Protein AF-A0A098G1G8-F1 (afdb_monomer_lite)

Secondary structure (DSSP, 8-state):
-B-----EETTEE----HHHHHHHHHHHHHHHHHH----S--EEEEES-SSHHHHHHHHHHHHHH--EEEEEE--PPP-SSSPPPHHHHHHHHHHHHHHHTT--EEEEES-TTSHHHHHHHHHHIIIIISSEEEEEE----SEEE-TTT--EEE-----SSS-EEEEEEETTTTEEEEEEEPPPPHHHHHHHHHHHSSHHHHHHHHHHHHTT-EEEEEEEEEEE----HHHHTTTTTSHHHHHHHHHHHHHHHHHHHHGGGT-EEEEEEPPP---HHHHTSTTHHHHHHHHHHHHHHTT----HHHHHHHIIIIIITSSSPP-B-TTS-EES-TTTS-HHHHHHHHHHHHH--TTTHHHHS-HHHHHHHHHHTTT---TTS-TTS-B-S----HHHHTTT--------EEEE--SHHHHHHHHHHHHIIIIIIS----TTEETTTTEE--TTTTSS-EEEEEEETTEEEEEEEEEE-----SSS-SSTTTTTTTS-S-------S-----EEEEEEEE-HHHHTTTHHHHHHHHHHHHHHHH--S--EEEEEEEGGGHHHHHHTT-EE-SPPEEETTTTEEEEEEEEEHHHHHHHHHHHHHHHSS--

Sequence (607 aa):
MMIVQPKIFGFICTTAHPLGCFKNVEEQVNYIKKEGQFTGIKNVLVIGASTGYGLASRIAAAFGSQAKTIGIIFEKPADEKRTASPGWYNTASFEEIAHEHGIYAKTINGDAFSKEVKQQAADLIRNDLKSVDLVVYSLASPRRTHPITGEVFNSVLKPIGRPFTSKTLDPFKGVVKEVTLEPATEAEINQTIAVMGGEDWEMWIDFLREENLLSEGAITVAYSYIGPPVSHAIYKDGTIGKAKEHLQQTAHKLNQKLEKINGKALVSVNKAVVTQASSAIPVIPLYMSMLLKIMHEQGSDESCIEQINRLFKEQLYSGAPLHLDDEGRTRLDDRELTDKVQGEINRAWSQIATENINQLADVQKYRDEFMRLFGFANRSIDYNAEITQFIPIKSLTQSENKTENYQPVIKLIETEEQQREIAELRYKVYQEILKINHPYMNHETKQFKNDEDANLLHTFGAYINEKLIGMIRGTLYHKISGQQTTSLLAEYRSLGRDILSYNTASLDNSAEISGFIVLPEYQKYGVAPLLMGEIIQLGIRLNPNLQFVFIETYAHLVKYYQFFHFRPIMQPVFNKKYGCEKFIMCLHIDDLIDKSHAIQKQLKFKL

Radius of gyration: 32.5 Å; chains: 1; bounding box: 78×89×75 Å

pLDDT: mean 81.62, std 20.65, range [24.02, 98.94]

Organism: NCBI:txid1212491

InterPro domains:
  IPR000182 GNAT domain [PF00583] (443-561)
  IPR000182 GNAT domain [PS51186] (420-590)
  IPR010758 Trans-2-enoyl-CoA reductase [MF_01838] (2-393)
  IPR010758 Trans-2-enoyl-CoA reductase [NF010177] (2-393)
  IPR010758 Trans-2-enoyl-CoA reductase [NF043048] (2-394)
  IPR010758 Trans-2-enoyl-CoA reductase [PTHR37480] (2-396)
  IPR016181 Acyl-CoA N-acyltransferase [SSF55729] (410-590)
  IPR024906 Enoyl reductase FAD binding domain [PF07055] (324-387)
  IPR024910 Trans-2-enoyl-CoA reductase catalytic domain, putative [PF12241] (82-317)
  IPR050048 Trans-2-enoyl-CoA reductase-like, NAD(P)H binding domain [PF12242] (3-79)

Foldseek 3Di:
DFQWDWDDDQLDTQAFDLVLLLVLLVVLLVVLLVVAAFEDFAEEEQEAQQDFLNVLLQSNSCNRYVHAYEYEHAWAPDDPVGFTASSQSNLQSSLVVSVVVVRHYFYDHDQLQEPVSLVVVLVCLCVPVVAGQEYEAEDDDQWDQHHPPRDIFGADQAFADAKDKAWFASLVVLAIDIDIGGADDPSNLVSNLVVQACPSVLVSLVSCVVSVRHAQQREYEYEDECDAPRCCRRDCRGSPVSSVVRNLVSQVVVQVVCVVSNYHYAYEHAADDQDSSQSVHGPRLLLVQLLVVLCVVVVNDDGSNRLSSCCVCVADRVPDDHDADPSRHHYNCVSCPDPRNNVLSVVLRVPDGSVCSVVRGRSVVSVCRSQSSRSPNDPVDDSRDDDDSRRDRVNVVVVVPPPPPQQKDKDFDDDPVSVFLQQLLVLCCQCVPVVHDFPQADPVSSGGHPVVVPDAKTKIFIDRPNDGFKIWIKGWFDDDPDDDPPDPVVVVPDDDDDDDDDDDDDDSGAMEIADMTGDPVCVVVVVVLSVVVVVVVVRCVRPPDWYKYKYKDFPVCPVVVVVVVWAFPDDWDQDPVGRGTITITIDTVVVVVVCVVVVCVVVVPDD

Structure (mmCIF, N/CA/C/O backbone):
data_AF-A0A098G1G8-F1
#
_entry.id   AF-A0A098G1G8-F1
#
loop_
_atom_site.group_PDB
_atom_site.id
_atom_site.type_symbol
_atom_site.label_atom_id
_atom_site.label_alt_id
_atom_site.label_comp_id
_atom_site.label_asym_id
_atom_site.label_entity_id
_atom_site.label_seq_id
_atom_site.pdbx_PDB_ins_code
_atom_site.Cartn_x
_atom_site.Cartn_y
_atom_site.Cartn_z
_atom_site.occupancy
_atom_site.B_iso_or_equiv
_atom_site.auth_seq_id
_atom_site.auth_comp_id
_atom_site.auth_asym_id
_atom_site.auth_atom_id
_atom_site.pdbx_PDB_model_num
ATOM 1 N N . MET A 1 1 ? -4.223 26.591 -6.759 1.00 73.25 1 MET A N 1
ATOM 2 C CA . MET A 1 1 ? -4.558 25.558 -7.761 1.00 73.25 1 MET A CA 1
ATOM 3 C C . MET A 1 1 ? -3.440 25.543 -8.792 1.00 73.25 1 MET A C 1
ATOM 5 O O . MET A 1 1 ? -2.739 26.545 -8.895 1.00 73.25 1 MET A O 1
ATOM 9 N N . MET A 1 2 ? -3.201 24.418 -9.465 1.00 82.62 2 MET A N 1
ATOM 10 C CA . MET A 1 2 ? -2.147 24.267 -10.475 1.00 82.62 2 MET A CA 1
ATOM 11 C C . MET A 1 2 ? -2.531 23.213 -11.519 1.00 82.62 2 MET A C 1
ATOM 13 O O . MET A 1 2 ? -3.303 22.306 -11.215 1.00 82.62 2 MET A O 1
ATOM 17 N N . ILE A 1 3 ? -1.951 23.289 -12.718 1.00 91.44 3 ILE A N 1
ATOM 18 C CA . ILE A 1 3 ? -2.010 22.201 -13.706 1.00 91.44 3 ILE A CA 1
ATOM 19 C C . ILE A 1 3 ? -0.926 21.175 -13.354 1.00 91.44 3 ILE A C 1
ATOM 21 O O . ILE A 1 3 ? 0.254 21.518 -13.230 1.00 91.44 3 ILE A O 1
ATOM 25 N N . VAL A 1 4 ? -1.314 19.912 -13.179 1.00 92.81 4 VAL A N 1
ATOM 26 C CA . VAL A 1 4 ? -0.404 18.829 -12.779 1.00 92.81 4 VAL A CA 1
ATOM 27 C C . VAL A 1 4 ? -0.111 17.929 -13.976 1.00 92.81 4 VAL A C 1
ATOM 29 O O . VAL A 1 4 ? -0.989 17.240 -14.479 1.00 92.81 4 VAL A O 1
ATOM 32 N N . GLN A 1 5 ? 1.153 17.901 -14.397 1.00 94.31 5 GLN A N 1
ATOM 33 C CA . GLN A 1 5 ? 1.645 17.092 -15.517 1.00 94.31 5 GLN A CA 1
ATOM 34 C C . GLN A 1 5 ? 2.660 16.044 -15.032 1.00 94.31 5 GLN A C 1
ATOM 36 O O . GLN A 1 5 ? 3.332 16.268 -14.012 1.00 94.31 5 GLN A O 1
ATOM 41 N N . PRO A 1 6 ? 2.805 14.906 -15.733 1.00 94.62 6 PRO A N 1
ATOM 42 C CA . PRO A 1 6 ? 3.761 13.872 -15.361 1.00 94.62 6 PRO A CA 1
ATOM 43 C C . PRO A 1 6 ? 5.204 14.350 -15.554 1.00 94.62 6 PRO A C 1
ATOM 45 O O . PRO A 1 6 ? 5.572 14.863 -16.610 1.00 94.62 6 PRO A O 1
ATOM 48 N N . LYS A 1 7 ? 6.042 14.165 -14.530 1.00 93.31 7 LYS A N 1
ATOM 49 C CA . LYS A 1 7 ? 7.476 14.498 -14.557 1.00 93.31 7 LYS A CA 1
ATOM 50 C C . LYS A 1 7 ? 8.304 13.243 -14.310 1.00 93.31 7 LYS A C 1
ATOM 52 O O . LYS A 1 7 ? 8.577 12.899 -13.156 1.00 93.31 7 LYS A O 1
ATOM 57 N N . ILE A 1 8 ? 8.674 12.573 -15.401 1.00 89.81 8 ILE A N 1
ATOM 58 C CA . ILE A 1 8 ? 9.261 11.229 -15.399 1.00 89.81 8 ILE A CA 1
ATOM 59 C C . ILE A 1 8 ? 10.751 11.279 -15.737 1.00 89.81 8 ILE A C 1
ATOM 61 O O . ILE A 1 8 ? 11.150 11.859 -16.745 1.00 89.81 8 ILE A O 1
ATOM 65 N N . PHE A 1 9 ? 11.557 10.607 -14.922 1.00 84.62 9 PHE A N 1
ATOM 66 C CA . PHE A 1 9 ? 12.979 10.369 -15.144 1.00 84.62 9 PHE A CA 1
ATOM 67 C C . PHE A 1 9 ? 13.271 8.880 -14.932 1.00 84.62 9 PHE A C 1
ATOM 69 O O . PHE A 1 9 ? 13.311 8.392 -13.802 1.00 84.62 9 PHE A O 1
ATOM 76 N N . GLY A 1 10 ? 13.449 8.135 -16.028 1.00 82.94 10 GLY A N 1
ATOM 77 C CA . GLY A 1 10 ? 13.595 6.679 -15.973 1.00 82.94 10 GLY A CA 1
ATOM 78 C C . GLY A 1 10 ? 12.331 6.020 -15.414 1.00 82.94 10 GLY A C 1
ATOM 79 O O . GLY A 1 10 ? 11.258 6.177 -15.981 1.00 82.94 10 GLY A O 1
ATOM 80 N N . PHE A 1 11 ? 12.456 5.307 -14.296 1.00 81.75 11 PHE A N 1
ATOM 81 C CA . PHE A 1 11 ? 11.343 4.661 -13.585 1.00 81.75 11 PHE A CA 1
ATOM 82 C C . PHE A 1 11 ? 10.773 5.517 -12.436 1.00 81.75 11 PHE A C 1
ATOM 84 O O . PHE A 1 11 ? 9.942 5.049 -11.663 1.00 81.75 11 PHE A O 1
ATOM 91 N N . ILE A 1 12 ? 11.215 6.771 -12.290 1.00 87.50 12 ILE A N 1
ATOM 92 C CA . ILE A 1 12 ? 10.758 7.678 -11.231 1.00 87.50 12 ILE A CA 1
ATOM 93 C C . ILE A 1 12 ? 9.820 8.719 -11.836 1.00 87.50 12 ILE A C 1
ATOM 95 O O . ILE A 1 12 ? 10.225 9.475 -12.716 1.00 87.50 12 ILE A O 1
ATOM 99 N N . CYS A 1 13 ? 8.594 8.819 -11.322 1.00 92.19 13 CYS A N 1
ATOM 100 C CA . CYS A 1 13 ? 7.736 9.980 -11.544 1.00 92.19 13 CYS A CA 1
ATOM 101 C C . CYS A 1 13 ? 7.703 10.833 -10.271 1.00 92.19 13 CYS A C 1
ATOM 103 O O . CYS A 1 13 ? 7.473 10.329 -9.173 1.00 92.19 13 CYS A O 1
ATOM 105 N N . THR A 1 14 ? 7.970 12.130 -10.414 1.00 92.31 14 THR A N 1
ATOM 106 C CA . THR A 1 14 ? 8.079 13.074 -9.284 1.00 92.31 14 THR A CA 1
ATOM 107 C C . THR A 1 14 ? 6.788 13.842 -9.002 1.00 92.31 14 THR A C 1
ATOM 109 O O . THR A 1 14 ? 6.737 14.630 -8.058 1.00 92.31 14 THR A O 1
ATOM 112 N N . THR A 1 15 ? 5.750 13.625 -9.809 1.00 95.50 15 THR A N 1
ATOM 113 C CA . THR A 1 15 ? 4.427 14.240 -9.671 1.00 95.50 15 THR A CA 1
ATOM 114 C C . THR A 1 15 ? 3.343 13.170 -9.617 1.00 95.50 15 THR A C 1
ATOM 116 O O . THR A 1 15 ? 3.501 12.089 -10.184 1.00 95.50 15 THR A O 1
ATOM 119 N N . ALA A 1 16 ? 2.236 13.474 -8.944 1.00 97.19 16 ALA A N 1
ATOM 120 C CA . ALA A 1 16 ? 1.044 12.634 -8.923 1.00 97.19 16 ALA A CA 1
ATOM 121 C C . ALA A 1 16 ? -0.213 13.498 -9.064 1.00 97.19 16 ALA A C 1
ATOM 123 O O . ALA A 1 16 ? -0.289 14.581 -8.482 1.00 97.19 16 ALA A O 1
ATOM 124 N N . HIS A 1 17 ? -1.185 13.031 -9.846 1.00 97.44 17 HIS A N 1
ATOM 125 C CA . HIS A 1 17 ? -2.418 13.759 -10.124 1.00 97.44 17 HIS A CA 1
ATOM 126 C C . HIS A 1 17 ? -3.529 13.373 -9.130 1.00 97.44 17 HIS A C 1
ATOM 128 O O . HIS A 1 17 ? -4.007 12.237 -9.186 1.00 97.44 17 HIS A O 1
ATOM 134 N N . PRO A 1 18 ? -4.004 14.289 -8.259 1.00 92.81 18 PRO A N 1
ATOM 135 C CA . PRO A 1 18 ? -4.922 13.941 -7.171 1.00 92.81 18 PRO A CA 1
ATOM 136 C C . PRO A 1 18 ? -6.241 13.319 -7.648 1.00 92.81 18 PRO A C 1
ATOM 138 O O . PRO A 1 18 ? -6.622 12.252 -7.175 1.00 92.81 18 PRO A O 1
ATOM 141 N N . LEU A 1 19 ? -6.901 13.914 -8.649 1.00 92.88 19 LEU A N 1
ATOM 142 C CA . LEU A 1 19 ? -8.134 13.352 -9.223 1.00 92.88 19 LEU A CA 1
ATOM 143 C C . LEU A 1 19 ? -7.894 12.009 -9.932 1.00 92.88 19 LEU A C 1
ATOM 145 O O . LEU A 1 19 ? -8.779 11.162 -9.990 1.00 92.88 19 LEU A O 1
ATOM 149 N N . GLY A 1 20 ? -6.685 11.797 -10.452 1.00 96.25 20 GLY A N 1
ATOM 150 C CA . GLY A 1 20 ? -6.327 10.544 -11.104 1.00 96.25 20 GLY A CA 1
ATOM 151 C C . GLY A 1 20 ? -6.155 9.409 -10.111 1.00 96.25 20 GLY A C 1
ATOM 152 O O . GLY A 1 20 ? -6.725 8.339 -10.294 1.00 96.25 20 GLY A O 1
ATOM 153 N N . CYS A 1 21 ? -5.437 9.674 -9.019 1.00 97.44 21 CYS A N 1
ATOM 154 C CA . CYS A 1 21 ? -5.364 8.772 -7.874 1.00 97.44 21 CYS A CA 1
ATOM 155 C C . CYS A 1 21 ? -6.764 8.440 -7.337 1.00 97.44 21 CYS A C 1
ATOM 157 O O . CYS A 1 21 ? -7.057 7.266 -7.119 1.00 97.44 21 CYS A O 1
ATOM 159 N N . PHE A 1 22 ? -7.652 9.437 -7.219 1.00 95.94 22 PHE A N 1
ATOM 160 C CA . PHE A 1 22 ? -9.041 9.206 -6.815 1.00 95.94 22 PHE A CA 1
ATOM 161 C C . PHE A 1 22 ? -9.754 8.223 -7.744 1.00 95.94 22 PHE A C 1
ATOM 163 O O . PHE A 1 22 ? -10.295 7.224 -7.272 1.00 95.94 22 PHE A O 1
ATOM 170 N N . LYS A 1 23 ? -9.706 8.450 -9.063 1.00 95.56 23 LYS A N 1
ATOM 171 C CA . LYS A 1 23 ? -10.335 7.548 -10.040 1.00 95.56 23 LYS A CA 1
ATOM 172 C C . LYS A 1 23 ? -9.751 6.139 -10.008 1.00 95.56 23 LYS A C 1
ATOM 174 O O . LYS A 1 23 ? -10.502 5.175 -10.061 1.00 95.56 23 LYS A O 1
ATOM 179 N N . ASN A 1 24 ? -8.446 5.995 -9.809 1.00 96.88 24 ASN A N 1
ATOM 180 C CA . ASN A 1 24 ? -7.829 4.674 -9.680 1.00 96.88 24 ASN A CA 1
ATOM 181 C C . ASN A 1 24 ? -8.281 3.914 -8.425 1.00 96.88 24 ASN A C 1
ATOM 183 O O . ASN A 1 24 ? -8.397 2.688 -8.458 1.00 96.88 24 ASN A O 1
ATOM 187 N N . VAL A 1 25 ? -8.505 4.610 -7.306 1.00 98.44 25 VAL A N 1
ATOM 188 C CA . VAL A 1 25 ? -9.068 3.996 -6.094 1.00 98.44 25 VAL A CA 1
ATOM 189 C C . VAL A 1 25 ? -10.542 3.657 -6.312 1.00 98.44 25 VAL A C 1
ATOM 191 O O . VAL A 1 25 ? -10.956 2.542 -6.006 1.00 98.44 25 VAL A O 1
ATOM 194 N N . GLU A 1 26 ? -11.318 4.575 -6.891 1.00 97.56 26 GLU A N 1
ATOM 195 C CA . GLU A 1 26 ? -12.735 4.378 -7.219 1.00 97.56 26 GLU A CA 1
ATOM 196 C C . GLU A 1 26 ? -12.946 3.147 -8.115 1.00 97.56 26 GLU A C 1
ATOM 198 O O . GLU A 1 26 ? -13.814 2.322 -7.838 1.00 97.56 26 GLU A O 1
ATOM 203 N N . GLU A 1 27 ? -12.118 2.965 -9.145 1.00 98.00 27 GLU A N 1
ATOM 204 C CA . GLU A 1 27 ? -12.171 1.804 -10.041 1.00 98.00 27 GLU A CA 1
ATOM 205 C C . GLU A 1 27 ? -11.922 0.479 -9.298 1.00 98.00 27 GLU A C 1
ATOM 207 O O . GLU A 1 27 ? -12.659 -0.487 -9.501 1.00 98.00 27 GLU A O 1
ATOM 212 N N . GLN A 1 28 ? -10.954 0.436 -8.376 1.00 98.50 28 GLN A N 1
ATOM 213 C CA . GLN A 1 28 ? -10.693 -0.746 -7.542 1.00 98.50 28 GLN A CA 1
ATOM 214 C C . GLN A 1 28 ? -11.843 -1.031 -6.564 1.00 98.50 28 GLN A C 1
ATOM 216 O O . GLN A 1 28 ? -12.227 -2.184 -6.371 1.00 98.50 28 GLN A O 1
ATOM 221 N N . VAL A 1 29 ? -12.431 0.010 -5.969 1.00 98.38 29 VAL A N 1
ATOM 222 C CA . VAL A 1 29 ? -13.622 -0.121 -5.115 1.00 98.38 29 VAL A CA 1
ATOM 223 C C . VAL A 1 29 ? -14.799 -0.682 -5.914 1.00 98.38 29 VAL A C 1
ATOM 225 O O . VAL A 1 29 ? -15.483 -1.597 -5.455 1.00 98.38 29 VAL A O 1
ATOM 228 N N . ASN A 1 30 ? -15.029 -0.160 -7.119 1.00 97.94 30 ASN A N 1
ATOM 229 C CA . ASN A 1 30 ? -16.104 -0.609 -8.000 1.00 97.94 30 ASN A CA 1
ATOM 230 C C . ASN A 1 30 ? -15.909 -2.059 -8.451 1.00 97.94 30 ASN A C 1
ATOM 232 O O . ASN A 1 30 ? -16.889 -2.802 -8.512 1.00 97.94 30 ASN A O 1
ATOM 236 N N . TYR A 1 31 ? -14.665 -2.479 -8.700 1.00 98.31 31 TYR A N 1
ATOM 237 C CA . TYR A 1 31 ? -14.339 -3.879 -8.960 1.00 98.31 31 TYR A CA 1
ATOM 238 C C . TYR A 1 31 ? -14.790 -4.779 -7.799 1.00 98.31 31 TYR A C 1
ATOM 240 O O . TYR A 1 31 ? -15.579 -5.696 -8.012 1.00 98.31 31 TYR A O 1
ATOM 248 N N . ILE A 1 32 ? -14.400 -4.470 -6.556 1.00 97.88 32 ILE A N 1
ATOM 249 C CA . ILE A 1 32 ? -14.794 -5.275 -5.384 1.00 97.88 32 ILE A CA 1
ATOM 250 C C . ILE A 1 32 ? -16.314 -5.308 -5.197 1.00 97.88 32 ILE A C 1
ATOM 252 O O . ILE A 1 32 ? -16.889 -6.369 -4.958 1.00 97.88 32 ILE A O 1
ATOM 256 N N . LYS A 1 33 ? -16.994 -4.168 -5.363 1.00 95.25 33 LYS A N 1
ATOM 257 C CA . LYS A 1 33 ? -18.463 -4.111 -5.291 1.00 95.25 33 LYS A CA 1
ATOM 258 C C . LYS A 1 33 ? -19.136 -5.010 -6.332 1.00 95.25 33 LYS A C 1
ATOM 260 O O . LYS A 1 33 ? -20.183 -5.582 -6.039 1.00 95.25 33 LYS A O 1
ATOM 265 N N . LYS A 1 34 ? -18.550 -5.133 -7.527 1.00 97.25 34 LYS A N 1
ATOM 266 C CA . LYS A 1 34 ? -19.052 -5.992 -8.607 1.00 97.25 34 LYS A CA 1
ATOM 267 C C . LYS A 1 34 ? -18.809 -7.479 -8.328 1.00 97.25 34 LYS A C 1
ATOM 269 O O . LYS A 1 34 ? -19.694 -8.284 -8.598 1.00 97.25 34 LYS A O 1
ATOM 274 N N . GLU A 1 35 ? -17.652 -7.835 -7.774 1.00 94.12 35 GLU A N 1
ATOM 275 C CA . GLU A 1 35 ? -17.275 -9.228 -7.472 1.00 94.12 35 GLU A CA 1
ATOM 276 C C . GLU A 1 35 ? -18.066 -9.858 -6.309 1.00 94.12 35 GLU A C 1
ATOM 278 O O . GLU A 1 35 ? -18.031 -11.079 -6.104 1.00 94.12 35 GLU A O 1
ATOM 283 N N . GLY A 1 36 ? -18.807 -9.039 -5.562 1.00 86.69 36 GLY A N 1
ATOM 284 C CA . GLY A 1 36 ? -19.654 -9.465 -4.455 1.00 86.69 36 GLY A CA 1
ATOM 285 C C . GLY A 1 36 ? -18.908 -9.562 -3.124 1.00 86.69 36 GLY A C 1
ATOM 286 O O . GLY A 1 36 ? -17.682 -9.596 -3.059 1.00 86.69 36 GLY A O 1
ATOM 287 N N . GLN A 1 37 ? -19.683 -9.589 -2.041 1.00 90.31 37 GLN A N 1
ATOM 288 C CA . GLN A 1 37 ? -19.147 -9.586 -0.682 1.00 90.31 37 GLN A CA 1
ATOM 289 C C . GLN A 1 37 ? -18.621 -10.963 -0.257 1.00 90.31 37 GLN A C 1
ATOM 291 O O . GLN A 1 37 ? -19.106 -12.001 -0.709 1.00 90.31 37 GLN A O 1
ATOM 296 N N . PHE A 1 38 ? -17.669 -10.959 0.671 1.00 88.31 38 PHE A N 1
ATOM 297 C CA . PHE A 1 38 ? -17.234 -12.125 1.436 1.00 88.31 38 PHE A CA 1
ATOM 298 C C . PHE A 1 38 ? -17.320 -11.819 2.937 1.00 88.31 38 PHE A C 1
ATOM 300 O O . PHE A 1 38 ? -17.298 -10.667 3.368 1.00 88.31 38 PHE A O 1
ATOM 307 N N . THR A 1 39 ? -17.453 -12.859 3.756 1.00 88.25 39 THR A N 1
ATOM 308 C CA . THR A 1 39 ? -17.660 -12.726 5.204 1.00 88.25 39 THR A CA 1
ATOM 309 C C . THR A 1 39 ? -16.431 -13.171 5.982 1.00 88.25 39 THR A C 1
ATOM 311 O O . THR A 1 39 ? -15.728 -14.076 5.552 1.00 88.25 39 THR A O 1
ATOM 314 N N . GLY A 1 40 ? -16.215 -12.604 7.168 1.00 86.00 40 GLY A N 1
ATOM 315 C CA . GLY A 1 40 ? -15.229 -13.107 8.132 1.00 86.00 40 GLY A CA 1
ATOM 316 C C . GLY A 1 40 ? -14.255 -12.044 8.623 1.00 86.00 40 GLY A C 1
ATOM 317 O O . GLY A 1 40 ? -13.967 -12.014 9.815 1.00 86.00 40 GLY A O 1
ATOM 318 N N . ILE A 1 41 ? -13.831 -11.128 7.749 1.00 93.75 41 ILE A N 1
ATOM 319 C CA . ILE A 1 41 ? -12.920 -10.032 8.113 1.00 93.75 41 ILE A CA 1
ATOM 320 C C . ILE A 1 41 ? -13.704 -8.891 8.759 1.00 93.75 41 ILE A C 1
ATOM 322 O O . ILE A 1 41 ? -14.639 -8.374 8.137 1.00 93.75 41 ILE A O 1
ATOM 326 N N . LYS A 1 42 ? -13.327 -8.470 9.973 1.00 96.81 42 LYS A N 1
ATOM 327 C CA . LYS A 1 42 ? -14.017 -7.379 10.689 1.00 96.81 42 LYS A CA 1
ATOM 328 C C . LYS A 1 42 ? -13.092 -6.218 11.014 1.00 96.81 42 LYS A C 1
ATOM 330 O O . LYS A 1 42 ? -13.480 -5.078 10.780 1.00 96.81 42 LYS A O 1
ATOM 335 N N . ASN A 1 43 ? -11.896 -6.484 11.529 1.00 98.62 43 ASN A N 1
ATOM 336 C CA . ASN A 1 43 ? -10.946 -5.472 11.985 1.00 98.62 43 ASN A CA 1
ATOM 337 C C . ASN A 1 43 ? -9.559 -5.746 11.392 1.00 98.62 43 ASN A C 1
ATOM 339 O O . ASN A 1 43 ? -8.910 -6.730 11.744 1.00 98.62 43 ASN A O 1
ATOM 343 N N . VAL A 1 44 ? -9.079 -4.847 10.532 1.00 98.75 44 VAL A N 1
ATOM 344 C CA . VAL A 1 44 ? -7.855 -5.057 9.746 1.00 98.75 44 VAL A CA 1
ATOM 345 C C . VAL A 1 44 ? -6.809 -3.998 10.037 1.00 98.75 44 VAL A C 1
ATOM 347 O O . VAL A 1 44 ? -7.096 -2.800 9.974 1.00 98.75 44 VAL A O 1
ATOM 350 N N . LEU A 1 45 ? -5.575 -4.443 10.256 1.00 98.94 45 LEU A N 1
ATOM 351 C CA . LEU A 1 45 ? -4.380 -3.612 10.177 1.00 98.94 45 LEU A CA 1
ATOM 352 C C . LEU A 1 45 ? -3.645 -3.904 8.864 1.00 98.94 45 LEU A C 1
ATOM 354 O O . LEU A 1 45 ? -3.294 -5.047 8.583 1.00 98.94 45 LEU A O 1
ATOM 358 N N . VAL A 1 46 ? -3.373 -2.870 8.072 1.00 98.94 46 VAL A N 1
ATOM 359 C CA . VAL A 1 46 ? -2.559 -2.976 6.854 1.00 98.94 46 VAL A CA 1
ATOM 360 C C . VAL A 1 46 ? -1.293 -2.145 7.024 1.00 98.94 46 VAL A C 1
ATOM 362 O O . VAL A 1 46 ? -1.357 -0.923 7.144 1.00 98.94 46 VAL A O 1
ATOM 365 N N . ILE A 1 47 ? -0.136 -2.797 7.011 1.00 98.88 47 ILE A N 1
ATOM 366 C CA . ILE A 1 47 ? 1.179 -2.167 7.135 1.00 98.88 47 ILE A CA 1
ATOM 367 C C . ILE A 1 47 ? 1.754 -2.002 5.723 1.00 98.88 47 ILE A C 1
ATOM 369 O O . ILE A 1 47 ? 2.033 -2.991 5.048 1.00 98.88 47 ILE A O 1
ATOM 373 N N . GLY A 1 48 ? 1.890 -0.757 5.257 1.00 98.38 48 GLY A N 1
ATOM 374 C CA . GLY A 1 48 ? 2.174 -0.445 3.851 1.00 98.38 48 GLY A CA 1
ATOM 375 C C . GLY A 1 48 ? 0.900 -0.295 3.018 1.00 98.38 48 GLY A C 1
ATOM 376 O O . GLY A 1 48 ? 0.742 -0.949 1.996 1.00 98.38 48 GLY A O 1
ATOM 377 N N . ALA A 1 49 ? -0.038 0.541 3.467 1.00 98.69 49 ALA A N 1
ATOM 378 C CA . ALA A 1 49 ? -1.419 0.561 2.971 1.00 98.69 49 ALA A CA 1
ATOM 379 C C . ALA A 1 49 ? -1.721 1.560 1.833 1.00 98.69 49 ALA A C 1
ATOM 381 O O . ALA A 1 49 ? -2.879 1.706 1.443 1.00 98.69 49 ALA A O 1
ATOM 382 N N . SER A 1 50 ? -0.723 2.295 1.338 1.00 98.38 50 SER A N 1
ATOM 383 C CA . SER A 1 50 ? -0.925 3.459 0.461 1.00 98.38 50 SER A CA 1
ATOM 384 C C . SER A 1 50 ? -0.915 3.145 -1.038 1.00 98.38 50 SER A C 1
ATOM 386 O O . SER A 1 50 ? -1.478 3.896 -1.838 1.00 98.38 50 SER A O 1
ATOM 388 N N . THR A 1 51 ? -0.263 2.057 -1.454 1.00 97.88 51 THR A N 1
ATOM 389 C CA . THR A 1 51 ? -0.113 1.679 -2.869 1.00 97.88 51 THR A CA 1
ATOM 390 C C . THR A 1 51 ? -0.077 0.156 -3.049 1.00 97.88 51 THR A C 1
ATOM 392 O O . THR A 1 51 ? 0.010 -0.596 -2.076 1.00 97.88 51 THR A O 1
ATOM 395 N N . GLY A 1 52 ? -0.156 -0.307 -4.303 1.00 96.44 52 GLY A N 1
ATOM 396 C CA . GLY A 1 52 ? 0.068 -1.708 -4.675 1.00 96.44 52 GLY A CA 1
ATOM 397 C C . GLY A 1 52 ? -0.829 -2.705 -3.934 1.00 96.44 52 GLY A C 1
ATOM 398 O O . GLY A 1 52 ? -2.009 -2.443 -3.700 1.00 96.44 52 GLY A O 1
ATOM 399 N N . TYR A 1 53 ? -0.254 -3.852 -3.558 1.00 97.94 53 TYR A N 1
ATOM 400 C CA . TYR A 1 53 ? -0.978 -4.914 -2.856 1.00 97.94 53 TYR A CA 1
ATOM 401 C C . TYR A 1 53 ? -1.526 -4.484 -1.493 1.00 97.94 53 TYR A C 1
ATOM 403 O O . TYR A 1 53 ? -2.607 -4.929 -1.116 1.00 97.94 53 TYR A O 1
ATOM 411 N N . GLY A 1 54 ? -0.848 -3.596 -0.767 1.00 98.44 54 GLY A N 1
ATOM 412 C CA . GLY A 1 54 ? -1.341 -3.114 0.521 1.00 98.44 54 GLY A CA 1
ATOM 413 C C . GLY A 1 54 ? -2.587 -2.239 0.380 1.00 98.44 54 GLY A C 1
ATOM 414 O O . GLY A 1 54 ? -3.575 -2.463 1.079 1.00 98.44 54 GLY A O 1
ATOM 415 N N . LEU A 1 55 ? -2.604 -1.311 -0.583 1.00 98.75 55 LEU A N 1
ATOM 416 C CA . LEU A 1 55 ? -3.819 -0.551 -0.904 1.00 98.75 55 LEU A CA 1
ATOM 417 C C . LEU A 1 55 ? -4.952 -1.477 -1.360 1.00 98.75 55 LEU A C 1
ATOM 419 O O . LEU A 1 55 ? -6.069 -1.364 -0.857 1.00 98.75 55 LEU A O 1
ATOM 423 N N . ALA A 1 56 ? -4.657 -2.422 -2.256 1.00 98.62 56 ALA A N 1
ATOM 424 C CA . ALA A 1 56 ? -5.632 -3.407 -2.719 1.00 98.62 56 ALA A CA 1
ATOM 425 C C . ALA A 1 56 ? -6.211 -4.235 -1.559 1.00 98.62 56 ALA A C 1
ATOM 427 O O . ALA A 1 56 ? -7.415 -4.456 -1.514 1.00 98.62 56 ALA A O 1
ATOM 428 N N . SER A 1 57 ? -5.386 -4.618 -0.580 1.00 98.81 57 SER A N 1
ATOM 429 C CA . SER A 1 57 ? -5.807 -5.321 0.648 1.00 98.81 57 SER A CA 1
ATOM 430 C C . SER A 1 57 ? -6.756 -4.498 1.486 1.00 98.81 57 SER A C 1
ATOM 432 O O . SER A 1 57 ? -7.783 -4.999 1.945 1.00 98.81 57 SER A O 1
ATOM 434 N N . ARG A 1 58 ? -6.441 -3.215 1.654 1.00 98.81 58 ARG A N 1
ATOM 435 C CA . ARG A 1 58 ? -7.287 -2.295 2.405 1.00 98.81 58 ARG A CA 1
ATOM 436 C C . ARG A 1 58 ? -8.640 -2.094 1.719 1.00 98.81 58 ARG A C 1
ATOM 438 O O . ARG A 1 58 ? -9.665 -2.127 2.394 1.00 98.81 58 ARG A O 1
ATOM 445 N N . ILE A 1 59 ? -8.648 -1.945 0.391 1.00 98.81 59 ILE A N 1
ATOM 446 C CA . ILE A 1 59 ? -9.866 -1.826 -0.425 1.00 98.81 59 ILE A CA 1
ATOM 447 C C . ILE A 1 59 ? -10.691 -3.115 -0.371 1.00 98.81 59 ILE A C 1
ATOM 449 O O . ILE A 1 59 ? -11.880 -3.054 -0.062 1.00 98.81 59 ILE A O 1
ATOM 453 N N . ALA A 1 60 ? -10.074 -4.270 -0.624 1.00 98.56 60 ALA A N 1
ATOM 454 C CA . ALA A 1 60 ? -10.754 -5.560 -0.624 1.00 98.56 60 ALA A CA 1
ATOM 455 C C . ALA A 1 60 ? -11.388 -5.859 0.739 1.00 98.56 60 ALA A C 1
ATOM 457 O O . ALA A 1 60 ? -12.564 -6.199 0.789 1.00 98.56 60 ALA A O 1
ATOM 458 N N . ALA A 1 61 ? -10.671 -5.655 1.849 1.00 98.38 61 ALA A N 1
ATOM 459 C CA . ALA A 1 61 ? -11.240 -5.840 3.184 1.00 98.38 61 ALA A CA 1
ATOM 460 C C . ALA A 1 61 ? -12.402 -4.869 3.469 1.00 98.38 61 ALA A C 1
ATOM 462 O O . ALA A 1 61 ? -13.475 -5.283 3.905 1.00 98.38 61 ALA A O 1
ATOM 463 N N . ALA A 1 62 ? -12.217 -3.574 3.200 1.00 98.25 62 ALA A N 1
ATOM 464 C CA . ALA A 1 62 ? -13.236 -2.570 3.496 1.00 98.25 62 ALA A CA 1
ATOM 465 C C . ALA A 1 62 ? -14.514 -2.778 2.672 1.00 98.25 62 ALA A C 1
ATOM 467 O O . ALA A 1 62 ? -15.607 -2.805 3.225 1.00 98.25 62 ALA A O 1
ATOM 468 N N . PHE A 1 63 ? -14.402 -2.951 1.357 1.00 97.88 63 PHE A N 1
ATOM 469 C CA . PHE A 1 63 ? -15.571 -2.997 0.473 1.00 97.88 63 PHE A CA 1
ATOM 470 C C . PHE A 1 63 ? -16.081 -4.415 0.205 1.00 97.88 63 PHE A C 1
ATOM 472 O O . PHE A 1 63 ? -17.250 -4.576 -0.142 1.00 97.88 63 PHE A O 1
ATOM 479 N N . GLY A 1 64 ? -15.241 -5.432 0.400 1.00 96.75 64 GLY A N 1
ATOM 480 C CA . GLY A 1 64 ? -15.610 -6.838 0.260 1.00 96.75 64 GLY A CA 1
ATOM 481 C C . GLY A 1 64 ? -16.302 -7.396 1.500 1.00 96.75 64 GLY A C 1
ATOM 482 O O . GLY A 1 64 ? -17.200 -8.218 1.354 1.00 96.75 64 GLY A O 1
ATOM 483 N N . SER A 1 65 ? -15.966 -6.918 2.707 1.00 96.00 65 SER A N 1
ATOM 484 C CA . SER A 1 65 ? -16.552 -7.435 3.956 1.00 96.00 65 SER A CA 1
ATOM 485 C C . SER A 1 65 ? -17.010 -6.371 4.960 1.00 96.00 65 SER A C 1
ATOM 487 O O . SER A 1 65 ? -17.354 -6.716 6.089 1.00 96.00 65 SER A O 1
ATOM 489 N N . GLN A 1 66 ? -17.023 -5.086 4.583 1.00 96.19 66 GLN A N 1
ATOM 490 C CA . GLN A 1 66 ? -17.304 -3.963 5.497 1.00 96.19 66 GLN A CA 1
ATOM 491 C C . GLN A 1 66 ? -16.348 -3.898 6.697 1.00 96.19 66 GLN A C 1
ATOM 493 O O . GLN A 1 66 ? -16.712 -3.406 7.769 1.00 96.19 66 GLN A O 1
ATOM 498 N N . ALA A 1 67 ? -15.118 -4.391 6.534 1.00 98.12 67 ALA A N 1
ATOM 499 C CA . ALA A 1 67 ? -14.156 -4.390 7.620 1.00 98.12 67 ALA A CA 1
ATOM 500 C C . ALA A 1 67 ? -13.726 -2.964 7.996 1.00 98.12 67 ALA A C 1
ATOM 502 O O . ALA A 1 67 ? -13.498 -2.099 7.145 1.00 98.12 67 ALA A O 1
ATOM 503 N N . LYS A 1 68 ? -13.542 -2.738 9.294 1.00 98.75 68 LYS A N 1
ATOM 504 C CA . LYS A 1 68 ? -12.891 -1.551 9.840 1.00 98.75 68 LYS A CA 1
ATOM 505 C C . LYS A 1 68 ? -11.394 -1.640 9.554 1.00 98.75 68 LYS A C 1
ATOM 507 O O . LYS A 1 68 ? -10.768 -2.635 9.913 1.00 98.75 68 LYS A O 1
ATOM 512 N N . THR A 1 69 ? -10.805 -0.612 8.942 1.00 98.81 69 THR A N 1
ATOM 513 C CA . THR A 1 69 ? -9.388 -0.654 8.536 1.00 98.81 69 THR A CA 1
ATOM 514 C C . THR A 1 69 ? -8.532 0.424 9.199 1.00 98.81 69 THR A C 1
ATOM 516 O O . THR A 1 69 ? -8.867 1.613 9.186 1.00 98.81 69 THR A O 1
ATOM 519 N N . ILE A 1 70 ? -7.377 0.013 9.722 1.00 98.88 70 ILE A N 1
ATOM 520 C CA . ILE A 1 70 ? -6.261 0.893 10.076 1.00 98.88 70 ILE A CA 1
ATOM 521 C C . ILE A 1 70 ? -5.141 0.673 9.058 1.00 98.88 70 ILE A C 1
ATOM 523 O O . ILE A 1 70 ? -4.716 -0.458 8.836 1.00 98.88 70 ILE A O 1
ATOM 527 N N . GLY A 1 71 ? -4.676 1.744 8.417 1.00 98.88 71 GLY A N 1
ATOM 528 C CA . GLY A 1 71 ? -3.567 1.693 7.462 1.00 98.88 71 GLY A CA 1
ATOM 529 C C . GLY A 1 71 ? -2.330 2.419 7.976 1.00 98.88 71 GLY A C 1
ATOM 530 O O . GLY A 1 71 ? -2.434 3.561 8.413 1.00 98.88 71 GLY A O 1
ATOM 531 N N . ILE A 1 72 ? -1.161 1.790 7.875 1.00 98.81 72 ILE A N 1
ATOM 532 C CA . ILE A 1 72 ? 0.137 2.435 8.102 1.00 98.81 72 ILE A CA 1
ATOM 533 C C . ILE A 1 72 ? 0.741 2.791 6.748 1.00 98.81 72 ILE A C 1
ATOM 535 O O . ILE A 1 72 ? 0.871 1.925 5.875 1.00 98.81 72 ILE A O 1
ATOM 539 N N . ILE A 1 73 ? 1.098 4.057 6.566 1.00 98.50 73 ILE A N 1
ATOM 540 C CA . ILE A 1 73 ? 1.691 4.589 5.336 1.00 98.50 73 ILE A CA 1
ATOM 541 C C . ILE A 1 73 ? 2.954 5.389 5.672 1.00 98.50 73 ILE A C 1
ATOM 543 O O . ILE A 1 73 ? 3.122 5.819 6.808 1.00 98.50 73 ILE A O 1
ATOM 547 N N . PHE A 1 74 ? 3.821 5.622 4.688 1.00 97.12 74 PHE A N 1
ATOM 548 C CA . PHE A 1 74 ? 4.956 6.536 4.832 1.00 97.12 74 PHE A CA 1
ATOM 549 C C . PHE A 1 74 ? 5.056 7.436 3.603 1.00 97.12 74 PHE A C 1
ATOM 551 O O . PHE A 1 74 ? 5.844 7.213 2.686 1.00 97.12 74 PHE A O 1
ATOM 558 N N . GLU A 1 75 ? 4.178 8.430 3.565 1.00 97.00 75 GLU A N 1
ATOM 559 C CA . GLU A 1 75 ? 3.889 9.226 2.379 1.00 97.00 75 GLU A CA 1
ATOM 560 C C . GLU A 1 75 ? 4.087 10.716 2.645 1.00 97.00 75 GLU A C 1
ATOM 562 O O . GLU A 1 75 ? 3.914 11.220 3.761 1.00 97.00 75 GLU A O 1
ATOM 567 N N . LYS A 1 76 ? 4.454 11.444 1.591 1.00 94.94 76 LYS A N 1
ATOM 568 C CA . LYS A 1 76 ? 4.695 12.889 1.659 1.00 94.94 76 LYS A CA 1
ATOM 569 C C . LYS A 1 76 ? 3.438 13.654 1.240 1.00 94.94 76 LYS A C 1
ATOM 571 O O . LYS A 1 76 ? 2.969 13.401 0.121 1.00 94.94 76 LYS A O 1
ATOM 576 N N . PRO A 1 77 ? 2.924 14.585 2.069 1.00 92.06 77 PRO A N 1
ATOM 577 C CA . PRO A 1 77 ? 1.871 15.509 1.660 1.00 92.06 77 PRO A CA 1
ATOM 578 C C . PRO A 1 77 ? 2.378 16.491 0.598 1.00 92.06 77 PRO A C 1
ATOM 580 O O . PRO A 1 77 ? 3.582 16.603 0.353 1.00 92.06 77 PRO A O 1
ATOM 583 N N . ALA A 1 78 ? 1.448 17.206 -0.034 1.00 87.62 78 ALA A N 1
ATOM 584 C CA . ALA A 1 78 ? 1.780 18.283 -0.960 1.00 87.62 78 ALA A CA 1
ATOM 585 C C . ALA A 1 78 ? 2.381 19.491 -0.226 1.00 87.62 78 ALA A C 1
ATOM 587 O O . ALA A 1 78 ? 2.056 19.750 0.934 1.00 87.62 78 ALA A O 1
ATOM 588 N N . ASP A 1 79 ? 3.210 20.253 -0.934 1.00 82.06 79 ASP A N 1
ATOM 589 C CA . ASP A 1 79 ? 3.718 21.556 -0.504 1.00 82.06 79 ASP A CA 1
ATOM 590 C C . ASP A 1 79 ? 3.352 22.641 -1.541 1.00 82.06 79 ASP A C 1
ATOM 592 O O . ASP A 1 79 ? 2.644 22.386 -2.520 1.00 82.06 79 ASP A O 1
ATOM 596 N N . GLU A 1 80 ? 3.797 23.881 -1.333 1.00 77.00 80 GLU A N 1
ATOM 597 C CA . GLU A 1 80 ? 3.513 24.995 -2.253 1.00 77.00 80 GLU A CA 1
ATOM 598 C C . GLU A 1 80 ? 4.016 24.753 -3.686 1.00 77.00 80 GLU A C 1
ATOM 600 O O . GLU A 1 80 ? 3.474 25.319 -4.635 1.00 77.00 80 GLU A O 1
ATOM 605 N N . LYS A 1 81 ? 5.051 23.925 -3.856 1.00 80.69 81 LYS A N 1
ATOM 606 C CA . LYS A 1 81 ? 5.767 23.722 -5.123 1.00 80.69 81 LYS A CA 1
ATOM 607 C C . LYS A 1 81 ? 5.538 22.339 -5.728 1.00 80.69 81 LYS A C 1
ATOM 609 O O . LYS A 1 81 ? 5.795 22.152 -6.920 1.00 80.69 81 LYS A O 1
ATOM 614 N N . ARG A 1 82 ? 5.134 21.354 -4.927 1.00 88.44 82 ARG A N 1
ATOM 615 C CA . ARG A 1 82 ? 5.067 19.943 -5.316 1.00 88.44 82 ARG A CA 1
ATOM 616 C C . ARG A 1 82 ? 3.760 19.304 -4.887 1.00 88.44 82 ARG A C 1
ATOM 618 O O . ARG A 1 82 ? 3.251 19.537 -3.794 1.00 88.44 82 ARG A O 1
ATOM 625 N N . THR A 1 83 ? 3.265 18.425 -5.749 1.00 93.62 83 THR A N 1
ATOM 626 C CA . THR A 1 83 ? 2.169 17.521 -5.412 1.00 93.62 83 THR A CA 1
ATOM 627 C C . THR A 1 83 ? 2.595 16.557 -4.311 1.00 93.62 83 THR A C 1
ATOM 629 O O . THR A 1 83 ? 3.785 16.290 -4.126 1.00 93.62 83 THR A O 1
ATOM 632 N N . ALA A 1 84 ? 1.614 15.990 -3.620 1.00 95.12 84 ALA A N 1
ATOM 633 C CA . ALA A 1 84 ? 1.853 14.884 -2.715 1.00 95.12 84 ALA A CA 1
ATOM 634 C C . ALA A 1 84 ? 2.370 13.665 -3.493 1.00 95.12 84 ALA A C 1
ATOM 636 O O . ALA A 1 84 ? 2.234 13.553 -4.717 1.00 95.12 84 ALA A O 1
ATOM 637 N N . SER A 1 85 ? 2.949 12.734 -2.750 1.00 97.44 85 SER A N 1
ATOM 638 C CA . SER A 1 85 ? 3.168 11.367 -3.225 1.00 97.44 85 SER A CA 1
ATOM 639 C C . SER A 1 85 ? 1.842 10.705 -3.654 1.00 97.44 85 SER A C 1
ATOM 641 O O . SER A 1 85 ? 0.789 11.011 -3.088 1.00 97.44 85 SER A O 1
ATOM 643 N N . PRO A 1 86 ? 1.848 9.779 -4.631 1.00 97.50 86 PRO A N 1
ATOM 644 C CA . PRO A 1 86 ? 0.615 9.125 -5.071 1.00 97.50 86 PRO A CA 1
ATOM 645 C C . PRO A 1 86 ? -0.047 8.315 -3.955 1.00 97.50 86 PRO A C 1
ATOM 647 O O . PRO A 1 86 ? -1.271 8.286 -3.873 1.00 97.50 86 PRO A O 1
ATOM 650 N N . GLY A 1 87 ? 0.736 7.713 -3.054 1.00 98.19 87 GLY A N 1
ATOM 651 C CA . GLY A 1 87 ? 0.196 6.976 -1.918 1.00 98.19 87 GLY A CA 1
ATOM 652 C C . GLY A 1 87 ? -0.556 7.857 -0.915 1.00 98.19 87 GLY A C 1
ATOM 653 O O . GLY A 1 87 ? -1.549 7.411 -0.337 1.00 98.19 87 GLY A O 1
ATOM 654 N N . TRP A 1 88 ? -0.155 9.125 -0.763 1.00 98.44 88 TRP A N 1
ATOM 655 C CA . TRP A 1 88 ? -0.917 10.109 0.009 1.00 98.44 88 TRP A CA 1
ATOM 656 C C . TRP A 1 88 ? -2.304 10.334 -0.603 1.00 98.44 88 TRP A C 1
ATOM 658 O O . TRP A 1 88 ? -3.314 10.210 0.091 1.00 98.44 88 TRP A O 1
ATOM 668 N N . TYR A 1 89 ? -2.367 10.607 -1.912 1.00 98.25 89 TYR A N 1
ATOM 669 C CA . TYR A 1 89 ? -3.638 10.824 -2.607 1.00 98.25 89 TYR A CA 1
ATOM 670 C C . TYR A 1 89 ? -4.518 9.577 -2.615 1.00 98.25 89 TYR A C 1
ATOM 672 O O . TYR A 1 89 ? -5.695 9.680 -2.286 1.00 98.25 89 TYR A O 1
ATOM 680 N N . ASN A 1 90 ? -3.954 8.399 -2.893 1.00 98.75 90 ASN A N 1
ATOM 681 C CA . ASN A 1 90 ? -4.690 7.136 -2.831 1.00 98.75 90 ASN A CA 1
ATOM 682 C C . ASN A 1 90 ? -5.317 6.915 -1.448 1.00 98.75 90 ASN A C 1
ATOM 684 O O . ASN A 1 90 ? -6.465 6.491 -1.347 1.00 98.75 90 ASN A O 1
ATOM 688 N N . THR A 1 91 ? -4.575 7.222 -0.380 1.00 98.75 91 THR A N 1
ATOM 689 C CA . THR A 1 91 ? -5.072 7.060 0.991 1.00 98.75 91 THR A CA 1
ATOM 690 C C . THR A 1 91 ? -6.179 8.058 1.314 1.00 98.75 91 THR A C 1
ATOM 692 O O . THR A 1 91 ? -7.185 7.675 1.910 1.00 98.75 91 THR A O 1
ATOM 695 N N . ALA A 1 92 ? -6.036 9.315 0.884 1.00 96.62 92 ALA A N 1
ATOM 696 C CA . ALA A 1 92 ? -7.084 10.319 1.041 1.00 96.62 92 ALA A CA 1
ATOM 697 C C . ALA A 1 92 ? -8.372 9.910 0.310 1.00 96.62 92 ALA A C 1
ATOM 699 O O . ALA A 1 92 ? -9.447 9.945 0.905 1.00 96.62 92 ALA A O 1
ATOM 700 N N . SER A 1 93 ? -8.257 9.444 -0.938 1.00 97.75 93 SER A N 1
ATOM 701 C CA . SER A 1 93 ? -9.393 8.958 -1.728 1.00 97.75 93 SER A CA 1
ATOM 702 C C . SER A 1 93 ? -10.031 7.708 -1.125 1.00 97.75 93 SER A C 1
ATOM 704 O O . SER A 1 93 ? -11.252 7.608 -1.074 1.00 97.75 93 SER A O 1
ATOM 706 N N . PHE A 1 94 ? -9.226 6.768 -0.620 1.00 98.81 94 PHE A N 1
ATOM 707 C CA . PHE A 1 94 ? -9.740 5.588 0.072 1.00 98.81 94 PHE A CA 1
ATOM 708 C C . PHE A 1 94 ? -10.570 5.974 1.300 1.00 98.81 94 PHE A C 1
ATOM 710 O O . PHE A 1 94 ? -11.690 5.491 1.443 1.00 98.81 94 PHE A O 1
ATOM 717 N N . GLU A 1 95 ? -10.050 6.844 2.174 1.00 97.94 95 GLU A N 1
ATOM 718 C CA . GLU A 1 95 ? -10.795 7.283 3.361 1.00 97.94 95 GLU A CA 1
ATOM 719 C C . GLU A 1 95 ? -12.048 8.068 2.991 1.00 97.94 95 GLU A C 1
ATOM 721 O O . GLU A 1 95 ? -13.087 7.884 3.618 1.00 97.94 95 GLU A O 1
ATOM 726 N N . GLU A 1 96 ? -11.973 8.915 1.964 1.00 92.19 96 GLU A N 1
ATOM 727 C CA . GLU A 1 96 ? -13.128 9.650 1.467 1.00 92.19 96 GLU A CA 1
ATOM 728 C C . GLU A 1 96 ? -14.261 8.709 1.059 1.00 92.19 96 GLU A C 1
ATOM 730 O O . GLU A 1 96 ? -15.345 8.794 1.640 1.00 92.19 96 GLU A O 1
ATOM 735 N N . ILE A 1 97 ? -13.975 7.760 0.166 1.00 94.81 97 ILE A N 1
ATOM 736 C CA . ILE A 1 97 ? -14.961 6.796 -0.330 1.00 94.81 97 ILE A CA 1
ATOM 737 C C . ILE A 1 97 ? -15.429 5.872 0.806 1.00 94.81 97 ILE A C 1
ATOM 739 O O . ILE A 1 97 ? -16.619 5.576 0.906 1.00 94.81 97 ILE A O 1
ATOM 743 N N . ALA A 1 98 ? -14.536 5.418 1.691 1.00 95.31 98 ALA A N 1
ATOM 744 C CA . ALA A 1 98 ? -14.903 4.555 2.815 1.00 95.31 98 ALA A CA 1
ATOM 745 C C . ALA A 1 98 ? -15.870 5.259 3.781 1.00 95.31 98 ALA A C 1
ATOM 747 O O . ALA A 1 98 ? -16.898 4.687 4.147 1.00 95.31 98 ALA A O 1
ATOM 748 N N . HIS A 1 99 ? -15.589 6.513 4.152 1.00 91.62 99 HIS A N 1
ATOM 749 C CA . HIS A 1 99 ? -16.440 7.287 5.060 1.00 91.62 99 HIS A CA 1
ATOM 750 C C . HIS A 1 99 ? -17.799 7.622 4.440 1.00 91.62 99 HIS A C 1
ATOM 752 O O . HIS A 1 99 ? -18.801 7.578 5.151 1.00 91.62 99 HIS A O 1
ATOM 758 N N . GLU A 1 100 ? -17.865 7.893 3.133 1.00 89.25 100 GLU A N 1
ATOM 759 C CA . GLU A 1 100 ? -19.139 8.057 2.408 1.00 89.25 100 GLU A CA 1
ATOM 760 C C . GLU A 1 100 ? -20.027 6.808 2.486 1.00 89.25 100 GLU A C 1
ATOM 762 O O . GLU A 1 100 ? -21.251 6.914 2.498 1.00 89.25 100 GLU A O 1
ATOM 767 N N . HIS A 1 101 ? -19.414 5.628 2.603 1.00 86.19 101 HIS A N 1
ATOM 768 C CA . HIS A 1 101 ? -20.107 4.350 2.770 1.00 86.19 101 HIS A CA 1
ATOM 769 C C . HIS A 1 101 ? -20.275 3.944 4.244 1.00 86.19 101 HIS A C 1
ATOM 771 O O . HIS A 1 101 ? -20.688 2.821 4.527 1.00 86.19 101 HIS A O 1
ATOM 777 N N . GLY A 1 102 ? -19.953 4.830 5.194 1.00 92.38 102 GLY A N 1
ATOM 778 C CA . GLY A 1 102 ? -20.055 4.554 6.630 1.00 92.38 102 GLY A CA 1
ATOM 779 C C . GLY A 1 102 ? -19.049 3.519 7.151 1.00 92.38 102 GLY A C 1
ATOM 780 O O . GLY A 1 102 ? -19.229 2.997 8.251 1.00 92.38 102 GLY A O 1
ATOM 781 N N . ILE A 1 103 ? -17.995 3.214 6.390 1.00 95.19 103 ILE A N 1
ATOM 782 C CA . ILE A 1 103 ? -16.960 2.248 6.768 1.00 95.19 103 ILE A CA 1
ATOM 783 C C . ILE A 1 103 ? -15.887 2.963 7.590 1.00 95.19 103 ILE A C 1
ATOM 785 O O . ILE A 1 103 ? -15.375 4.017 7.207 1.00 95.19 103 ILE A O 1
ATOM 789 N N . TYR A 1 104 ? -15.509 2.374 8.725 1.00 97.56 104 TYR A N 1
ATOM 790 C CA . TYR A 1 104 ? -14.405 2.889 9.529 1.00 97.56 104 TYR A CA 1
ATOM 791 C C . TYR A 1 104 ? -13.081 2.753 8.764 1.00 97.56 104 TYR A C 1
ATOM 793 O O . TYR A 1 104 ? -12.659 1.653 8.395 1.00 97.56 104 TYR A O 1
ATOM 801 N N . ALA A 1 105 ? -12.391 3.877 8.596 1.00 97.81 105 ALA A N 1
ATOM 802 C CA . ALA A 1 105 ? -11.060 3.939 8.016 1.00 97.81 105 ALA A CA 1
ATOM 803 C C . ALA A 1 105 ? -10.233 5.003 8.742 1.00 97.81 105 ALA A C 1
ATOM 805 O O . ALA A 1 105 ? -10.643 6.165 8.793 1.00 97.81 105 ALA A O 1
ATOM 806 N N . LYS A 1 106 ? -9.081 4.607 9.292 1.00 98.25 106 LYS A N 1
ATOM 807 C CA . LYS A 1 106 ? -8.088 5.534 9.851 1.00 98.25 106 LYS A CA 1
ATOM 808 C C . LYS A 1 106 ? -6.678 5.190 9.403 1.00 98.25 106 LYS A C 1
ATOM 810 O O . LYS A 1 106 ? -6.341 4.026 9.216 1.00 98.25 106 LYS A O 1
ATOM 815 N N . THR A 1 107 ? -5.848 6.202 9.246 1.00 98.50 107 THR A N 1
ATOM 816 C CA . THR A 1 107 ? -4.471 6.082 8.774 1.00 98.50 107 THR A CA 1
ATOM 817 C C . THR A 1 107 ? -3.493 6.633 9.802 1.00 98.50 107 THR A C 1
ATOM 819 O O . THR A 1 107 ? -3.787 7.624 10.468 1.00 98.50 107 THR A O 1
ATOM 822 N N . ILE A 1 108 ? -2.318 6.010 9.886 1.00 98.44 108 ILE A N 1
ATOM 823 C CA . ILE A 1 108 ? -1.122 6.520 10.560 1.00 98.44 108 ILE A CA 1
ATOM 824 C C . ILE A 1 108 ? -0.053 6.734 9.486 1.00 98.44 108 ILE A C 1
ATOM 826 O O . ILE A 1 108 ? 0.214 5.831 8.693 1.00 98.44 108 ILE A O 1
ATOM 830 N N . ASN A 1 109 ? 0.546 7.926 9.446 1.00 97.88 109 ASN A N 1
ATOM 831 C CA . ASN A 1 109 ? 1.640 8.239 8.528 1.00 97.88 109 ASN A CA 1
ATOM 832 C C . ASN A 1 109 ? 2.963 8.328 9.295 1.00 97.88 109 ASN A C 1
ATOM 834 O O . ASN A 1 109 ? 3.166 9.271 10.058 1.00 97.88 109 ASN A O 1
ATOM 838 N N . GLY A 1 110 ? 3.855 7.362 9.096 1.00 97.12 110 GLY A N 1
ATOM 839 C CA . GLY A 1 110 ? 5.128 7.281 9.802 1.00 97.12 110 GLY A CA 1
ATOM 840 C C . GLY A 1 110 ? 5.953 6.062 9.399 1.00 97.12 110 GLY A C 1
ATOM 841 O O . GLY A 1 110 ? 5.504 5.204 8.642 1.00 97.12 110 GLY A O 1
ATOM 842 N N . ASP A 1 111 ? 7.181 5.994 9.908 1.00 97.12 111 ASP A N 1
ATOM 843 C CA . ASP A 1 111 ? 8.066 4.855 9.674 1.00 97.12 111 ASP A CA 1
ATOM 844 C C . ASP A 1 111 ? 7.543 3.604 10.398 1.00 97.12 111 ASP A C 1
ATOM 846 O O . ASP A 1 111 ? 7.652 3.482 11.615 1.00 97.12 111 ASP A O 1
ATOM 850 N N . ALA A 1 112 ? 6.990 2.653 9.645 1.00 98.19 112 ALA A N 1
ATOM 851 C CA . ALA A 1 112 ? 6.451 1.408 10.188 1.00 98.19 112 ALA A CA 1
ATOM 852 C C . ALA A 1 112 ? 7.498 0.542 10.915 1.00 98.19 112 ALA A C 1
ATOM 854 O O . ALA A 1 112 ? 7.122 -0.309 11.728 1.00 98.19 112 ALA A O 1
ATOM 855 N N . PHE A 1 113 ? 8.796 0.759 10.673 1.00 98.12 113 PHE A N 1
ATOM 856 C CA . PHE A 1 113 ? 9.863 0.077 11.405 1.00 98.12 113 PHE A CA 1
ATOM 857 C C . PHE A 1 113 ? 10.003 0.590 12.843 1.00 98.12 113 PHE A C 1
ATOM 859 O O . PHE A 1 113 ? 10.464 -0.149 13.716 1.00 98.12 113 PHE A O 1
ATOM 866 N N . SER A 1 114 ? 9.561 1.818 13.115 1.00 97.25 114 SER A N 1
ATOM 867 C CA . SER A 1 114 ? 9.747 2.506 14.391 1.00 97.25 114 SER A CA 1
ATOM 868 C C . SER A 1 114 ? 8.854 1.947 15.509 1.00 97.25 114 SER A C 1
ATOM 870 O O . SER A 1 114 ? 7.791 1.366 15.266 1.00 97.25 114 SER A O 1
ATOM 872 N N . LYS A 1 115 ? 9.286 2.122 16.766 1.00 94.69 115 LYS A N 1
ATOM 873 C CA . LYS A 1 115 ? 8.479 1.748 17.943 1.00 94.69 115 LYS A CA 1
ATOM 874 C C . LYS A 1 115 ? 7.283 2.675 18.110 1.00 94.69 115 LYS A C 1
ATOM 876 O O . LYS A 1 115 ? 6.208 2.240 18.502 1.00 94.69 115 LYS A O 1
ATOM 881 N N . GLU A 1 116 ? 7.468 3.946 17.782 1.00 95.62 116 GLU A N 1
ATOM 882 C CA . GLU A 1 116 ? 6.464 4.996 17.910 1.00 95.62 116 GLU A CA 1
ATOM 883 C C . GLU A 1 116 ? 5.249 4.695 17.030 1.00 95.62 116 GLU A C 1
ATOM 885 O O . GLU A 1 116 ? 4.117 4.800 17.495 1.00 95.62 116 GLU A O 1
ATOM 890 N N . VAL A 1 117 ? 5.462 4.260 15.784 1.00 98.00 117 VAL A N 1
ATOM 891 C CA . VAL A 1 117 ? 4.359 3.901 14.877 1.00 98.00 117 VAL A CA 1
ATOM 892 C C . VAL A 1 117 ? 3.658 2.618 15.323 1.00 98.00 117 VAL A C 1
ATOM 894 O O . VAL A 1 117 ? 2.430 2.544 15.253 1.00 98.00 117 VAL A O 1
ATOM 897 N N . LYS A 1 118 ? 4.405 1.635 15.841 1.00 98.44 118 LYS A N 1
ATOM 898 C CA . LYS A 1 118 ? 3.825 0.431 16.458 1.00 98.44 118 LYS A CA 1
ATOM 899 C C . LYS A 1 118 ? 2.926 0.795 17.639 1.00 98.44 118 LYS A C 1
ATOM 901 O O . LYS A 1 118 ? 1.781 0.347 17.685 1.00 98.44 118 LYS A O 1
ATOM 906 N N . GLN A 1 119 ? 3.391 1.674 18.527 1.00 98.12 119 GLN A N 1
ATOM 907 C CA . GLN A 1 119 ? 2.610 2.162 19.663 1.00 98.12 119 GLN A CA 1
ATOM 908 C C . GLN A 1 119 ? 1.352 2.917 19.214 1.00 98.12 119 GLN A C 1
ATOM 910 O O . GLN A 1 119 ? 0.264 2.614 19.693 1.00 98.12 119 GLN A O 1
ATOM 915 N N . GLN A 1 120 ? 1.465 3.835 18.248 1.00 97.56 120 GLN A N 1
ATOM 916 C CA . GLN A 1 120 ? 0.308 4.560 17.706 1.00 97.56 120 GLN A CA 1
ATOM 917 C C . GLN A 1 120 ? -0.748 3.608 17.134 1.00 97.56 120 GLN A C 1
ATOM 919 O O . GLN A 1 120 ? -1.945 3.809 17.344 1.00 97.56 120 GLN A O 1
ATOM 924 N N . ALA A 1 121 ? -0.318 2.560 16.426 1.00 98.44 121 ALA A N 1
ATOM 925 C CA . ALA A 1 121 ? -1.219 1.544 15.903 1.00 98.44 121 ALA A CA 1
ATOM 926 C C . ALA A 1 121 ? -1.889 0.754 17.032 1.00 98.44 121 ALA A C 1
ATOM 928 O O . ALA A 1 121 ? -3.105 0.574 16.994 1.00 98.44 121 ALA A O 1
ATOM 929 N N . ALA A 1 122 ? -1.132 0.332 18.047 1.00 97.75 122 ALA A N 1
ATOM 930 C CA . ALA A 1 122 ? -1.678 -0.371 19.203 1.00 97.75 122 ALA A CA 1
ATOM 931 C C . ALA A 1 122 ? -2.710 0.473 19.962 1.00 97.75 122 ALA A C 1
ATOM 933 O O . ALA A 1 122 ? -3.798 -0.015 20.262 1.00 97.75 122 ALA A O 1
ATOM 934 N N . ASP A 1 123 ? -2.417 1.749 20.205 1.00 96.62 123 ASP A N 1
ATOM 935 C CA . ASP A 1 123 ? -3.335 2.671 20.876 1.00 96.62 123 ASP A CA 1
ATOM 936 C C . ASP A 1 123 ? -4.618 2.868 20.074 1.00 96.62 123 ASP A C 1
ATOM 938 O O . ASP A 1 123 ? -5.719 2.809 20.626 1.00 96.62 123 ASP A O 1
ATOM 942 N N . LEU A 1 124 ? -4.496 3.026 18.756 1.00 96.12 124 LEU A N 1
ATOM 943 C CA . LEU A 1 124 ? -5.650 3.182 17.882 1.00 96.12 124 LEU A CA 1
ATOM 944 C C . LEU A 1 124 ? -6.504 1.911 17.815 1.00 96.12 124 LEU A C 1
ATOM 946 O O . LEU A 1 124 ? -7.731 1.989 17.887 1.00 96.12 124 LEU A O 1
ATOM 950 N N . ILE A 1 125 ? -5.871 0.738 17.719 1.00 98.44 125 ILE A N 1
ATOM 951 C CA . ILE A 1 125 ? -6.565 -0.553 17.757 1.00 98.44 125 ILE A CA 1
ATOM 952 C C . ILE A 1 125 ? -7.297 -0.697 19.089 1.00 98.44 125 ILE A C 1
ATOM 954 O O . ILE A 1 125 ? -8.493 -0.976 19.081 1.00 98.44 125 ILE A O 1
ATOM 958 N N . ARG A 1 126 ? -6.624 -0.457 20.218 1.00 97.75 126 ARG A N 1
ATOM 959 C CA . ARG A 1 126 ? -7.203 -0.598 21.560 1.00 97.75 126 ARG A CA 1
ATOM 960 C C . ARG A 1 126 ? -8.423 0.299 21.755 1.00 97.75 126 ARG A C 1
ATOM 962 O O . ARG A 1 126 ? -9.441 -0.165 22.267 1.00 97.75 126 ARG A O 1
ATOM 969 N N . ASN A 1 127 ? -8.331 1.551 21.311 1.00 95.31 127 ASN A N 1
ATOM 970 C CA . ASN A 1 127 ? -9.386 2.545 21.494 1.00 95.31 127 ASN A CA 1
ATOM 971 C C . ASN A 1 127 ? -10.601 2.297 20.587 1.00 95.31 127 ASN A C 1
ATOM 973 O O . ASN A 1 127 ? -11.736 2.406 21.049 1.00 95.31 127 ASN A O 1
ATOM 977 N N . ASP A 1 128 ? -10.381 1.932 19.321 1.00 94.38 128 ASP A N 1
ATOM 978 C CA . ASP A 1 128 ? -11.459 1.934 18.323 1.00 94.38 128 ASP A CA 1
ATOM 979 C C . ASP A 1 128 ? -11.934 0.532 17.912 1.00 94.38 128 ASP A C 1
ATOM 981 O O . ASP A 1 128 ? -13.117 0.328 17.608 1.00 94.38 128 ASP A O 1
ATOM 985 N N . LEU A 1 129 ? -11.020 -0.442 17.866 1.00 96.00 129 LEU A N 1
ATOM 986 C CA . LEU A 1 129 ? -11.268 -1.786 17.324 1.00 96.00 129 LEU A CA 1
ATOM 987 C C . LEU A 1 129 ? -11.256 -2.886 18.392 1.00 96.00 129 LEU A C 1
ATOM 989 O O . LEU A 1 129 ? -11.841 -3.946 18.166 1.00 96.00 129 LEU A O 1
ATOM 993 N N . LYS A 1 130 ? -10.640 -2.621 19.552 1.00 96.94 130 LYS A N 1
ATOM 994 C CA . LYS A 1 130 ? -10.263 -3.556 20.628 1.00 96.94 130 LYS A CA 1
ATOM 995 C C . LYS A 1 130 ? -9.181 -4.554 20.215 1.00 96.94 130 LYS A C 1
ATOM 997 O O . LYS A 1 130 ? -8.173 -4.666 20.898 1.00 96.94 130 LYS A O 1
ATOM 1002 N N . SER A 1 131 ? -9.374 -5.234 19.092 1.00 98.06 131 SER A N 1
ATOM 1003 C CA . SER A 1 131 ? -8.427 -6.186 18.514 1.00 98.06 131 SER A CA 1
ATOM 1004 C C . SER A 1 131 ? -8.577 -6.242 16.992 1.00 98.06 131 SER A C 1
ATOM 1006 O O . SER A 1 131 ? -9.595 -5.813 16.443 1.00 98.06 131 SER A O 1
ATOM 1008 N N . VAL A 1 132 ? -7.574 -6.777 16.300 1.00 98.62 132 VAL A N 1
ATOM 1009 C CA . VAL A 1 132 ? -7.598 -7.027 14.848 1.00 98.62 132 VAL A CA 1
ATOM 1010 C C . VAL A 1 132 ? -7.659 -8.523 14.552 1.00 98.62 132 VAL A C 1
ATOM 1012 O O . VAL A 1 132 ? -7.132 -9.330 15.315 1.00 98.62 132 VAL A O 1
ATOM 1015 N N . ASP A 1 133 ? -8.352 -8.904 13.483 1.00 97.94 133 ASP A N 1
ATOM 1016 C CA . ASP A 1 133 ? -8.469 -10.290 12.999 1.00 97.94 133 ASP A CA 1
ATOM 1017 C C . ASP A 1 133 ? -7.655 -10.546 11.723 1.00 97.94 133 ASP A C 1
ATOM 1019 O O . ASP A 1 133 ? -7.377 -11.700 11.395 1.00 97.94 133 ASP A O 1
ATOM 1023 N N . LEU A 1 134 ? -7.200 -9.483 11.055 1.00 98.81 134 LEU A N 1
ATOM 1024 C CA . LEU A 1 134 ? -6.278 -9.562 9.929 1.00 98.81 134 LEU A CA 1
ATOM 1025 C C . LEU A 1 134 ? -5.153 -8.531 10.056 1.00 98.81 134 LEU A C 1
ATOM 1027 O O . LEU A 1 134 ? -5.409 -7.333 10.197 1.00 98.81 134 LEU A O 1
ATOM 1031 N N . VAL A 1 135 ? -3.907 -8.988 9.931 1.00 98.94 135 VAL A N 1
ATOM 1032 C CA . VAL A 1 135 ? -2.721 -8.126 9.810 1.00 98.94 135 VAL A CA 1
ATOM 1033 C C . VAL A 1 135 ? -2.025 -8.385 8.476 1.00 98.94 135 VAL A C 1
ATOM 1035 O O . VAL A 1 135 ? -1.388 -9.423 8.289 1.00 98.94 135 VAL A O 1
ATOM 1038 N N . VAL A 1 136 ? -2.111 -7.432 7.550 1.00 98.94 136 VAL A N 1
ATOM 1039 C CA . VAL A 1 136 ? -1.424 -7.489 6.252 1.00 98.94 136 VAL A CA 1
ATOM 1040 C C . VAL A 1 136 ? -0.083 -6.769 6.346 1.00 98.94 136 VAL A C 1
ATOM 1042 O O . VAL A 1 136 ? -0.041 -5.570 6.618 1.00 98.94 136 VAL A O 1
ATOM 1045 N N . TYR A 1 137 ? 1.008 -7.479 6.069 1.00 98.88 137 TYR A N 1
ATOM 1046 C CA . TYR A 1 137 ? 2.365 -6.944 6.009 1.00 98.88 137 TYR A CA 1
ATOM 1047 C C . TYR A 1 137 ? 2.809 -6.770 4.548 1.00 98.88 137 TYR A C 1
ATOM 1049 O O . TYR A 1 137 ? 3.260 -7.707 3.884 1.00 98.88 137 TYR A O 1
ATOM 1057 N N . SER A 1 138 ? 2.658 -5.550 4.031 1.00 97.94 138 SER A N 1
ATOM 1058 C CA . SER A 1 138 ? 2.891 -5.182 2.629 1.00 97.94 138 SER A CA 1
ATOM 1059 C C . SER A 1 138 ? 3.915 -4.045 2.491 1.00 97.94 138 SER A C 1
ATOM 1061 O O . SER A 1 138 ? 3.747 -3.137 1.673 1.00 97.94 138 SER A O 1
ATOM 1063 N N . LEU A 1 139 ? 4.990 -4.075 3.283 1.00 95.38 139 LEU A N 1
ATOM 1064 C CA . LEU A 1 139 ? 6.065 -3.090 3.170 1.00 95.38 139 LEU A CA 1
ATOM 1065 C C . LEU A 1 139 ? 7.024 -3.409 2.018 1.00 95.38 139 LEU A C 1
ATOM 1067 O O . LEU A 1 139 ? 7.511 -4.529 1.861 1.00 95.38 139 LEU A O 1
ATOM 1071 N N . ALA A 1 140 ? 7.338 -2.370 1.249 1.00 91.56 140 ALA A N 1
ATOM 1072 C CA . ALA A 1 140 ? 8.441 -2.338 0.303 1.00 91.56 140 ALA A CA 1
ATOM 1073 C C . ALA A 1 140 ? 9.235 -1.057 0.564 1.00 91.56 140 ALA A C 1
ATOM 1075 O O . ALA A 1 140 ? 8.761 0.040 0.274 1.00 91.56 140 ALA A O 1
ATOM 1076 N N . SER A 1 141 ? 10.425 -1.196 1.145 1.00 92.81 141 SER A N 1
ATOM 1077 C CA . SER A 1 141 ? 11.291 -0.067 1.481 1.00 92.81 141 SER A CA 1
ATOM 1078 C C . SER A 1 141 ? 12.722 -0.357 1.037 1.00 92.81 141 SER A C 1
ATOM 1080 O O . SER A 1 141 ? 13.187 -1.479 1.220 1.00 92.81 141 SER A O 1
ATOM 1082 N N . PRO A 1 142 ? 13.455 0.633 0.499 1.00 93.25 142 PRO A N 1
ATOM 1083 C CA . PRO A 1 142 ? 14.873 0.468 0.194 1.00 93.25 142 PRO A CA 1
ATOM 1084 C C . PRO A 1 142 ? 15.761 0.517 1.448 1.00 93.25 142 PRO A C 1
ATOM 1086 O O . PRO A 1 142 ? 16.959 0.246 1.370 1.00 93.25 142 PRO A O 1
ATOM 1089 N N . ARG A 1 143 ? 15.205 0.927 2.594 1.00 96.06 143 ARG A N 1
ATOM 1090 C CA . ARG A 1 143 ? 15.950 1.218 3.820 1.00 96.06 143 ARG A CA 1
ATOM 1091 C C . ARG A 1 143 ? 15.124 0.891 5.061 1.00 96.06 143 ARG A C 1
ATOM 1093 O O . ARG A 1 143 ? 13.916 1.116 5.080 1.00 96.06 143 ARG A O 1
ATOM 1100 N N . ARG A 1 144 ? 15.797 0.456 6.122 1.00 97.88 144 ARG A N 1
ATOM 1101 C CA . ARG A 1 144 ? 15.230 0.292 7.464 1.00 97.88 144 ARG A CA 1
ATOM 1102 C C . ARG A 1 144 ? 16.158 0.922 8.490 1.00 97.88 144 ARG A C 1
ATOM 1104 O O . ARG A 1 144 ? 17.366 0.726 8.421 1.00 97.88 144 ARG A O 1
ATOM 1111 N N . THR A 1 145 ? 15.594 1.649 9.447 1.00 97.12 145 THR A N 1
ATOM 1112 C CA . THR A 1 145 ? 16.311 2.015 10.674 1.00 97.12 145 THR A CA 1
ATOM 1113 C C . THR A 1 145 ? 15.895 1.026 11.754 1.00 97.12 145 THR A C 1
ATOM 1115 O O . THR A 1 145 ? 14.705 0.867 12.021 1.00 97.12 145 THR A O 1
ATOM 1118 N N . HIS A 1 146 ? 16.848 0.307 12.336 1.00 96.69 146 HIS A N 1
ATOM 1119 C CA . HIS A 1 146 ? 16.547 -0.723 13.316 1.00 96.69 146 HIS A CA 1
ATOM 1120 C C . HIS A 1 146 ? 16.023 -0.086 14.619 1.00 96.69 146 HIS A C 1
ATOM 1122 O O . HIS A 1 146 ? 16.702 0.769 15.193 1.00 96.69 146 HIS A O 1
ATOM 1128 N N . PRO A 1 147 ? 14.850 -0.502 15.133 1.00 92.44 147 PRO A N 1
ATOM 1129 C CA . PRO A 1 147 ? 14.139 0.220 16.195 1.00 92.44 147 PRO A CA 1
ATOM 1130 C C . PRO A 1 147 ? 14.789 0.159 17.587 1.00 92.44 147 PRO A C 1
ATOM 1132 O O . PRO A 1 147 ? 14.316 0.818 18.512 1.00 92.44 147 PRO A O 1
ATOM 1135 N N . ILE A 1 148 ? 15.827 -0.663 17.778 1.00 92.12 148 ILE A N 1
ATOM 1136 C CA . ILE A 1 148 ? 16.530 -0.811 19.065 1.00 92.12 148 ILE A CA 1
ATOM 1137 C C . ILE A 1 148 ? 17.935 -0.208 18.985 1.00 92.12 148 ILE A C 1
ATOM 1139 O O . ILE A 1 148 ? 18.272 0.680 19.756 1.00 92.12 148 ILE A O 1
ATOM 1143 N N . THR A 1 149 ? 18.748 -0.693 18.047 1.00 95.06 149 THR A N 1
ATOM 1144 C CA . THR A 1 149 ? 20.140 -0.260 17.845 1.00 95.06 149 THR A CA 1
ATOM 1145 C C . THR A 1 149 ? 20.284 1.101 17.155 1.00 95.06 149 THR A C 1
ATOM 1147 O O . THR A 1 149 ? 21.338 1.717 17.273 1.00 95.06 149 THR A O 1
ATOM 1150 N N . GLY A 1 150 ? 19.270 1.571 16.418 1.00 94.62 150 GLY A N 1
ATOM 1151 C CA . GLY A 1 150 ? 19.355 2.788 15.601 1.00 94.62 150 GLY A CA 1
ATOM 1152 C C . GLY A 1 150 ? 20.187 2.639 14.319 1.00 94.62 150 GLY A C 1
ATOM 1153 O O . GLY A 1 150 ? 20.338 3.607 13.575 1.00 94.62 150 GLY A O 1
ATOM 1154 N N . GLU A 1 151 ? 20.717 1.443 14.039 1.00 96.56 151 GLU A N 1
ATOM 1155 C CA . GLU A 1 151 ? 21.490 1.162 12.829 1.00 96.56 151 GLU A CA 1
ATOM 1156 C C . GLU A 1 151 ? 20.624 1.293 11.570 1.00 96.56 151 GLU A C 1
ATOM 1158 O O . GLU A 1 151 ? 19.439 0.959 11.567 1.00 96.56 151 GLU A O 1
ATOM 1163 N N . VAL A 1 152 ? 21.220 1.786 10.485 1.00 97.75 152 VAL A N 1
ATOM 1164 C CA . VAL A 1 152 ? 20.540 1.981 9.205 1.00 97.75 152 VAL A CA 1
ATOM 1165 C C . VAL A 1 152 ? 20.987 0.920 8.209 1.00 97.75 152 VAL A C 1
ATOM 1167 O O . VAL A 1 152 ? 22.134 0.918 7.772 1.00 97.75 152 VAL A O 1
ATOM 1170 N N . PHE A 1 153 ? 20.046 0.087 7.781 1.00 98.00 153 PHE A N 1
ATOM 1171 C CA . PHE A 1 153 ? 20.244 -0.929 6.755 1.00 98.00 153 PHE A CA 1
ATOM 1172 C C . PHE A 1 153 ? 19.692 -0.461 5.411 1.00 98.00 153 PHE A C 1
ATOM 1174 O O . PHE A 1 153 ? 18.616 0.141 5.357 1.00 98.00 153 PHE A O 1
ATOM 1181 N N . ASN A 1 154 ? 20.396 -0.773 4.322 1.00 97.75 154 ASN A N 1
ATOM 1182 C CA . ASN A 1 154 ? 19.946 -0.489 2.960 1.00 97.75 154 ASN A CA 1
ATOM 1183 C C . ASN A 1 154 ? 19.856 -1.786 2.156 1.00 97.75 154 ASN A C 1
ATOM 1185 O O . ASN A 1 154 ? 20.801 -2.572 2.117 1.00 97.75 154 ASN A O 1
ATOM 1189 N N . SER A 1 155 ? 18.728 -2.008 1.489 1.00 95.56 155 SER A N 1
ATOM 1190 C CA . SER A 1 155 ? 18.571 -3.152 0.597 1.00 95.56 155 SER A CA 1
ATOM 1191 C C . SER A 1 155 ? 19.212 -2.867 -0.753 1.00 95.56 155 SER A C 1
ATOM 1193 O O . SER A 1 155 ? 19.056 -1.768 -1.294 1.00 95.56 155 SER A O 1
ATOM 1195 N N . VAL A 1 156 ? 19.830 -3.881 -1.347 1.00 95.00 156 VAL A N 1
ATOM 1196 C CA . VAL A 1 156 ? 20.278 -3.841 -2.741 1.00 95.00 156 VAL A CA 1
ATOM 1197 C C . VAL A 1 156 ? 19.646 -4.983 -3.522 1.00 95.00 156 VAL A C 1
ATOM 1199 O O . VAL A 1 156 ? 19.270 -6.007 -2.955 1.00 95.00 156 VAL A O 1
ATOM 1202 N N . LEU A 1 157 ? 19.541 -4.818 -4.837 1.00 93.19 157 LEU A N 1
ATOM 1203 C CA . LEU A 1 157 ? 19.036 -5.835 -5.756 1.00 93.19 157 LEU A CA 1
ATOM 1204 C C . LEU A 1 157 ? 20.189 -6.312 -6.627 1.00 93.19 157 LEU A C 1
ATOM 1206 O O . LEU A 1 157 ? 20.518 -5.683 -7.634 1.00 93.19 157 LEU A O 1
ATOM 1210 N N . LYS A 1 158 ? 20.842 -7.388 -6.195 1.00 95.12 158 LYS A N 1
ATOM 1211 C CA . LYS A 1 158 ? 22.048 -7.916 -6.832 1.00 95.12 158 LYS A CA 1
ATOM 1212 C C . LYS A 1 158 ? 22.024 -9.448 -6.847 1.00 95.12 158 LYS A C 1
ATOM 1214 O O . LYS A 1 158 ? 21.466 -10.050 -5.924 1.00 95.12 158 LYS A O 1
ATOM 1219 N N . PRO A 1 159 ? 22.636 -10.081 -7.862 1.00 96.62 159 PRO A N 1
ATOM 1220 C CA . PRO A 1 159 ? 22.862 -11.520 -7.847 1.00 96.62 159 PRO A CA 1
ATOM 1221 C C . PRO A 1 159 ? 23.829 -11.917 -6.726 1.00 96.62 159 PRO A C 1
ATOM 1223 O O . PRO A 1 159 ? 24.539 -11.077 -6.175 1.00 96.62 159 PRO A O 1
ATOM 1226 N N . ILE A 1 160 ? 23.879 -13.203 -6.387 1.00 97.38 160 ILE A N 1
ATOM 1227 C CA . ILE A 1 160 ? 24.831 -13.749 -5.411 1.00 97.38 160 ILE A CA 1
ATOM 1228 C C . ILE A 1 160 ? 25.848 -14.640 -6.134 1.00 97.38 160 ILE A C 1
ATOM 1230 O O . ILE A 1 160 ? 25.509 -15.418 -7.026 1.00 97.38 160 ILE A O 1
ATOM 1234 N N . GLY A 1 161 ? 27.120 -14.521 -5.752 1.00 96.69 161 GLY A N 1
ATOM 1235 C CA . GLY A 1 161 ? 28.211 -15.387 -6.209 1.00 96.69 161 GLY A CA 1
ATOM 1236 C C . GLY A 1 161 ? 28.831 -15.005 -7.556 1.00 96.69 161 GLY A C 1
ATOM 1237 O O . GLY A 1 161 ? 30.052 -14.911 -7.641 1.00 96.69 161 GLY A O 1
ATOM 1238 N N . ARG A 1 162 ? 28.032 -14.761 -8.603 1.00 95.25 162 ARG A N 1
ATOM 1239 C CA . ARG A 1 162 ? 28.542 -14.411 -9.947 1.00 95.25 162 ARG A CA 1
ATOM 1240 C C . ARG A 1 162 ? 27.794 -13.236 -10.587 1.00 95.25 162 ARG A C 1
ATOM 1242 O O . ARG A 1 162 ? 26.607 -13.072 -10.299 1.00 95.25 162 ARG A O 1
ATOM 1249 N N . PRO A 1 163 ? 28.444 -12.463 -11.481 1.00 96.38 163 PRO A N 1
ATOM 1250 C CA . PRO A 1 163 ? 27.758 -11.448 -12.270 1.00 96.38 163 PRO A CA 1
ATOM 1251 C C . PRO A 1 163 ? 26.615 -12.044 -13.094 1.00 96.38 163 PRO A C 1
ATOM 1253 O O . PRO A 1 163 ? 26.700 -13.177 -13.579 1.00 96.38 163 PRO A O 1
ATOM 1256 N N . PHE A 1 164 ? 25.558 -11.260 -13.281 1.00 94.88 164 PHE A N 1
ATOM 1257 C CA . PHE A 1 164 ? 24.400 -11.638 -14.085 1.00 94.88 164 PHE A CA 1
ATOM 1258 C C . PHE A 1 164 ? 24.184 -10.628 -15.206 1.00 94.88 164 PHE A C 1
ATOM 1260 O O . PHE A 1 164 ? 24.002 -9.442 -14.940 1.00 94.88 164 PHE A O 1
ATOM 1267 N N . THR A 1 165 ? 24.180 -11.102 -16.451 1.00 95.00 165 THR A N 1
ATOM 1268 C CA . THR A 1 165 ? 23.882 -10.283 -17.632 1.00 95.00 165 THR A CA 1
ATOM 1269 C C . THR A 1 165 ? 22.549 -10.712 -18.222 1.00 95.00 165 THR A C 1
ATOM 1271 O O . THR A 1 165 ? 22.323 -11.904 -18.427 1.00 95.00 165 THR A O 1
ATOM 1274 N N . SER A 1 166 ? 21.663 -9.753 -18.487 1.00 93.38 166 SER A N 1
ATOM 1275 C CA . SER A 1 166 ? 20.366 -10.023 -19.108 1.00 93.38 166 SER A CA 1
ATOM 1276 C C . SER A 1 166 ? 19.840 -8.821 -19.891 1.00 93.38 166 SER A C 1
ATOM 1278 O O . SER A 1 166 ? 20.306 -7.689 -19.729 1.00 93.38 166 SER A O 1
ATOM 1280 N N . LYS A 1 167 ? 18.838 -9.075 -20.737 1.00 93.56 167 LYS A N 1
ATOM 1281 C CA . LYS A 1 167 ? 18.095 -8.037 -21.453 1.00 93.56 167 LYS A CA 1
ATOM 1282 C C . LYS A 1 167 ? 17.209 -7.257 -20.480 1.00 93.56 167 LYS A C 1
ATOM 1284 O O . LYS A 1 167 ? 16.603 -7.809 -19.563 1.00 93.56 167 LYS A O 1
ATOM 1289 N N . THR A 1 168 ? 17.092 -5.961 -20.718 1.00 92.31 168 THR A N 1
ATOM 1290 C CA . THR A 1 168 ? 16.189 -5.045 -20.024 1.00 92.31 168 THR A CA 1
ATOM 1291 C C . THR A 1 168 ? 15.537 -4.097 -21.030 1.00 92.31 168 THR A C 1
ATOM 1293 O O . THR A 1 168 ? 15.962 -4.007 -22.183 1.00 92.31 168 THR A O 1
ATOM 1296 N N . LEU A 1 169 ? 14.503 -3.384 -20.593 1.00 92.19 169 LEU A N 1
ATOM 1297 C CA . LEU A 1 169 ? 13.739 -2.441 -21.406 1.00 92.19 169 LEU A CA 1
ATOM 1298 C C . LEU A 1 169 ? 13.831 -1.047 -20.787 1.00 92.19 169 LEU A C 1
ATOM 1300 O O . LEU A 1 169 ? 13.571 -0.883 -19.596 1.00 92.19 169 LEU A O 1
ATOM 1304 N N . ASP A 1 170 ? 14.164 -0.041 -21.595 1.00 91.19 170 ASP A N 1
ATOM 1305 C CA . ASP A 1 170 ? 13.778 1.343 -21.308 1.00 91.19 170 ASP A CA 1
ATOM 1306 C C . ASP A 1 170 ? 12.347 1.525 -21.832 1.00 91.19 170 ASP A C 1
ATOM 1308 O O . ASP A 1 170 ? 12.161 1.652 -23.049 1.00 91.19 170 ASP A O 1
ATOM 1312 N N . PRO A 1 171 ? 11.322 1.491 -20.960 1.00 87.81 171 PRO A N 1
ATOM 1313 C CA . PRO A 1 171 ? 9.945 1.457 -21.413 1.00 87.81 171 PRO A CA 1
ATOM 1314 C C . PRO A 1 171 ? 9.592 2.744 -22.138 1.00 87.81 171 PRO A C 1
ATOM 1316 O O . PRO A 1 171 ? 8.880 2.664 -23.123 1.00 87.81 171 PRO A O 1
ATOM 1319 N N . PHE A 1 172 ? 10.121 3.909 -21.756 1.00 87.44 172 PHE A N 1
ATOM 1320 C CA . PHE A 1 172 ? 9.762 5.197 -22.363 1.00 87.44 172 PHE A CA 1
ATOM 1321 C C . PHE A 1 172 ? 10.419 5.426 -23.720 1.00 87.44 172 PHE A C 1
ATOM 1323 O O . PHE A 1 172 ? 9.818 6.062 -24.584 1.00 87.44 172 PHE A O 1
ATOM 1330 N N . LYS A 1 173 ? 11.605 4.857 -23.944 1.00 90.50 173 LYS A N 1
ATOM 1331 C CA . LYS A 1 173 ? 12.253 4.875 -25.265 1.00 90.50 173 LYS A CA 1
ATOM 1332 C C . LYS A 1 173 ? 11.858 3.692 -26.144 1.00 90.50 173 LYS A C 1
ATOM 1334 O O . LYS A 1 173 ? 12.040 3.762 -27.352 1.00 90.50 173 LYS A O 1
ATOM 1339 N N . GLY A 1 174 ? 11.322 2.621 -25.556 1.00 91.56 174 GLY A N 1
ATOM 1340 C CA . GLY A 1 174 ? 11.045 1.371 -26.268 1.00 91.56 174 GLY A CA 1
ATOM 1341 C C . GLY A 1 174 ? 12.321 0.657 -26.717 1.00 91.56 174 GLY A C 1
ATOM 1342 O O . GLY A 1 174 ? 12.306 -0.034 -27.726 1.00 91.56 174 GLY A O 1
ATOM 1343 N N . VAL A 1 175 ? 13.433 0.857 -26.002 1.00 94.31 175 VAL A N 1
ATOM 1344 C CA . VAL A 1 175 ? 14.747 0.317 -26.378 1.00 94.31 175 VAL A CA 1
ATOM 1345 C C . VAL A 1 175 ? 15.076 -0.882 -25.505 1.00 94.31 175 VAL A C 1
ATOM 1347 O O . VAL A 1 175 ? 15.109 -0.772 -24.274 1.00 94.31 175 VAL A O 1
ATOM 1350 N N . VAL A 1 176 ? 15.361 -2.011 -26.151 1.00 95.56 176 VAL A N 1
ATOM 1351 C CA . VAL A 1 176 ? 15.911 -3.204 -25.507 1.00 95.56 176 VAL A CA 1
ATOM 1352 C C . VAL A 1 176 ? 17.427 -3.060 -25.451 1.00 95.56 176 VAL A C 1
ATOM 1354 O O . VAL A 1 176 ? 18.071 -2.741 -26.450 1.00 95.56 176 VAL A O 1
ATOM 1357 N N . LYS A 1 177 ? 18.007 -3.287 -24.275 1.00 94.12 177 LYS A N 1
ATOM 1358 C CA . LYS A 1 177 ? 19.459 -3.254 -24.059 1.00 94.12 177 LYS A CA 1
ATOM 1359 C C . LYS A 1 177 ? 19.878 -4.335 -23.078 1.00 94.12 177 LYS A C 1
ATOM 1361 O O . LYS A 1 177 ? 19.039 -4.875 -22.362 1.00 94.12 177 LYS A O 1
ATOM 1366 N N . GLU A 1 178 ? 21.169 -4.608 -23.002 1.00 94.38 178 GLU A N 1
ATOM 1367 C CA . GLU A 1 178 ? 21.719 -5.492 -21.979 1.00 94.38 178 GLU A CA 1
ATOM 1368 C C . GLU A 1 178 ? 22.177 -4.704 -20.753 1.00 94.38 178 GLU A C 1
ATOM 1370 O O . GLU A 1 178 ? 22.535 -3.524 -20.827 1.00 94.38 178 GLU A O 1
ATOM 1375 N N . VAL A 1 179 ? 22.121 -5.363 -19.602 1.00 93.31 179 VAL A N 1
ATOM 1376 C CA . VAL A 1 179 ? 22.652 -4.862 -18.340 1.00 93.31 179 VAL A CA 1
ATOM 1377 C C . VAL A 1 179 ? 23.361 -5.998 -17.622 1.00 93.31 179 VAL A C 1
ATOM 1379 O O . VAL A 1 179 ? 22.840 -7.111 -17.555 1.00 93.31 179 VAL A O 1
ATOM 1382 N N . THR A 1 180 ? 24.536 -5.697 -17.079 1.00 95.25 180 THR A N 1
ATOM 1383 C CA . THR A 1 180 ? 25.299 -6.597 -16.216 1.00 95.25 180 THR A CA 1
ATOM 1384 C C . THR A 1 180 ? 25.213 -6.090 -14.783 1.00 95.25 180 THR A C 1
ATOM 1386 O O . THR A 1 180 ? 25.433 -4.907 -14.521 1.00 95.25 180 THR A O 1
ATOM 1389 N N . LEU A 1 181 ? 24.853 -6.980 -13.863 1.00 94.12 181 LEU A N 1
ATOM 1390 C CA . LEU A 1 181 ? 24.782 -6.720 -12.432 1.00 94.12 181 LEU A CA 1
ATOM 1391 C C . LEU A 1 181 ? 25.893 -7.482 -11.725 1.00 94.12 181 LEU A C 1
ATOM 1393 O O . LEU A 1 181 ? 25.985 -8.705 -11.845 1.00 94.12 181 LEU A O 1
ATOM 1397 N N . GLU A 1 182 ? 26.698 -6.752 -10.963 1.00 97.06 182 GLU A N 1
ATOM 1398 C CA . GLU A 1 182 ? 27.747 -7.330 -10.129 1.00 97.06 182 GLU A CA 1
ATOM 1399 C C . GLU A 1 182 ? 27.158 -8.037 -8.901 1.00 97.06 182 GLU A C 1
ATOM 1401 O O . GLU A 1 182 ? 26.132 -7.589 -8.370 1.00 97.06 182 GLU A O 1
ATOM 1406 N N . PRO A 1 183 ? 27.792 -9.127 -8.433 1.00 97.62 183 PRO A N 1
ATOM 1407 C CA . PRO A 1 183 ? 27.312 -9.866 -7.281 1.00 97.62 183 PRO A CA 1
ATOM 1408 C C . PRO A 1 183 ? 27.353 -9.025 -6.003 1.00 97.62 183 PRO A C 1
ATOM 1410 O O . PRO A 1 183 ? 28.180 -8.127 -5.834 1.00 97.62 183 PRO A O 1
ATOM 1413 N N . ALA A 1 184 ? 26.441 -9.335 -5.089 1.00 97.88 184 ALA A N 1
ATOM 1414 C CA . ALA A 1 184 ? 26.399 -8.745 -3.765 1.00 97.88 184 ALA A CA 1
ATOM 1415 C C . ALA A 1 184 ? 27.540 -9.253 -2.885 1.00 97.88 184 ALA A C 1
ATOM 1417 O O . ALA A 1 184 ? 27.905 -10.431 -2.916 1.00 97.88 184 ALA A O 1
ATOM 1418 N N . THR A 1 185 ? 28.039 -8.366 -2.036 1.00 98.25 185 THR A N 1
ATOM 1419 C CA . THR A 1 185 ? 28.860 -8.738 -0.881 1.00 98.25 185 THR A CA 1
ATOM 1420 C C . THR A 1 185 ? 28.004 -9.379 0.216 1.00 98.25 185 THR A C 1
ATOM 1422 O O . THR A 1 185 ? 26.789 -9.189 0.272 1.00 98.25 185 THR A O 1
ATOM 1425 N N . GLU A 1 186 ? 28.631 -10.098 1.148 1.00 98.00 186 GLU A N 1
ATOM 1426 C CA . GLU A 1 186 ? 27.932 -10.674 2.307 1.00 98.00 186 GLU A CA 1
ATOM 1427 C C . GLU A 1 186 ? 27.234 -9.601 3.161 1.00 98.00 186 GLU A C 1
ATOM 1429 O O . GLU A 1 186 ? 26.089 -9.772 3.579 1.00 98.00 186 GLU A O 1
ATOM 1434 N N . ALA A 1 187 ? 27.878 -8.444 3.340 1.00 97.88 187 ALA A N 1
ATOM 1435 C CA . ALA A 1 187 ? 27.287 -7.306 4.036 1.00 97.88 187 ALA A CA 1
ATOM 1436 C C . ALA A 1 187 ? 26.010 -6.802 3.339 1.00 97.88 187 ALA A C 1
ATOM 1438 O O . ALA A 1 187 ? 25.018 -6.518 4.003 1.00 97.88 187 ALA A O 1
ATOM 1439 N N . GLU A 1 188 ? 26.004 -6.718 2.008 1.00 98.25 188 GLU A N 1
ATOM 1440 C CA . GLU A 1 188 ? 24.827 -6.316 1.226 1.00 98.25 188 GLU A CA 1
ATOM 1441 C C . GLU A 1 188 ? 23.679 -7.333 1.311 1.00 98.25 188 GLU A C 1
ATOM 1443 O O . GLU A 1 188 ? 22.509 -6.939 1.364 1.00 98.25 188 GLU A O 1
ATOM 1448 N N . ILE A 1 189 ? 23.996 -8.631 1.363 1.00 98.31 189 ILE A N 1
ATOM 1449 C CA . ILE A 1 189 ? 23.009 -9.697 1.589 1.00 98.31 189 ILE A CA 1
ATOM 1450 C C . ILE A 1 189 ? 22.365 -9.513 2.967 1.00 98.31 189 ILE A C 1
ATOM 1452 O O . ILE A 1 189 ? 21.140 -9.423 3.059 1.00 98.31 189 ILE A O 1
ATOM 1456 N N . ASN A 1 190 ? 23.175 -9.374 4.020 1.00 98.25 190 ASN A N 1
ATOM 1457 C CA . ASN A 1 190 ? 22.688 -9.220 5.392 1.00 98.25 190 ASN A CA 1
ATOM 1458 C C . ASN A 1 190 ? 21.858 -7.942 5.577 1.00 98.25 190 ASN A C 1
ATOM 1460 O O . ASN A 1 190 ? 20.784 -7.992 6.175 1.00 98.25 190 ASN A O 1
ATOM 1464 N N . GLN A 1 191 ? 22.285 -6.814 4.998 1.00 98.38 191 GLN A N 1
ATOM 1465 C CA . GLN A 1 191 ? 21.486 -5.584 5.012 1.00 98.38 191 GLN A CA 1
ATOM 1466 C C . GLN A 1 191 ? 20.149 -5.763 4.282 1.00 98.38 191 GLN A C 1
ATOM 1468 O O . GLN A 1 191 ? 19.115 -5.302 4.762 1.00 98.38 191 GLN A O 1
ATOM 1473 N N . THR A 1 192 ? 20.134 -6.469 3.148 1.00 98.00 192 THR A N 1
ATOM 1474 C CA . THR A 1 192 ? 18.892 -6.736 2.407 1.00 98.00 192 THR A CA 1
ATOM 1475 C C . THR A 1 192 ? 17.944 -7.638 3.200 1.00 98.00 192 THR A C 1
ATOM 1477 O O . THR A 1 192 ? 16.745 -7.356 3.241 1.00 98.00 192 THR A O 1
ATOM 1480 N N . ILE A 1 193 ? 18.460 -8.665 3.885 1.00 98.44 193 ILE A N 1
ATOM 1481 C CA . ILE A 1 193 ? 17.681 -9.507 4.809 1.00 98.44 193 ILE A CA 1
ATOM 1482 C C . ILE A 1 193 ? 17.109 -8.665 5.954 1.00 98.44 193 ILE A C 1
ATOM 1484 O O . ILE A 1 193 ? 15.927 -8.796 6.269 1.00 98.44 193 ILE A O 1
ATOM 1488 N N . ALA A 1 194 ? 17.905 -7.767 6.538 1.00 98.12 194 ALA A N 1
ATOM 1489 C CA . ALA A 1 194 ? 17.451 -6.895 7.617 1.00 98.12 194 ALA A CA 1
ATOM 1490 C C . ALA A 1 194 ? 16.324 -5.948 7.170 1.00 98.12 194 ALA A C 1
ATOM 1492 O O . ALA A 1 194 ? 15.414 -5.678 7.948 1.00 98.12 194 ALA A O 1
ATOM 1493 N N . VAL A 1 195 ? 16.336 -5.450 5.929 1.00 97.88 195 VAL A N 1
ATOM 1494 C CA . VAL A 1 195 ? 15.283 -4.546 5.425 1.00 97.88 195 VAL A CA 1
ATOM 1495 C C . VAL A 1 195 ? 14.031 -5.302 4.967 1.00 97.88 195 VAL A C 1
ATOM 1497 O O . VAL A 1 195 ? 12.924 -4.906 5.318 1.00 97.88 195 VAL A O 1
ATOM 1500 N N . MET A 1 196 ? 14.195 -6.356 4.162 1.00 96.75 196 MET A N 1
ATOM 1501 C CA . MET A 1 196 ? 13.105 -6.989 3.398 1.00 96.75 196 MET A CA 1
ATOM 1502 C C . MET A 1 196 ? 12.719 -8.392 3.889 1.00 96.75 196 MET A C 1
ATOM 1504 O O . MET A 1 196 ? 11.840 -9.030 3.296 1.00 96.75 196 MET A O 1
ATOM 1508 N N . GLY A 1 197 ? 13.399 -8.895 4.921 1.00 98.00 197 GLY A N 1
ATOM 1509 C CA . GLY A 1 197 ? 13.074 -10.153 5.584 1.00 98.00 197 GLY A CA 1
ATOM 1510 C C . GLY A 1 197 ? 11.940 -10.013 6.597 1.00 98.00 197 GLY A C 1
ATOM 1511 O O . GLY A 1 197 ? 11.302 -8.971 6.708 1.00 98.00 197 GLY A O 1
ATOM 1512 N N . GLY A 1 198 ? 11.676 -11.082 7.349 1.00 98.44 198 GLY A N 1
ATOM 1513 C CA . GLY A 1 198 ? 10.547 -11.122 8.279 1.00 98.44 198 GLY A CA 1
ATOM 1514 C C . GLY A 1 198 ? 10.761 -10.483 9.652 1.00 98.44 198 GLY A C 1
ATOM 1515 O O . GLY A 1 198 ? 9.818 -10.468 10.427 1.00 98.44 198 GLY A O 1
ATOM 1516 N N . GLU A 1 199 ? 11.941 -9.952 9.989 1.00 98.56 199 GLU A N 1
ATOM 1517 C CA . GLU A 1 199 ? 12.210 -9.513 11.372 1.00 98.56 199 GLU A CA 1
ATOM 1518 C C . GLU A 1 199 ? 11.239 -8.421 11.851 1.00 98.56 199 GLU A C 1
ATOM 1520 O O . GLU A 1 199 ? 10.679 -8.524 12.937 1.00 98.56 199 GLU A O 1
ATOM 1525 N N . ASP A 1 200 ? 10.981 -7.389 11.044 1.00 98.69 200 ASP A N 1
ATOM 1526 C CA . ASP A 1 200 ? 10.035 -6.344 11.444 1.00 98.69 200 ASP A CA 1
ATOM 1527 C C . ASP A 1 200 ? 8.580 -6.841 11.463 1.00 98.69 200 ASP A C 1
ATOM 1529 O O . ASP A 1 200 ? 7.809 -6.437 12.332 1.00 98.69 200 ASP A O 1
ATOM 1533 N N . TRP A 1 201 ? 8.209 -7.763 10.569 1.00 98.81 201 TRP A N 1
ATOM 1534 C CA . TRP A 1 201 ? 6.906 -8.430 10.633 1.00 98.81 201 TRP A CA 1
ATOM 1535 C C . TRP A 1 201 ? 6.745 -9.198 11.948 1.00 98.81 201 TRP A C 1
ATOM 1537 O O . TRP A 1 201 ? 5.720 -9.068 12.614 1.00 98.81 201 TRP A O 1
ATOM 1547 N N . GLU A 1 202 ? 7.780 -9.926 12.366 1.00 98.81 202 GLU A N 1
ATOM 1548 C CA . GLU A 1 202 ? 7.818 -10.605 13.659 1.00 98.81 202 GLU A CA 1
ATOM 1549 C C . GLU A 1 202 ? 7.664 -9.616 14.816 1.00 98.81 202 GLU A C 1
ATOM 1551 O O . GLU A 1 202 ? 6.804 -9.820 15.670 1.00 98.81 202 GLU A O 1
ATOM 1556 N N . MET A 1 203 ? 8.398 -8.497 14.789 1.00 98.62 203 MET A N 1
ATOM 1557 C CA . MET A 1 203 ? 8.283 -7.432 15.793 1.00 98.62 203 MET A CA 1
ATOM 1558 C C . MET A 1 203 ? 6.870 -6.838 15.867 1.00 98.62 203 MET A C 1
ATOM 1560 O O . MET A 1 203 ? 6.392 -6.549 16.961 1.00 98.62 203 MET A O 1
ATOM 1564 N N . TRP A 1 204 ? 6.187 -6.646 14.735 1.00 98.88 204 TRP A N 1
ATOM 1565 C CA . TRP A 1 204 ? 4.797 -6.180 14.714 1.00 98.88 204 TRP A CA 1
ATOM 1566 C C . TRP A 1 204 ? 3.846 -7.174 15.381 1.00 98.88 204 TRP A C 1
ATOM 1568 O O . TRP A 1 204 ? 3.018 -6.779 16.200 1.00 98.88 204 TRP A O 1
ATOM 1578 N N . ILE A 1 205 ? 3.955 -8.456 15.034 1.00 98.81 205 ILE A N 1
ATOM 1579 C CA . ILE A 1 205 ? 3.052 -9.489 15.548 1.00 98.81 205 ILE A CA 1
ATOM 1580 C C . ILE A 1 205 ? 3.328 -9.789 17.020 1.00 98.81 205 ILE A C 1
ATOM 1582 O O . ILE A 1 205 ? 2.376 -9.910 17.790 1.00 98.81 205 ILE A O 1
ATOM 1586 N N . ASP A 1 206 ? 4.595 -9.847 17.433 1.00 98.50 206 ASP A N 1
ATOM 1587 C CA . ASP A 1 206 ? 4.965 -9.989 18.842 1.00 98.50 206 ASP A CA 1
ATOM 1588 C C . ASP A 1 206 ? 4.412 -8.826 19.671 1.00 98.50 206 ASP A C 1
ATOM 1590 O O . ASP A 1 206 ? 3.735 -9.073 20.667 1.00 98.50 206 ASP A O 1
ATOM 1594 N N . PHE A 1 207 ? 4.602 -7.583 19.214 1.00 98.44 207 PHE A N 1
ATOM 1595 C CA . PHE A 1 207 ? 4.113 -6.394 19.912 1.00 98.44 207 PHE A CA 1
ATOM 1596 C C . PHE A 1 207 ? 2.584 -6.390 20.059 1.00 98.44 207 PHE A C 1
ATOM 1598 O O . PHE A 1 207 ? 2.060 -6.213 21.157 1.00 98.44 207 PHE A O 1
ATOM 1605 N N . LEU A 1 208 ? 1.841 -6.652 18.977 1.00 98.69 208 LEU A N 1
ATOM 1606 C CA . LEU A 1 208 ? 0.375 -6.710 19.029 1.00 98.69 208 LEU A CA 1
ATOM 1607 C C . LEU A 1 208 ? -0.134 -7.856 19.912 1.00 98.69 208 LEU A C 1
ATOM 1609 O O . LEU A 1 208 ? -1.157 -7.707 20.580 1.00 98.69 208 LEU A O 1
ATOM 1613 N N . ARG A 1 209 ? 0.556 -9.001 19.921 1.00 98.00 209 ARG A N 1
ATOM 1614 C CA . ARG A 1 209 ? 0.208 -10.139 20.777 1.00 98.00 209 ARG A CA 1
ATOM 1615 C C . ARG A 1 209 ? 0.453 -9.823 22.252 1.00 98.00 209 ARG A C 1
ATOM 1617 O O . ARG A 1 209 ? -0.405 -10.130 23.070 1.00 98.00 209 ARG A O 1
ATOM 1624 N N . GLU A 1 210 ? 1.599 -9.238 22.590 1.00 97.38 210 GLU A N 1
ATOM 1625 C CA . GLU A 1 210 ? 1.949 -8.846 23.965 1.00 97.38 210 GLU A CA 1
ATOM 1626 C C . GLU A 1 210 ? 0.953 -7.828 24.536 1.00 97.38 210 GLU A C 1
ATOM 1628 O O . GLU A 1 210 ? 0.555 -7.929 25.696 1.00 97.38 210 GLU A O 1
ATOM 1633 N N . GLU A 1 211 ? 0.459 -6.927 23.689 1.00 97.38 211 GLU A N 1
ATOM 1634 C CA . GLU A 1 211 ? -0.592 -5.959 24.017 1.00 97.38 211 GLU A CA 1
ATOM 1635 C C . GLU A 1 211 ? -2.018 -6.555 24.007 1.00 97.38 211 GLU A C 1
ATOM 1637 O O . GLU A 1 211 ? -2.986 -5.848 24.288 1.00 97.38 211 GLU A O 1
ATOM 1642 N N . ASN A 1 212 ? -2.175 -7.853 23.713 1.00 97.62 212 ASN A N 1
ATOM 1643 C CA . ASN A 1 212 ? -3.459 -8.559 23.577 1.00 97.62 212 ASN A CA 1
ATOM 1644 C C . ASN A 1 212 ? -4.409 -7.931 22.537 1.00 97.62 212 ASN A C 1
ATOM 1646 O O . ASN A 1 212 ? -5.624 -7.881 22.728 1.00 97.62 212 ASN A O 1
ATOM 1650 N N . LEU A 1 213 ? -3.857 -7.451 21.420 1.00 98.56 213 LEU A N 1
ATOM 1651 C CA . LEU A 1 213 ? -4.592 -6.767 20.350 1.00 98.56 213 LEU A CA 1
ATOM 1652 C C . LEU A 1 213 ? -4.863 -7.653 19.126 1.00 98.56 213 LEU A C 1
ATOM 1654 O O . LEU A 1 213 ? -5.427 -7.180 18.139 1.00 98.56 213 LEU A O 1
ATOM 1658 N N . LEU A 1 214 ? -4.488 -8.932 19.170 1.00 98.69 214 LEU A N 1
ATOM 1659 C CA . LEU A 1 214 ? -4.838 -9.926 18.153 1.00 98.69 214 LEU A CA 1
ATOM 1660 C C . LEU A 1 214 ? -6.069 -10.718 18.602 1.00 98.69 214 LEU A C 1
ATOM 1662 O O . LEU A 1 214 ? -6.140 -11.178 19.738 1.00 98.69 214 LEU A O 1
ATOM 1666 N N . SER A 1 215 ? -7.042 -10.863 17.706 1.00 98.25 215 SER A N 1
ATOM 1667 C CA . SER A 1 215 ? -8.267 -11.626 17.962 1.00 98.25 215 SER A CA 1
ATOM 1668 C C . SER A 1 215 ? -8.009 -13.133 17.907 1.00 98.25 215 SER A C 1
ATOM 1670 O O . SER A 1 215 ? -7.087 -13.588 17.234 1.00 98.25 215 SER A O 1
ATOM 1672 N N . GLU A 1 216 ? -8.881 -13.917 18.539 1.00 97.38 216 GLU A N 1
ATOM 1673 C CA . GLU A 1 216 ? -8.927 -15.364 18.315 1.00 97.38 216 GLU A CA 1
ATOM 1674 C C . GLU A 1 216 ? -9.104 -15.667 16.817 1.00 97.38 216 GLU A C 1
ATOM 1676 O O . GLU A 1 216 ? -9.937 -15.057 16.142 1.00 97.38 216 GLU A O 1
ATOM 1681 N N . GLY A 1 217 ? -8.308 -16.592 16.293 1.00 96.62 217 GLY A N 1
ATOM 1682 C CA . GLY A 1 217 ? -8.253 -16.954 14.882 1.00 96.62 217 GLY A CA 1
ATOM 1683 C C . GLY A 1 217 ? -7.576 -15.917 13.983 1.00 96.62 217 GLY A C 1
ATOM 1684 O O . GLY A 1 217 ? -7.711 -16.027 12.765 1.00 96.62 217 GLY A O 1
ATOM 1685 N N . ALA A 1 218 ? -6.883 -14.909 14.536 1.00 98.00 218 ALA A N 1
ATOM 1686 C CA . ALA A 1 218 ? -6.281 -13.846 13.733 1.00 98.00 218 ALA A CA 1
ATOM 1687 C C . ALA A 1 218 ? -5.317 -14.396 12.671 1.00 98.00 218 ALA A C 1
ATOM 1689 O O . ALA A 1 218 ? -4.454 -15.236 12.944 1.00 98.00 218 ALA A O 1
ATOM 1690 N N . ILE A 1 219 ? -5.442 -13.870 11.455 1.00 98.31 219 ILE A N 1
ATOM 1691 C CA . ILE A 1 219 ? -4.565 -14.193 10.334 1.00 98.31 219 ILE A CA 1
ATOM 1692 C C . ILE A 1 219 ? -3.588 -13.038 10.138 1.00 98.31 219 ILE A C 1
ATOM 1694 O O . ILE A 1 219 ? -3.965 -11.868 10.133 1.00 98.31 219 ILE A O 1
ATOM 1698 N N . THR A 1 220 ? -2.318 -13.348 9.920 1.00 98.81 220 THR A N 1
ATOM 1699 C CA . THR A 1 220 ? -1.351 -12.393 9.396 1.00 98.81 220 THR A CA 1
ATOM 1700 C C . THR A 1 220 ? -0.736 -12.904 8.104 1.00 98.81 220 THR A C 1
ATOM 1702 O O . THR A 1 220 ? -0.393 -14.078 7.986 1.00 98.81 220 THR A O 1
ATOM 1705 N N . VAL A 1 221 ? -0.633 -12.030 7.105 1.00 98.75 221 VAL A N 1
ATOM 1706 C CA . VAL A 1 221 ? -0.121 -12.381 5.779 1.00 98.75 221 VAL A CA 1
ATOM 1707 C C . VAL A 1 221 ? 0.947 -11.394 5.335 1.00 98.75 221 VAL A C 1
ATOM 1709 O O . VAL A 1 221 ? 0.741 -10.184 5.414 1.00 98.75 221 VAL A O 1
ATOM 1712 N N . ALA A 1 222 ? 2.072 -11.909 4.843 1.00 98.69 222 ALA A N 1
ATOM 1713 C CA . ALA A 1 222 ? 3.127 -11.118 4.222 1.00 98.69 222 ALA A CA 1
ATOM 1714 C C . ALA A 1 222 ? 3.250 -11.438 2.726 1.00 98.69 222 ALA A C 1
ATOM 1716 O O . ALA A 1 222 ? 3.127 -12.596 2.315 1.00 98.69 222 ALA A O 1
ATOM 1717 N N . TYR A 1 223 ? 3.519 -10.421 1.903 1.00 98.19 223 TYR A N 1
ATOM 1718 C CA . TYR A 1 223 ? 3.642 -10.606 0.454 1.00 98.19 223 TYR A CA 1
ATOM 1719 C C . TYR A 1 223 ? 5.065 -10.938 0.002 1.00 98.19 223 TYR A C 1
ATOM 1721 O O . TYR A 1 223 ? 6.065 -10.336 0.420 1.00 98.19 223 TYR A O 1
ATOM 1729 N N . SER A 1 224 ? 5.144 -11.902 -0.910 1.00 96.56 224 SER A N 1
ATOM 1730 C CA . SER A 1 224 ? 6.373 -12.366 -1.539 1.00 96.56 224 SER A CA 1
ATOM 1731 C C . SER A 1 224 ? 6.195 -12.524 -3.049 1.00 96.56 224 SER A C 1
ATOM 1733 O O . SER A 1 224 ? 5.092 -12.418 -3.585 1.00 96.56 224 SER A O 1
ATOM 1735 N N . TYR A 1 225 ? 7.310 -12.755 -3.730 1.00 94.50 225 TYR A N 1
ATOM 1736 C CA . TYR A 1 225 ? 7.386 -12.994 -5.163 1.00 94.50 225 TYR A CA 1
ATOM 1737 C C . TYR A 1 225 ? 8.538 -13.962 -5.436 1.00 94.50 225 TYR A C 1
ATOM 1739 O O . TYR A 1 225 ? 9.636 -13.773 -4.908 1.00 94.50 225 TYR A O 1
ATOM 1747 N N . ILE A 1 226 ? 8.279 -14.990 -6.246 1.00 91.94 226 ILE A N 1
ATOM 1748 C CA . ILE A 1 226 ? 9.294 -15.954 -6.704 1.00 91.94 226 ILE A CA 1
ATOM 1749 C C . ILE A 1 226 ? 9.713 -15.611 -8.135 1.00 91.94 226 ILE A C 1
ATOM 1751 O O . ILE A 1 226 ? 10.900 -15.447 -8.419 1.00 91.94 226 ILE A O 1
ATOM 1755 N N . GLY A 1 227 ? 8.721 -15.469 -9.015 1.00 89.81 227 GLY A N 1
ATOM 1756 C CA . GLY A 1 227 ? 8.920 -15.089 -10.403 1.00 89.81 227 GLY A CA 1
ATOM 1757 C C . GLY A 1 227 ? 9.455 -16.196 -11.319 1.00 89.81 227 GLY A C 1
ATOM 1758 O O . GLY A 1 227 ? 9.762 -17.314 -10.888 1.00 89.81 227 GLY A O 1
ATOM 1759 N N . PRO A 1 228 ? 9.581 -15.878 -12.615 1.00 90.19 228 PRO A N 1
ATOM 1760 C CA . PRO A 1 228 ? 10.020 -16.801 -13.656 1.00 90.19 228 PRO A CA 1
ATOM 1761 C C . PRO A 1 228 ? 11.528 -17.098 -13.560 1.00 90.19 228 PRO A C 1
ATOM 1763 O O . PRO A 1 228 ? 12.286 -16.267 -13.036 1.00 90.19 228 PRO A O 1
ATOM 1766 N N . PRO A 1 229 ? 12.008 -18.198 -14.175 1.00 89.50 229 PRO A N 1
ATOM 1767 C CA . PRO A 1 229 ? 13.434 -18.528 -14.252 1.00 89.50 229 PRO A CA 1
ATOM 1768 C C . PRO A 1 229 ? 14.333 -17.386 -14.748 1.00 89.50 229 PRO A C 1
ATOM 1770 O O . PRO A 1 229 ? 15.412 -17.163 -14.204 1.00 89.50 229 PRO A O 1
ATOM 1773 N N . VAL A 1 230 ? 13.865 -16.591 -15.719 1.00 87.69 230 VAL A N 1
ATOM 1774 C CA . VAL A 1 230 ? 14.606 -15.436 -16.269 1.00 87.69 230 VAL A CA 1
ATOM 1775 C C . VAL A 1 230 ? 14.929 -14.353 -15.228 1.00 87.69 230 VAL A C 1
ATOM 1777 O O . VAL A 1 230 ? 15.845 -13.553 -15.419 1.00 87.69 230 VAL A O 1
ATOM 1780 N N . SER A 1 231 ? 14.200 -14.338 -14.110 1.00 89.19 231 SER A N 1
ATOM 1781 C CA . SER A 1 231 ? 14.374 -13.381 -13.016 1.00 89.19 231 SER A CA 1
ATOM 1782 C C . SER A 1 231 ? 15.118 -13.957 -11.808 1.00 89.19 231 SER A C 1
ATOM 1784 O O . SER A 1 231 ? 15.534 -13.183 -10.945 1.00 89.19 231 SER A O 1
ATOM 1786 N N . HIS A 1 232 ? 15.311 -15.285 -11.733 1.00 93.31 232 HIS A N 1
ATOM 1787 C CA . HIS A 1 232 ? 15.785 -15.968 -10.519 1.00 93.31 232 HIS A CA 1
ATOM 1788 C C . HIS A 1 232 ? 17.123 -15.425 -10.030 1.00 93.31 232 HIS A C 1
ATOM 1790 O O . HIS A 1 232 ? 17.244 -15.135 -8.847 1.00 93.31 232 HIS A O 1
ATOM 1796 N N . ALA A 1 233 ? 18.068 -15.151 -10.932 1.00 92.25 233 ALA A N 1
ATOM 1797 C CA . ALA A 1 233 ? 19.383 -14.630 -10.560 1.00 92.25 233 ALA A CA 1
ATOM 1798 C C . ALA A 1 233 ? 19.339 -13.296 -9.787 1.00 92.25 233 ALA A C 1
ATOM 1800 O O . ALA A 1 233 ? 20.240 -13.028 -9.000 1.00 92.25 233 ALA A O 1
ATOM 1801 N N . ILE A 1 234 ? 18.319 -12.457 -10.004 1.00 88.38 234 ILE A N 1
ATOM 1802 C CA . ILE A 1 234 ? 18.145 -11.176 -9.294 1.00 88.38 234 ILE A CA 1
ATOM 1803 C C . ILE A 1 234 ? 17.166 -11.333 -8.126 1.00 88.38 234 ILE A C 1
ATOM 1805 O O . ILE A 1 234 ? 17.356 -10.712 -7.082 1.00 88.38 234 ILE A O 1
ATOM 1809 N N . TYR A 1 235 ? 16.120 -12.143 -8.308 1.00 88.75 235 TYR A N 1
ATOM 1810 C CA . TYR A 1 235 ? 15.072 -12.373 -7.320 1.00 88.75 235 TYR A CA 1
ATOM 1811 C C . TYR A 1 235 ? 15.363 -13.577 -6.440 1.00 88.75 235 TYR A C 1
ATOM 1813 O O . TYR A 1 235 ? 16.010 -13.419 -5.411 1.00 88.75 235 TYR A O 1
ATOM 1821 N N . LYS A 1 236 ? 14.876 -14.759 -6.834 1.00 91.88 236 LYS A N 1
ATOM 1822 C CA . LYS A 1 236 ? 14.869 -15.980 -6.024 1.00 91.88 236 LYS A CA 1
ATOM 1823 C C . LYS A 1 236 ? 16.252 -16.346 -5.471 1.00 91.88 236 LYS A C 1
ATOM 1825 O O . LYS A 1 236 ? 16.362 -16.663 -4.295 1.00 91.88 236 LYS A O 1
ATOM 1830 N N . ASP A 1 237 ? 17.284 -16.235 -6.299 1.00 95.38 237 ASP A N 1
ATOM 1831 C CA . ASP A 1 237 ? 18.664 -16.611 -5.977 1.00 95.38 237 ASP A CA 1
ATOM 1832 C C . ASP A 1 237 ? 19.545 -15.387 -5.646 1.00 95.38 237 ASP A C 1
ATOM 1834 O O . ASP A 1 237 ? 20.736 -15.524 -5.360 1.00 95.38 237 ASP A O 1
ATOM 1838 N N . GLY A 1 238 ? 18.975 -14.180 -5.707 1.00 95.31 238 GLY A N 1
ATOM 1839 C CA . GLY A 1 238 ? 19.651 -12.923 -5.395 1.00 95.31 238 GLY A CA 1
ATOM 1840 C C . GLY A 1 238 ? 19.495 -12.495 -3.933 1.00 95.31 238 GLY A C 1
ATOM 1841 O O . GLY A 1 238 ? 18.949 -13.207 -3.086 1.00 95.31 238 GLY A O 1
ATOM 1842 N N . THR A 1 239 ? 19.943 -11.276 -3.627 1.00 96.69 239 THR A N 1
ATOM 1843 C CA . THR A 1 239 ? 19.846 -10.674 -2.281 1.00 96.69 239 THR A CA 1
ATOM 1844 C C . THR A 1 239 ? 18.415 -10.617 -1.747 1.00 96.69 239 THR A C 1
ATOM 1846 O O . THR A 1 239 ? 18.172 -10.935 -0.582 1.00 96.69 239 THR A O 1
ATOM 1849 N N . ILE A 1 240 ? 17.450 -10.239 -2.590 1.00 94.38 240 ILE A N 1
ATOM 1850 C CA . ILE A 1 240 ? 16.037 -10.162 -2.195 1.00 94.38 240 ILE A CA 1
ATOM 1851 C C . ILE A 1 240 ? 15.434 -11.552 -1.962 1.00 94.38 240 ILE A C 1
ATOM 1853 O O . ILE A 1 240 ? 14.586 -11.705 -1.088 1.00 94.38 240 ILE A O 1
ATOM 1857 N N . GLY A 1 241 ? 15.909 -12.573 -2.678 1.00 94.88 241 GLY A N 1
ATOM 1858 C CA . GLY A 1 241 ? 15.538 -13.970 -2.473 1.00 94.88 241 GLY A CA 1
ATOM 1859 C C . GLY A 1 241 ? 15.910 -14.451 -1.081 1.00 94.88 241 GLY A C 1
ATOM 1860 O O . GLY A 1 241 ? 15.055 -14.976 -0.375 1.00 94.88 241 GLY A O 1
ATOM 1861 N N . LYS A 1 242 ? 17.123 -14.132 -0.611 1.00 97.94 242 LYS A N 1
ATOM 1862 C CA . LYS A 1 242 ? 17.539 -14.405 0.778 1.00 97.94 242 LYS A CA 1
ATOM 1863 C C . LYS A 1 242 ? 16.671 -13.708 1.816 1.00 97.94 242 LYS A C 1
ATOM 1865 O O . LYS A 1 242 ? 16.324 -14.305 2.834 1.00 97.94 242 LYS A O 1
ATOM 1870 N N . ALA A 1 243 ? 16.244 -12.480 1.543 1.00 97.62 243 ALA A N 1
ATOM 1871 C CA . ALA A 1 243 ? 15.282 -11.805 2.402 1.00 97.62 243 ALA A CA 1
ATOM 1872 C C . ALA A 1 243 ? 13.914 -12.521 2.411 1.00 97.62 243 ALA A C 1
ATOM 1874 O O . ALA A 1 243 ? 13.314 -12.689 3.472 1.00 97.62 243 ALA A O 1
ATOM 1875 N N . LYS A 1 244 ? 13.429 -13.011 1.263 1.00 96.44 244 LYS A N 1
ATOM 1876 C CA . LYS A 1 244 ? 12.163 -13.761 1.176 1.00 96.44 244 LYS A CA 1
ATOM 1877 C C . LYS A 1 244 ? 12.239 -15.174 1.764 1.00 96.44 244 LYS A C 1
ATOM 1879 O O . LYS A 1 244 ? 11.257 -15.613 2.355 1.00 96.44 244 LYS A O 1
ATOM 1884 N N . GLU A 1 245 ? 13.389 -15.840 1.703 1.00 97.44 245 GLU A N 1
ATOM 1885 C CA . GLU A 1 245 ? 13.657 -17.066 2.468 1.00 97.44 245 GLU A CA 1
ATOM 1886 C C . GLU A 1 245 ? 13.541 -16.793 3.978 1.00 97.44 245 GLU A C 1
ATOM 1888 O O . GLU A 1 245 ? 12.843 -17.518 4.688 1.00 97.44 245 GLU A O 1
ATOM 1893 N N . HIS A 1 246 ? 14.146 -15.702 4.470 1.00 98.44 246 HIS A N 1
ATOM 1894 C CA . HIS A 1 246 ? 14.012 -15.292 5.873 1.00 98.44 246 HIS A CA 1
ATOM 1895 C C . HIS A 1 246 ? 12.553 -14.971 6.243 1.00 98.44 246 HIS A C 1
ATOM 1897 O O . HIS A 1 246 ? 12.080 -15.389 7.297 1.00 98.44 246 HIS A O 1
ATOM 1903 N N . LEU A 1 247 ? 11.802 -14.296 5.363 1.00 98.38 247 LEU A N 1
ATOM 1904 C CA . LEU A 1 247 ? 10.366 -14.045 5.547 1.00 98.38 247 LEU A CA 1
ATOM 1905 C C . LEU A 1 247 ? 9.564 -15.351 5.690 1.00 98.38 247 LEU A C 1
ATOM 1907 O O . LEU A 1 247 ? 8.699 -15.443 6.562 1.00 98.38 247 LEU A O 1
ATOM 1911 N N . GLN A 1 248 ? 9.879 -16.371 4.883 1.00 97.81 248 GLN A N 1
ATOM 1912 C CA . GLN A 1 248 ? 9.241 -17.685 4.981 1.00 97.81 248 GLN A CA 1
ATOM 1913 C C . GLN A 1 248 ? 9.548 -18.362 6.318 1.00 97.81 248 GLN A C 1
ATOM 1915 O O . GLN A 1 248 ? 8.642 -18.875 6.977 1.00 97.81 248 GLN A O 1
ATOM 1920 N N . GLN A 1 249 ? 10.803 -18.327 6.766 1.00 98.31 249 GLN A N 1
ATOM 1921 C CA . GLN A 1 249 ? 11.191 -18.859 8.076 1.00 98.31 249 GLN A CA 1
ATOM 1922 C C . GLN A 1 249 ? 10.471 -18.130 9.219 1.00 98.31 249 GLN A C 1
ATOM 1924 O O . GLN A 1 249 ? 10.006 -18.770 10.164 1.00 98.31 249 GLN A O 1
ATOM 1929 N N . THR A 1 250 ? 10.317 -16.807 9.127 1.00 98.62 250 THR A N 1
ATOM 1930 C CA . THR A 1 250 ? 9.538 -16.029 10.096 1.00 98.62 250 THR A CA 1
ATOM 1931 C C . THR A 1 250 ? 8.074 -16.464 10.136 1.00 98.62 250 THR A C 1
ATOM 1933 O O . THR A 1 250 ? 7.535 -16.599 11.230 1.00 98.62 250 THR A O 1
ATOM 1936 N N . ALA A 1 251 ? 7.432 -16.757 9.000 1.00 98.44 251 ALA A N 1
ATOM 1937 C CA . ALA A 1 251 ? 6.048 -17.244 8.999 1.00 98.44 251 ALA A CA 1
ATOM 1938 C C . ALA A 1 251 ? 5.887 -18.535 9.823 1.00 98.44 251 ALA A C 1
ATOM 1940 O O . ALA A 1 251 ? 4.940 -18.666 10.596 1.00 98.44 251 ALA A O 1
ATOM 1941 N N . HIS A 1 252 ? 6.849 -19.460 9.736 1.00 97.94 252 HIS A N 1
ATOM 1942 C CA . HIS A 1 252 ? 6.847 -20.690 10.536 1.00 97.94 252 HIS A CA 1
ATOM 1943 C C . HIS A 1 252 ? 6.970 -20.398 12.038 1.00 97.94 252 HIS A C 1
ATOM 1945 O O . HIS A 1 252 ? 6.216 -20.952 12.838 1.00 97.94 252 HIS A O 1
ATOM 1951 N N . LYS A 1 253 ? 7.875 -19.488 12.423 1.00 98.38 253 LYS A N 1
ATOM 1952 C CA . LYS A 1 253 ? 8.022 -19.041 13.820 1.00 98.38 253 LYS A CA 1
ATOM 1953 C C . LYS A 1 253 ? 6.748 -18.368 14.333 1.00 98.38 253 LYS A C 1
ATOM 1955 O O . LYS A 1 253 ? 6.322 -18.617 15.458 1.00 98.38 253 LYS A O 1
ATOM 1960 N N . LEU A 1 254 ? 6.129 -17.527 13.507 1.00 98.56 254 LEU A N 1
ATOM 1961 C CA . LEU A 1 254 ? 4.896 -16.829 13.851 1.00 98.56 254 LEU A CA 1
ATOM 1962 C C . LEU A 1 254 ? 3.714 -17.788 14.005 1.00 98.56 254 LEU A C 1
ATOM 1964 O O . LEU A 1 254 ? 2.926 -17.602 14.924 1.00 98.56 254 LEU A O 1
ATOM 1968 N N . ASN A 1 255 ? 3.618 -18.843 13.191 1.00 98.00 255 ASN A N 1
ATOM 1969 C CA . ASN A 1 255 ? 2.590 -19.871 13.375 1.00 98.00 255 ASN A CA 1
ATOM 1970 C C . ASN A 1 255 ? 2.665 -20.496 14.774 1.00 98.00 255 ASN A C 1
ATOM 1972 O O . ASN A 1 255 ? 1.667 -20.475 15.485 1.00 98.00 255 ASN A O 1
ATOM 1976 N N . GLN A 1 256 ? 3.853 -20.923 15.221 1.00 97.56 256 GLN A N 1
ATOM 1977 C CA . GLN A 1 256 ? 4.049 -21.468 16.577 1.00 97.56 256 GLN A CA 1
ATOM 1978 C C . GLN A 1 256 ? 3.639 -20.462 17.665 1.00 97.56 256 GLN A C 1
ATOM 1980 O O . GLN A 1 256 ? 2.985 -20.787 18.654 1.00 97.56 256 GLN A O 1
ATOM 1985 N N . LYS A 1 257 ? 3.999 -19.192 17.466 1.00 97.25 257 LYS A N 1
ATOM 1986 C CA . LYS A 1 257 ? 3.695 -18.081 18.375 1.00 97.25 257 LYS A CA 1
ATOM 1987 C C . LYS A 1 257 ? 2.205 -17.737 18.471 1.00 97.25 257 LYS A C 1
ATOM 1989 O O . LYS A 1 257 ? 1.808 -17.140 19.477 1.00 97.25 257 LYS A O 1
ATOM 1994 N N . LEU A 1 258 ? 1.419 -18.060 17.445 1.00 98.06 258 LEU A N 1
ATOM 1995 C CA . LEU A 1 258 ? -0.005 -17.737 17.325 1.00 98.06 258 LEU A CA 1
ATOM 1996 C C . LEU A 1 258 ? -0.927 -18.924 17.658 1.00 98.06 258 LEU A C 1
ATOM 1998 O O . LEU A 1 258 ? -2.138 -18.725 17.753 1.00 98.06 258 LEU A O 1
ATOM 2002 N N . GLU A 1 259 ? -0.383 -20.119 17.921 1.00 97.06 259 GLU A N 1
ATOM 2003 C CA . GLU A 1 259 ? -1.154 -21.328 18.271 1.00 97.06 259 GLU A CA 1
ATOM 2004 C C . GLU A 1 259 ? -2.143 -21.098 19.420 1.00 97.06 259 GLU A C 1
ATOM 2006 O O . GLU A 1 259 ? -3.278 -21.562 19.369 1.00 97.06 259 GLU A O 1
ATOM 2011 N N . LYS A 1 260 ? -1.743 -20.327 20.442 1.00 95.38 260 LYS A N 1
ATOM 2012 C CA . LYS A 1 260 ? -2.573 -20.055 21.630 1.00 95.38 260 LYS A CA 1
ATOM 2013 C C . LYS A 1 260 ? -3.882 -19.330 21.329 1.00 95.38 260 LYS A C 1
ATOM 2015 O O . LYS A 1 260 ? -4.799 -19.431 22.135 1.00 95.38 260 LYS A O 1
ATOM 2020 N N . ILE A 1 261 ? -3.931 -18.589 20.224 1.00 97.19 261 ILE A N 1
ATOM 2021 C CA . ILE A 1 261 ? -5.129 -17.886 19.760 1.00 97.19 261 ILE A CA 1
ATOM 2022 C C . ILE A 1 261 ? -5.687 -18.525 18.486 1.00 97.19 261 ILE A C 1
ATOM 2024 O O . ILE A 1 261 ? -6.392 -17.860 17.736 1.00 97.19 261 ILE A O 1
ATOM 2028 N N . ASN A 1 262 ? -5.288 -19.763 18.158 1.00 96.88 262 ASN A N 1
ATOM 2029 C CA . ASN A 1 262 ? -5.608 -20.439 16.895 1.00 96.88 262 ASN A CA 1
ATOM 2030 C C . ASN A 1 262 ? -5.324 -19.580 15.644 1.00 96.88 262 ASN A C 1
ATOM 2032 O O . ASN A 1 262 ? -5.997 -19.704 14.616 1.00 96.88 262 ASN A O 1
ATOM 2036 N N . GLY A 1 263 ? -4.346 -18.675 15.741 1.00 97.31 263 GLY A N 1
ATOM 2037 C CA . GLY A 1 263 ? -3.989 -17.749 14.676 1.00 97.31 263 GLY A CA 1
ATOM 2038 C C . GLY A 1 263 ? -3.094 -18.396 13.623 1.00 97.31 263 GLY A C 1
ATOM 2039 O O . GLY A 1 263 ? -2.543 -19.480 13.824 1.00 97.31 263 GLY A O 1
ATOM 2040 N N . LYS A 1 264 ? -2.941 -17.721 12.481 1.00 97.50 264 LYS A N 1
ATOM 2041 C CA . LYS A 1 264 ? -2.123 -18.199 11.355 1.00 97.50 264 LYS A CA 1
ATOM 2042 C C . LYS A 1 264 ? -1.243 -17.091 10.800 1.00 97.50 264 LYS A C 1
ATOM 2044 O O . LYS A 1 264 ? -1.700 -15.967 10.625 1.00 97.50 264 LYS A O 1
ATOM 2049 N N . ALA A 1 265 ? -0.012 -17.430 10.451 1.00 98.38 265 ALA A N 1
ATOM 2050 C CA . ALA A 1 265 ? 0.911 -16.588 9.707 1.00 98.38 265 ALA A CA 1
ATOM 2051 C C . ALA A 1 265 ? 1.219 -17.224 8.349 1.00 98.38 265 ALA A C 1
ATOM 2053 O O . ALA A 1 265 ? 1.633 -18.381 8.270 1.00 98.38 265 ALA A O 1
ATOM 2054 N N . LEU A 1 266 ? 1.011 -16.470 7.272 1.00 97.62 266 LEU A N 1
ATOM 2055 C CA . LEU A 1 266 ? 1.122 -16.962 5.901 1.00 97.62 266 LEU A CA 1
ATOM 2056 C C . LEU A 1 266 ? 2.013 -16.048 5.067 1.00 97.62 266 LEU A C 1
ATOM 2058 O O . LEU A 1 266 ? 1.987 -14.825 5.202 1.00 97.62 266 LEU A O 1
ATOM 2062 N N . VAL A 1 267 ? 2.747 -16.645 4.137 1.00 98.50 267 VAL A N 1
ATOM 2063 C CA . VAL A 1 267 ? 3.314 -15.909 3.007 1.00 98.50 267 VAL A CA 1
ATOM 2064 C C . VAL A 1 267 ? 2.418 -16.141 1.800 1.00 98.50 267 VAL A C 1
ATOM 2066 O O . VAL A 1 267 ? 2.068 -17.280 1.479 1.00 98.50 267 VAL A O 1
ATOM 2069 N N . SER A 1 268 ? 2.034 -15.052 1.140 1.00 98.38 268 SER A N 1
ATOM 2070 C CA . SER A 1 268 ? 1.335 -15.088 -0.142 1.00 98.38 268 SER A CA 1
ATOM 2071 C C . SER A 1 268 ? 2.311 -14.727 -1.245 1.00 98.38 268 SER A C 1
ATOM 2073 O O . SER A 1 268 ? 2.866 -13.623 -1.263 1.00 98.38 268 SER A O 1
ATOM 2075 N N . VAL A 1 269 ? 2.569 -15.691 -2.126 1.00 97.88 269 VAL A N 1
ATOM 2076 C CA . VAL A 1 269 ? 3.400 -15.501 -3.313 1.00 97.88 269 VAL A CA 1
ATOM 2077 C C . VAL A 1 269 ? 2.495 -14.986 -4.418 1.00 97.88 269 VAL A C 1
ATOM 2079 O O . VAL A 1 269 ? 1.649 -15.719 -4.927 1.00 97.88 269 VAL A O 1
ATOM 2082 N N . ASN A 1 270 ? 2.654 -13.711 -4.753 1.00 96.94 270 ASN A N 1
ATOM 2083 C CA . ASN A 1 270 ? 1.787 -13.022 -5.702 1.00 96.94 270 ASN A CA 1
ATOM 2084 C C . ASN A 1 270 ? 2.444 -12.946 -7.080 1.00 96.94 270 ASN A C 1
ATOM 2086 O O . ASN A 1 270 ? 3.662 -13.086 -7.198 1.00 96.94 270 ASN A O 1
ATOM 2090 N N . LYS A 1 271 ? 1.650 -12.661 -8.113 1.00 95.56 271 LYS A N 1
ATOM 2091 C CA . LYS A 1 271 ? 2.139 -12.435 -9.476 1.00 95.56 271 LYS A CA 1
ATOM 2092 C C . LYS A 1 271 ? 2.890 -11.102 -9.608 1.00 95.56 271 LYS A C 1
ATOM 2094 O O . LYS A 1 271 ? 2.723 -10.161 -8.822 1.00 95.56 271 LYS A O 1
ATOM 2099 N N . ALA A 1 272 ? 3.703 -10.991 -10.648 1.00 93.81 272 ALA A N 1
ATOM 2100 C CA . ALA A 1 272 ? 4.303 -9.756 -11.115 1.00 93.81 272 ALA A CA 1
ATOM 2101 C C . ALA A 1 272 ? 3.232 -8.730 -11.545 1.00 93.81 272 ALA A C 1
ATOM 2103 O O . ALA A 1 272 ? 2.411 -8.964 -12.440 1.00 93.81 272 ALA A O 1
ATOM 2104 N N . VAL A 1 273 ? 3.289 -7.546 -10.934 1.00 93.19 273 VAL A N 1
ATOM 2105 C CA . VAL A 1 273 ? 2.445 -6.381 -11.244 1.00 93.19 273 VAL A CA 1
ATOM 2106 C C . VAL A 1 273 ? 3.285 -5.112 -11.349 1.00 93.19 273 VAL A C 1
ATOM 2108 O O . VAL A 1 273 ? 4.307 -4.965 -10.668 1.00 93.19 273 VAL A O 1
ATOM 2111 N N . VAL A 1 274 ? 2.856 -4.175 -12.195 1.00 92.19 274 VAL A N 1
ATOM 2112 C CA . VAL A 1 274 ? 3.531 -2.881 -12.343 1.00 92.19 274 VAL A CA 1
ATOM 2113 C C . VAL A 1 274 ? 3.314 -2.071 -11.065 1.00 92.19 274 VAL A C 1
ATOM 2115 O O . VAL A 1 274 ? 2.194 -1.740 -10.692 1.00 92.19 274 VAL A O 1
ATOM 2118 N N . THR A 1 275 ? 4.403 -1.777 -10.365 1.00 88.81 275 THR A N 1
ATOM 2119 C CA . THR A 1 275 ? 4.447 -0.953 -9.153 1.00 88.81 275 THR A CA 1
ATOM 2120 C C . THR A 1 275 ? 5.702 -0.096 -9.208 1.00 88.81 275 THR A C 1
ATOM 2122 O O . THR A 1 275 ? 6.625 -0.376 -9.975 1.00 88.81 275 THR A O 1
ATOM 2125 N N . GLN A 1 276 ? 5.785 0.928 -8.359 1.00 83.44 276 GLN A N 1
ATOM 2126 C CA . GLN A 1 276 ? 7.011 1.722 -8.257 1.00 83.44 276 GLN A CA 1
ATOM 2127 C C . GLN A 1 276 ? 8.211 0.838 -7.893 1.00 83.44 276 GLN A C 1
ATOM 2129 O O . GLN A 1 276 ? 9.256 0.931 -8.534 1.00 83.44 276 GLN A O 1
ATOM 2134 N N . ALA A 1 277 ? 8.028 -0.080 -6.936 1.00 81.94 277 ALA A N 1
ATOM 2135 C CA . ALA A 1 277 ? 9.067 -1.010 -6.508 1.00 81.94 277 ALA A CA 1
ATOM 2136 C C . ALA A 1 277 ? 9.526 -1.925 -7.652 1.00 81.94 277 ALA A C 1
ATOM 2138 O O . ALA A 1 277 ? 10.724 -2.031 -7.894 1.00 81.94 277 ALA A O 1
ATOM 2139 N N . SER A 1 278 ? 8.599 -2.539 -8.395 1.00 85.06 278 SER A N 1
ATOM 2140 C CA . SER A 1 278 ? 8.955 -3.462 -9.481 1.00 85.06 278 SER A CA 1
ATOM 2141 C C . SER A 1 278 ? 9.562 -2.767 -10.703 1.00 85.06 278 SER A C 1
ATOM 2143 O O . SER A 1 278 ? 10.435 -3.339 -11.353 1.00 85.06 278 SER A O 1
ATOM 2145 N N . SER A 1 279 ? 9.173 -1.519 -10.981 1.00 84.56 279 SER A N 1
ATOM 2146 C CA . SER A 1 279 ? 9.711 -0.730 -12.101 1.00 84.56 279 SER A CA 1
ATOM 2147 C C . SER A 1 279 ? 11.191 -0.354 -11.946 1.00 84.56 279 SER A C 1
ATOM 2149 O O . SER A 1 279 ? 11.870 -0.110 -12.943 1.00 84.56 279 SER A O 1
ATOM 2151 N N . ALA A 1 280 ? 11.702 -0.338 -10.710 1.00 82.94 280 ALA A N 1
ATOM 2152 C CA . ALA A 1 280 ? 13.099 -0.034 -10.406 1.00 82.94 280 ALA A CA 1
ATOM 2153 C C . ALA A 1 280 ? 14.049 -1.223 -10.641 1.00 82.94 280 ALA A C 1
ATOM 2155 O O . ALA A 1 280 ? 15.268 -1.066 -10.570 1.00 82.94 280 ALA A O 1
ATOM 2156 N N . ILE A 1 281 ? 13.511 -2.418 -10.896 1.00 82.19 281 ILE A N 1
ATOM 2157 C CA . ILE A 1 281 ? 14.281 -3.661 -10.912 1.00 82.19 281 ILE A CA 1
ATOM 2158 C C . ILE A 1 281 ? 14.700 -3.963 -12.349 1.00 82.19 281 ILE A C 1
ATOM 2160 O O . ILE A 1 281 ? 13.834 -4.082 -13.218 1.00 82.19 281 ILE A O 1
ATOM 2164 N N . PRO A 1 282 ? 16.005 -4.106 -12.639 1.00 82.00 282 PRO A N 1
ATOM 2165 C CA . PRO A 1 282 ? 16.461 -4.504 -13.967 1.00 82.00 282 PRO A CA 1
ATOM 2166 C C . PRO A 1 282 ? 15.770 -5.792 -14.434 1.00 82.00 282 PRO A C 1
ATOM 2168 O O . PRO A 1 282 ? 15.401 -6.618 -13.604 1.00 82.00 282 PRO A O 1
ATOM 2171 N N . VAL A 1 283 ? 15.607 -5.983 -15.751 1.00 88.50 283 VAL A N 1
ATOM 2172 C CA . VAL A 1 283 ? 14.935 -7.152 -16.374 1.00 88.50 283 VAL A CA 1
ATOM 2173 C C . VAL A 1 283 ? 13.404 -7.128 -16.247 1.00 88.50 283 VAL A C 1
ATOM 2175 O O . VAL A 1 283 ? 12.700 -7.496 -17.190 1.00 88.50 283 VAL A O 1
ATOM 2178 N N . ILE A 1 284 ? 12.866 -6.624 -15.135 1.00 90.69 284 ILE A N 1
ATOM 2179 C CA . ILE A 1 284 ? 11.433 -6.694 -14.826 1.00 90.69 284 ILE A CA 1
ATOM 2180 C C . ILE A 1 284 ? 10.535 -5.887 -15.769 1.00 90.69 284 ILE A C 1
ATOM 2182 O O . ILE A 1 284 ? 9.527 -6.451 -16.189 1.00 90.69 284 ILE A O 1
ATOM 2186 N N . PRO A 1 285 ? 10.857 -4.649 -16.192 1.00 91.88 285 PRO A N 1
ATOM 2187 C CA . PRO A 1 285 ? 10.021 -3.929 -17.154 1.00 91.88 285 PRO A CA 1
ATOM 2188 C C . PRO A 1 285 ? 9.817 -4.687 -18.472 1.00 91.88 285 PRO A C 1
ATOM 2190 O O . PRO A 1 285 ? 8.716 -4.695 -19.023 1.00 91.88 285 PRO A O 1
ATOM 2193 N N . LEU A 1 286 ? 10.863 -5.366 -18.960 1.00 94.81 286 LEU A N 1
ATOM 2194 C CA . LEU A 1 286 ? 10.786 -6.182 -20.174 1.00 94.81 286 LEU A CA 1
ATOM 2195 C C . LEU A 1 286 ? 9.900 -7.410 -19.948 1.00 94.81 286 LEU A C 1
ATOM 2197 O O . LEU A 1 286 ? 8.993 -7.665 -20.738 1.00 94.81 286 LEU A O 1
ATOM 2201 N N . TYR A 1 287 ? 10.127 -8.122 -18.841 1.00 95.25 287 TYR A N 1
ATOM 2202 C CA . TYR A 1 287 ? 9.322 -9.279 -18.456 1.00 95.25 287 TYR A CA 1
ATOM 2203 C C . TYR A 1 287 ? 7.843 -8.922 -18.298 1.00 95.25 287 TYR A C 1
ATOM 2205 O O . TYR A 1 287 ? 6.991 -9.567 -18.898 1.00 95.25 287 TYR A O 1
ATOM 2213 N N . MET A 1 288 ? 7.535 -7.854 -17.562 1.00 94.38 288 MET A N 1
ATOM 2214 C CA . MET A 1 288 ? 6.164 -7.391 -17.353 1.00 94.38 288 MET A CA 1
ATOM 2215 C C . MET A 1 288 ? 5.493 -6.994 -18.660 1.00 94.38 288 MET A C 1
ATOM 2217 O O . MET A 1 288 ? 4.336 -7.337 -18.861 1.00 94.38 288 MET A O 1
ATOM 2221 N N . SER A 1 289 ? 6.208 -6.332 -19.572 1.00 95.38 289 SER A N 1
ATOM 2222 C CA . SER A 1 289 ? 5.641 -5.972 -20.876 1.00 95.38 289 SER A CA 1
ATOM 2223 C C . SER A 1 289 ? 5.252 -7.220 -21.688 1.00 95.38 289 SER A C 1
ATOM 2225 O O . SER A 1 289 ? 4.206 -7.226 -22.334 1.00 95.38 289 SER A O 1
ATOM 2227 N N . MET A 1 290 ? 6.041 -8.302 -21.638 1.00 96.56 290 MET A N 1
ATOM 2228 C CA . MET A 1 290 ? 5.670 -9.586 -22.262 1.00 96.56 290 MET A CA 1
ATOM 2229 C C . MET A 1 290 ? 4.515 -10.268 -21.523 1.00 96.56 290 MET A C 1
ATOM 2231 O O . MET A 1 290 ? 3.555 -10.709 -22.151 1.00 96.56 290 MET A O 1
ATOM 2235 N N . LEU A 1 291 ? 4.592 -10.332 -20.191 1.00 96.31 291 LEU A N 1
ATOM 2236 C CA . LEU A 1 291 ? 3.601 -10.995 -19.346 1.00 96.31 291 LEU A CA 1
ATOM 2237 C C . LEU A 1 291 ? 2.214 -10.365 -19.511 1.00 96.31 291 LEU A C 1
ATOM 2239 O O . LEU A 1 291 ? 1.234 -11.084 -19.683 1.00 96.31 291 LEU A O 1
ATOM 2243 N N . LEU A 1 292 ? 2.142 -9.030 -19.524 1.00 94.44 292 LEU A N 1
ATOM 2244 C CA . LEU A 1 292 ? 0.907 -8.274 -19.735 1.00 94.44 292 LEU A CA 1
ATOM 2245 C C . LEU A 1 292 ? 0.263 -8.586 -21.086 1.00 94.44 292 LEU A C 1
ATOM 2247 O O . LEU A 1 292 ? -0.960 -8.662 -21.152 1.00 94.44 292 LEU A O 1
ATOM 2251 N N . LYS A 1 293 ? 1.062 -8.772 -22.144 1.00 95.50 293 LYS A N 1
ATOM 2252 C CA . LYS A 1 293 ? 0.566 -9.157 -23.471 1.00 95.50 293 LYS A CA 1
ATOM 2253 C C . LYS A 1 293 ? 0.010 -10.578 -23.451 1.00 95.50 293 LYS A C 1
ATOM 2255 O O . LYS A 1 293 ? -1.152 -10.795 -23.780 1.00 95.50 293 LYS A O 1
ATOM 2260 N N . ILE A 1 294 ? 0.840 -11.523 -23.014 1.00 96.44 294 ILE A N 1
ATOM 2261 C CA . ILE A 1 294 ? 0.546 -12.958 -23.028 1.00 96.44 294 ILE A CA 1
ATOM 2262 C C . ILE A 1 294 ? -0.673 -13.278 -22.160 1.00 96.44 294 ILE A C 1
ATOM 2264 O O . ILE A 1 294 ? -1.625 -13.901 -22.622 1.00 96.44 294 ILE A O 1
ATOM 2268 N N . MET A 1 295 ? -0.691 -12.819 -20.908 1.00 95.88 295 MET A N 1
ATOM 2269 C CA . MET A 1 295 ? -1.798 -13.120 -19.998 1.00 95.88 295 MET A CA 1
ATOM 2270 C C . MET A 1 295 ? -3.089 -12.401 -20.398 1.00 95.88 295 MET A C 1
ATOM 2272 O O . MET A 1 295 ? -4.173 -12.931 -20.165 1.00 95.88 295 MET A O 1
ATOM 2276 N N . HIS A 1 296 ? -3.002 -11.232 -21.041 1.00 93.94 296 HIS A N 1
ATOM 2277 C CA . HIS A 1 296 ? -4.185 -10.558 -21.575 1.00 93.94 296 HIS A CA 1
ATOM 2278 C C . HIS A 1 296 ? -4.799 -11.331 -22.747 1.00 93.94 296 HIS A C 1
ATOM 2280 O O . HIS A 1 296 ? -6.004 -11.569 -22.745 1.00 93.94 296 HIS A O 1
ATOM 2286 N N . GLU A 1 297 ? -3.984 -11.794 -23.698 1.00 94.00 297 GLU A N 1
ATOM 2287 C CA . GLU A 1 297 ? -4.440 -12.627 -24.823 1.00 94.00 297 GLU A CA 1
ATOM 2288 C C . GLU A 1 297 ? -5.036 -13.964 -24.357 1.00 94.00 297 GLU A C 1
ATOM 2290 O O . GLU A 1 297 ? -5.953 -14.494 -24.984 1.00 94.00 297 GLU A O 1
ATOM 2295 N N . GLN A 1 298 ? -4.552 -14.497 -23.233 1.00 93.62 298 GLN A N 1
ATOM 2296 C CA . GLN A 1 298 ? -5.067 -15.724 -22.626 1.00 93.62 298 GLN A CA 1
ATOM 2297 C C . GLN A 1 298 ? -6.254 -15.503 -21.669 1.00 93.62 298 GLN A C 1
ATOM 2299 O O . GLN A 1 298 ? -6.844 -16.485 -21.218 1.00 93.62 298 GLN A O 1
ATOM 2304 N N . GLY A 1 299 ? -6.608 -14.254 -21.349 1.00 94.00 299 GLY A N 1
ATOM 2305 C CA . GLY A 1 299 ? -7.678 -13.927 -20.400 1.00 94.00 299 GLY A CA 1
ATOM 2306 C C . GLY A 1 299 ? -7.367 -14.292 -18.941 1.00 94.00 299 GLY A C 1
ATOM 2307 O O . GLY A 1 299 ? -8.291 -14.536 -18.170 1.00 94.00 299 GLY A O 1
ATOM 2308 N N . SER A 1 300 ? -6.087 -14.365 -18.566 1.00 93.31 300 SER A N 1
ATOM 2309 C CA . SER A 1 300 ? -5.622 -14.763 -17.228 1.00 93.31 300 SER A CA 1
ATOM 2310 C C . SER A 1 300 ? -4.939 -13.643 -16.435 1.00 93.31 300 SER A C 1
ATOM 2312 O O . SER A 1 300 ? -4.528 -13.888 -15.301 1.00 93.31 300 SER A O 1
ATOM 2314 N N . ASP A 1 301 ? -4.802 -12.442 -17.014 1.00 92.88 301 ASP A N 1
ATOM 2315 C CA . ASP A 1 301 ? -4.169 -11.282 -16.370 1.00 92.88 301 ASP A CA 1
ATOM 2316 C C . ASP A 1 301 ? -4.936 -10.832 -15.121 1.00 92.88 301 ASP A C 1
ATOM 2318 O O . ASP A 1 301 ? -6.163 -10.866 -15.079 1.00 92.88 301 ASP A O 1
ATOM 2322 N N . GLU A 1 302 ? -4.185 -10.401 -14.110 1.00 95.19 302 GLU A N 1
ATOM 2323 C CA . GLU A 1 302 ? -4.722 -9.901 -12.848 1.00 95.19 302 GLU A CA 1
ATOM 2324 C C . GLU A 1 302 ? -3.866 -8.734 -12.340 1.00 95.19 302 GLU A C 1
ATOM 2326 O O . GLU A 1 302 ? -2.631 -8.819 -12.223 1.00 95.19 302 GLU A O 1
ATOM 2331 N N . SER A 1 303 ? -4.554 -7.657 -11.988 1.00 95.19 303 SER A N 1
ATOM 2332 C CA . SER A 1 303 ? -4.073 -6.495 -11.250 1.00 95.19 303 SER A CA 1
ATOM 2333 C C . SER A 1 303 ? -3.938 -6.788 -9.748 1.00 95.19 303 SER A C 1
ATOM 2335 O O . SER A 1 303 ? -4.286 -7.865 -9.257 1.00 95.19 303 SER A O 1
ATOM 2337 N N . CYS A 1 304 ? -3.447 -5.807 -8.983 1.00 96.81 304 CYS A N 1
ATOM 2338 C CA . CYS A 1 304 ? -3.356 -5.917 -7.525 1.00 96.81 304 CYS A CA 1
ATOM 2339 C C . CYS A 1 304 ? -4.715 -6.223 -6.879 1.00 96.81 304 CYS A C 1
ATOM 2341 O O . CYS A 1 304 ? -4.788 -7.075 -5.999 1.00 96.81 304 CYS A O 1
ATOM 2343 N N . ILE A 1 305 ? -5.785 -5.535 -7.298 1.00 98.19 305 ILE A N 1
ATOM 2344 C CA . ILE A 1 305 ? -7.102 -5.687 -6.670 1.00 98.19 305 ILE A CA 1
ATOM 2345 C C . ILE A 1 305 ? -7.734 -7.046 -6.981 1.00 98.19 305 ILE A C 1
ATOM 2347 O O . ILE A 1 305 ? -8.316 -7.657 -6.089 1.00 98.19 305 ILE A O 1
ATOM 2351 N N . GLU A 1 306 ? -7.548 -7.557 -8.198 1.00 97.69 306 GLU A N 1
ATOM 2352 C CA . GLU A 1 306 ? -8.021 -8.883 -8.609 1.00 97.69 306 GLU A CA 1
ATOM 2353 C C . GLU A 1 306 ? -7.339 -9.993 -7.800 1.00 97.69 306 GLU A C 1
ATOM 2355 O O . GLU A 1 306 ? -8.024 -10.821 -7.198 1.00 97.69 306 GLU A O 1
ATOM 2360 N N . GLN A 1 307 ? -6.006 -9.952 -7.691 1.00 97.62 307 GLN A N 1
ATOM 2361 C CA . GLN A 1 307 ? -5.244 -10.956 -6.940 1.00 97.62 307 GLN A CA 1
ATOM 2362 C C . GLN A 1 307 ? -5.572 -10.957 -5.449 1.00 97.62 307 GLN A C 1
ATOM 2364 O O . GLN A 1 307 ? -5.721 -12.018 -4.849 1.00 97.62 307 GLN A O 1
ATOM 2369 N N . ILE A 1 308 ? -5.697 -9.781 -4.832 1.00 98.12 308 ILE A N 1
ATOM 2370 C CA . ILE A 1 308 ? -6.039 -9.698 -3.410 1.00 98.12 308 ILE A CA 1
ATOM 2371 C C . ILE A 1 308 ? -7.483 -10.130 -3.161 1.00 98.12 308 ILE A C 1
ATOM 2373 O O . ILE A 1 308 ? -7.742 -10.822 -2.177 1.00 98.12 308 ILE A O 1
ATOM 2377 N N . ASN A 1 309 ? -8.418 -9.772 -4.044 1.00 97.50 309 ASN A N 1
ATOM 2378 C CA . ASN A 1 309 ? -9.788 -10.262 -3.942 1.00 97.50 309 ASN A CA 1
ATOM 2379 C C . ASN A 1 309 ? -9.823 -11.795 -3.997 1.00 97.50 309 ASN A C 1
ATOM 2381 O O . ASN A 1 309 ? -10.460 -12.419 -3.151 1.00 97.50 309 ASN A O 1
ATOM 2385 N N . ARG A 1 310 ? -9.072 -12.400 -4.930 1.00 96.50 310 ARG A N 1
ATOM 2386 C CA . ARG A 1 310 ? -8.905 -13.855 -5.026 1.00 96.50 310 ARG A CA 1
ATOM 2387 C C . ARG A 1 310 ? -8.282 -14.444 -3.761 1.00 96.50 310 ARG A C 1
ATOM 2389 O O . ARG A 1 310 ? -8.824 -15.395 -3.206 1.00 96.50 310 ARG A O 1
ATOM 2396 N N . LEU A 1 311 ? -7.208 -13.848 -3.243 1.00 97.31 311 LEU A N 1
ATOM 2397 C CA . LEU A 1 311 ? -6.579 -14.276 -1.990 1.00 97.31 311 LEU A CA 1
ATOM 2398 C C . LEU A 1 311 ? -7.584 -14.275 -0.829 1.00 97.31 311 LEU A C 1
ATOM 2400 O O . LEU A 1 311 ? -7.663 -15.245 -0.081 1.00 97.31 311 LEU A O 1
ATOM 2404 N N . PHE A 1 312 ? -8.366 -13.212 -0.654 1.00 97.25 312 PHE A N 1
ATOM 2405 C CA . PHE A 1 312 ? -9.296 -13.134 0.475 1.00 97.25 312 PHE A CA 1
ATOM 2406 C C . PHE A 1 312 ? -10.486 -14.075 0.298 1.00 97.25 312 PHE A C 1
ATOM 2408 O O . PHE A 1 312 ? -10.818 -14.807 1.228 1.00 97.25 312 PHE A O 1
ATOM 2415 N N . LYS A 1 313 ? -11.091 -14.099 -0.890 1.00 93.62 313 LYS A N 1
ATOM 2416 C CA . LYS A 1 313 ? -12.331 -14.833 -1.163 1.00 93.62 313 LYS A CA 1
ATOM 2417 C C . LYS A 1 313 ? -12.119 -16.335 -1.345 1.00 93.62 313 LYS A C 1
ATOM 2419 O O . LYS A 1 313 ? -12.947 -17.117 -0.892 1.00 93.62 313 LYS A O 1
ATOM 2424 N N . GLU A 1 314 ? -11.034 -16.740 -2.000 1.00 92.69 314 GLU A N 1
ATOM 2425 C CA . GLU A 1 314 ? -10.783 -18.144 -2.356 1.00 92.69 314 GLU A CA 1
ATOM 2426 C C . GLU A 1 314 ? -9.806 -18.835 -1.397 1.00 92.69 314 GLU A C 1
ATOM 2428 O O . GLU A 1 314 ? -9.859 -20.056 -1.268 1.00 92.69 314 GLU A O 1
ATOM 2433 N N . GLN A 1 315 ? -8.958 -18.083 -0.682 1.00 93.12 315 GLN A N 1
ATOM 2434 C CA . GLN A 1 315 ? -8.006 -18.650 0.281 1.00 93.12 315 GLN A CA 1
ATOM 2435 C C . GLN A 1 315 ? -8.363 -18.289 1.724 1.00 93.12 315 GLN A C 1
ATOM 2437 O O . GLN A 1 315 ? -8.853 -19.134 2.465 1.00 93.12 315 GLN A O 1
ATOM 2442 N N . LEU A 1 316 ? -8.125 -17.046 2.147 1.00 94.50 316 LEU A N 1
ATOM 2443 C CA . LEU A 1 316 ? -8.102 -16.706 3.576 1.00 94.50 316 LEU A CA 1
ATOM 2444 C C . LEU A 1 316 ? -9.474 -16.812 4.260 1.00 94.50 316 LEU A C 1
ATOM 2446 O O . LEU A 1 316 ? -9.540 -17.195 5.426 1.00 94.50 316 LEU A O 1
ATOM 2450 N N . TYR A 1 317 ? -10.553 -16.492 3.542 1.00 92.88 317 TYR A N 1
ATOM 2451 C CA . TYR A 1 317 ? -11.918 -16.421 4.074 1.00 92.88 317 TYR A CA 1
ATOM 2452 C C . TYR A 1 317 ? -12.931 -17.192 3.215 1.00 92.88 317 TYR A C 1
ATOM 2454 O O . TYR A 1 317 ? -14.121 -16.882 3.221 1.00 92.88 317 TYR A O 1
ATOM 2462 N N . SER A 1 318 ? -12.481 -18.227 2.497 1.00 90.81 318 SER A N 1
ATOM 2463 C CA . SER A 1 318 ? -13.360 -19.094 1.695 1.00 90.81 318 SER A CA 1
ATOM 2464 C C . SER A 1 318 ? -14.210 -20.055 2.535 1.00 90.81 318 SER A C 1
ATOM 2466 O O . SER A 1 318 ? -15.178 -20.627 2.038 1.00 90.81 318 SER A O 1
ATOM 2468 N N . GLY A 1 319 ? -13.840 -20.268 3.804 1.00 86.75 319 GLY A N 1
ATOM 2469 C CA . GLY A 1 319 ? -14.420 -21.297 4.674 1.00 86.75 319 GLY A CA 1
ATOM 2470 C C . GLY A 1 319 ? -13.911 -22.716 4.385 1.00 86.75 319 GLY A C 1
ATOM 2471 O O . GLY A 1 319 ? -14.222 -23.636 5.141 1.00 86.75 319 GLY A O 1
ATOM 2472 N N . ALA A 1 320 ? -13.109 -22.898 3.333 1.00 88.81 320 ALA A N 1
ATOM 2473 C CA . ALA A 1 320 ? -12.428 -24.146 3.016 1.00 88.81 320 ALA A CA 1
ATOM 2474 C C . ALA A 1 320 ? -11.023 -24.192 3.656 1.00 88.81 320 ALA A C 1
ATOM 2476 O O . ALA A 1 320 ? -10.490 -23.158 4.073 1.00 88.81 320 ALA A O 1
ATOM 2477 N N . PRO A 1 321 ? -10.393 -25.379 3.754 1.00 88.75 321 PRO A N 1
ATOM 2478 C CA . PRO A 1 321 ? -8.975 -25.478 4.090 1.00 88.75 321 PRO A CA 1
ATOM 2479 C C . PRO A 1 321 ? -8.114 -24.630 3.144 1.00 88.75 321 PRO A C 1
ATOM 2481 O O . PRO A 1 321 ? -8.416 -24.532 1.960 1.00 88.75 321 PRO A O 1
ATOM 2484 N N . LEU A 1 322 ? -7.032 -24.036 3.657 1.00 91.19 322 LEU A N 1
ATOM 2485 C CA . LEU A 1 322 ? -6.102 -23.247 2.842 1.00 91.19 322 LEU A CA 1
ATOM 2486 C C . LEU A 1 322 ? -5.402 -24.138 1.809 1.00 91.19 322 LEU A C 1
ATOM 2488 O O . LEU A 1 322 ? -4.920 -25.217 2.156 1.00 91.19 322 LEU A O 1
ATOM 2492 N N . HIS A 1 323 ? -5.287 -23.660 0.570 1.00 91.81 323 HIS A N 1
ATOM 2493 C CA . HIS A 1 323 ? -4.523 -24.338 -0.471 1.00 91.81 323 HIS A CA 1
ATOM 2494 C C . HIS A 1 323 ? -3.087 -23.814 -0.415 1.00 91.81 323 HIS A C 1
ATOM 2496 O O . HIS A 1 323 ? -2.783 -22.724 -0.904 1.00 91.81 323 HIS A O 1
ATOM 2502 N N . LEU A 1 324 ? -2.220 -24.579 0.244 1.00 95.25 324 LEU A N 1
ATOM 2503 C CA . LEU A 1 324 ? -0.823 -24.222 0.460 1.00 95.25 324 LEU A CA 1
ATOM 2504 C C . LEU A 1 324 ? 0.097 -25.107 -0.381 1.00 95.25 324 LEU A C 1
ATOM 2506 O O . LEU A 1 324 ? -0.220 -26.269 -0.629 1.00 95.25 324 LEU A O 1
ATOM 2510 N N . ASP A 1 325 ? 1.232 -24.558 -0.805 1.00 95.81 325 ASP A N 1
ATOM 2511 C CA . ASP A 1 325 ? 2.318 -25.362 -1.366 1.00 95.81 325 ASP A CA 1
ATOM 2512 C C . ASP A 1 325 ? 3.113 -26.104 -0.275 1.00 95.81 325 ASP A C 1
ATOM 2514 O O . ASP A 1 325 ? 2.855 -25.944 0.919 1.00 95.81 325 ASP A O 1
ATOM 2518 N N . ASP A 1 326 ? 4.104 -26.898 -0.688 1.00 94.88 326 ASP A N 1
ATOM 2519 C CA . ASP A 1 326 ? 4.921 -27.727 0.213 1.00 94.88 326 ASP A CA 1
ATOM 2520 C C . ASP A 1 326 ? 5.705 -26.918 1.263 1.00 94.88 326 ASP A C 1
ATOM 2522 O O . ASP A 1 326 ? 6.124 -27.463 2.283 1.00 94.88 326 ASP A O 1
ATOM 2526 N N . GLU A 1 327 ? 5.901 -25.615 1.039 1.00 93.75 327 GLU A N 1
ATOM 2527 C CA . GLU A 1 327 ? 6.545 -24.712 1.996 1.00 93.75 327 GLU A CA 1
ATOM 2528 C C . GLU A 1 327 ? 5.530 -23.978 2.890 1.00 93.75 327 GLU A C 1
ATOM 2530 O O . GLU A 1 327 ? 5.927 -23.153 3.713 1.00 93.75 327 GLU A O 1
ATOM 2535 N N . GLY A 1 328 ? 4.229 -24.247 2.747 1.00 95.12 328 GLY A N 1
ATOM 2536 C CA . GLY A 1 328 ? 3.164 -23.620 3.529 1.00 95.12 328 GLY A CA 1
ATOM 2537 C C . GLY A 1 328 ? 2.737 -22.241 3.013 1.00 95.12 328 GLY A C 1
ATOM 2538 O O . GLY A 1 328 ? 2.266 -21.413 3.797 1.00 95.12 328 GLY A O 1
ATOM 2539 N N . ARG A 1 329 ? 2.921 -21.949 1.719 1.00 96.94 329 ARG A N 1
ATOM 2540 C CA . ARG A 1 329 ? 2.605 -20.642 1.110 1.00 96.94 329 ARG A CA 1
ATOM 2541 C C . ARG A 1 329 ? 1.322 -20.688 0.297 1.00 96.94 329 ARG A C 1
ATOM 2543 O O . ARG A 1 329 ? 1.057 -21.668 -0.390 1.00 96.94 329 ARG A O 1
ATOM 2550 N N . THR A 1 330 ? 0.581 -19.582 0.286 1.00 97.19 330 THR A N 1
ATOM 2551 C CA . THR A 1 330 ? -0.501 -19.385 -0.698 1.00 97.19 330 THR A CA 1
ATOM 2552 C C . THR A 1 330 ? 0.091 -18.936 -2.036 1.00 97.19 330 THR A C 1
ATOM 2554 O O . THR A 1 330 ? 1.056 -18.164 -2.062 1.00 97.19 330 THR A O 1
ATOM 2557 N N . ARG A 1 331 ? -0.456 -19.445 -3.147 1.00 96.75 331 ARG A N 1
ATOM 2558 C CA . ARG A 1 331 ? 0.092 -19.272 -4.504 1.00 96.75 331 ARG A CA 1
ATOM 2559 C C . ARG A 1 331 ? -0.892 -18.541 -5.407 1.00 96.75 331 ARG A C 1
ATOM 2561 O O . ARG A 1 331 ? -1.837 -19.130 -5.916 1.00 96.75 331 ARG A O 1
ATOM 2568 N N . LEU A 1 332 ? -0.665 -17.240 -5.560 1.00 96.75 332 LEU A N 1
ATOM 2569 C CA . LEU A 1 332 ? -1.430 -16.333 -6.424 1.00 96.75 332 LEU A CA 1
ATOM 2570 C C . LEU A 1 332 ? -0.667 -16.059 -7.737 1.00 96.75 332 LEU A C 1
ATOM 2572 O O . LEU A 1 332 ? -1.202 -15.464 -8.667 1.00 96.75 332 LEU A O 1
ATOM 2576 N N . ASP A 1 333 ? 0.580 -16.518 -7.828 1.00 96.12 333 ASP A N 1
ATOM 2577 C CA . ASP A 1 333 ? 1.411 -16.573 -9.033 1.00 96.12 333 ASP A CA 1
ATOM 2578 C C . ASP A 1 333 ? 1.120 -17.802 -9.917 1.00 96.12 333 ASP A C 1
ATOM 2580 O O . ASP A 1 333 ? 1.757 -17.999 -10.951 1.00 96.12 333 ASP A O 1
ATOM 2584 N N . ASP A 1 334 ? 0.137 -18.618 -9.538 1.00 94.62 334 ASP A N 1
ATOM 2585 C CA . ASP A 1 334 ? -0.311 -19.826 -10.232 1.00 94.62 334 ASP A CA 1
ATOM 2586 C C . ASP A 1 334 ? -0.689 -19.575 -11.701 1.00 94.62 334 ASP A C 1
ATOM 2588 O O . ASP A 1 334 ? -0.338 -20.366 -12.577 1.00 94.62 334 ASP A O 1
ATOM 2592 N N . ARG A 1 335 ? -1.336 -18.442 -11.996 1.00 95.56 335 ARG A N 1
ATOM 2593 C CA . ARG A 1 335 ? -1.685 -18.045 -13.374 1.00 95.56 335 ARG A CA 1
ATOM 2594 C C . ARG A 1 335 ? -0.484 -17.560 -14.187 1.00 95.56 335 ARG A C 1
ATOM 2596 O O . ARG A 1 335 ? -0.461 -17.728 -15.405 1.00 95.56 335 ARG A O 1
ATOM 2603 N N . GLU A 1 336 ? 0.511 -16.972 -13.528 1.00 96.06 336 GLU A N 1
ATOM 2604 C CA . GLU A 1 336 ? 1.744 -16.486 -14.159 1.00 96.06 336 GLU A CA 1
ATOM 2605 C C . GLU A 1 336 ? 2.704 -17.638 -14.487 1.00 96.06 336 GLU A C 1
ATOM 2607 O O . GLU A 1 336 ? 3.324 -17.651 -15.551 1.00 96.06 336 GLU A O 1
ATOM 2612 N N . LEU A 1 337 ? 2.835 -18.612 -13.586 1.00 95.38 337 LEU A N 1
ATOM 2613 C CA . LEU A 1 337 ? 3.855 -19.661 -13.663 1.00 95.38 337 LEU A CA 1
ATOM 2614 C C . LEU A 1 337 ? 3.400 -20.936 -14.386 1.00 95.38 337 LEU A C 1
ATOM 2616 O O . LEU A 1 337 ? 4.072 -21.960 -14.297 1.00 95.38 337 LEU A O 1
ATOM 2620 N N . THR A 1 338 ? 2.295 -20.888 -15.132 1.00 95.38 338 THR A N 1
ATOM 2621 C CA . THR A 1 338 ? 1.881 -22.025 -15.968 1.00 95.38 338 THR A CA 1
ATOM 2622 C C . THR A 1 338 ? 2.908 -22.314 -17.069 1.00 95.38 338 THR A C 1
ATOM 2624 O O . THR A 1 338 ? 3.486 -21.391 -17.651 1.00 95.38 338 THR A O 1
ATOM 2627 N N . ASP A 1 339 ? 3.075 -23.591 -17.434 1.00 95.25 339 ASP A N 1
ATOM 2628 C CA . ASP A 1 339 ? 3.980 -24.010 -18.519 1.00 95.25 339 ASP A CA 1
ATOM 2629 C C . ASP A 1 339 ? 3.684 -23.288 -19.839 1.00 95.25 339 ASP A C 1
ATOM 2631 O O . ASP A 1 339 ? 4.594 -22.946 -20.597 1.00 95.25 339 ASP A O 1
ATOM 2635 N N . LYS A 1 340 ? 2.401 -23.012 -20.105 1.00 95.00 340 LYS A N 1
ATOM 2636 C CA . LYS A 1 340 ? 1.959 -22.283 -21.295 1.00 95.00 340 LYS A CA 1
ATOM 2637 C C . LYS A 1 340 ? 2.490 -20.848 -21.300 1.00 95.00 340 LYS A C 1
ATOM 2639 O O . LYS A 1 340 ? 3.125 -20.442 -22.272 1.00 95.00 340 LYS A O 1
ATOM 2644 N N . VAL A 1 341 ? 2.255 -20.095 -20.224 1.00 96.00 341 VAL A N 1
ATOM 2645 C CA . VAL A 1 341 ? 2.707 -18.699 -20.107 1.00 96.00 341 VAL A CA 1
ATOM 2646 C C . VAL A 1 341 ? 4.234 -18.633 -20.127 1.00 96.00 341 VAL A C 1
ATOM 2648 O O . VAL A 1 341 ? 4.809 -17.894 -20.925 1.00 96.00 341 VAL A O 1
ATOM 2651 N N . GLN A 1 342 ? 4.912 -19.460 -19.330 1.00 95.69 342 GLN A N 1
ATOM 2652 C CA . GLN A 1 342 ? 6.375 -19.460 -19.254 1.00 95.69 342 GLN A CA 1
ATOM 2653 C C . GLN A 1 342 ? 7.031 -19.923 -20.565 1.00 95.69 342 GLN A C 1
ATOM 2655 O O . GLN A 1 342 ? 8.057 -19.375 -20.971 1.00 95.69 342 GLN A O 1
ATOM 2660 N N . GLY A 1 343 ? 6.428 -20.874 -21.284 1.00 95.88 343 GLY A N 1
ATOM 2661 C CA . GLY A 1 343 ? 6.882 -21.293 -22.610 1.00 95.88 343 GLY A CA 1
ATOM 2662 C C . GLY A 1 343 ? 6.791 -20.176 -23.655 1.00 95.88 343 GLY A C 1
ATOM 2663 O O . GLY A 1 343 ? 7.716 -19.997 -24.453 1.00 95.88 343 GLY A O 1
ATOM 2664 N N . GLU A 1 344 ? 5.709 -19.393 -23.641 1.00 95.88 344 GLU A N 1
ATOM 2665 C CA . GLU A 1 344 ? 5.554 -18.221 -24.513 1.00 95.88 344 GLU A CA 1
ATOM 2666 C C . GLU A 1 344 ? 6.553 -17.114 -24.170 1.00 95.88 344 GLU A C 1
ATOM 2668 O O . GLU A 1 344 ? 7.194 -16.574 -25.076 1.00 95.88 344 GLU A O 1
ATOM 2673 N N . ILE A 1 345 ? 6.769 -16.848 -22.880 1.00 95.62 345 ILE A N 1
ATOM 2674 C CA . ILE A 1 345 ? 7.767 -15.879 -22.413 1.00 95.62 345 ILE A CA 1
ATOM 2675 C C . ILE A 1 345 ? 9.168 -16.295 -22.846 1.00 95.62 345 ILE A C 1
ATOM 2677 O O . ILE A 1 345 ? 9.885 -15.482 -23.420 1.00 95.62 345 ILE A O 1
ATOM 2681 N N . ASN A 1 346 ? 9.563 -17.553 -22.640 1.00 94.94 346 ASN A N 1
ATOM 2682 C CA . ASN A 1 346 ? 10.891 -18.035 -23.028 1.00 94.94 346 ASN A CA 1
ATOM 2683 C C . ASN A 1 346 ? 11.133 -17.885 -24.537 1.00 94.94 346 ASN A C 1
ATOM 2685 O O . ASN A 1 346 ? 12.208 -17.447 -24.962 1.00 94.94 346 ASN A O 1
ATOM 2689 N N . ARG A 1 347 ? 10.116 -18.186 -25.356 1.00 95.12 347 ARG A N 1
ATOM 2690 C CA . ARG A 1 347 ? 10.178 -17.985 -26.809 1.00 95.12 347 ARG A CA 1
ATOM 2691 C C . ARG A 1 347 ? 10.361 -16.508 -27.150 1.00 95.12 347 ARG A C 1
ATOM 2693 O O . ARG A 1 347 ? 11.309 -16.175 -27.862 1.00 95.12 347 ARG A O 1
ATOM 2700 N N . ALA A 1 348 ? 9.511 -15.635 -26.608 1.00 95.25 348 ALA A N 1
ATOM 2701 C CA . ALA A 1 348 ? 9.582 -14.193 -26.833 1.00 95.25 348 ALA A CA 1
ATOM 2702 C C . ALA A 1 348 ? 10.934 -13.615 -26.381 1.00 95.25 348 ALA A C 1
ATOM 2704 O O . ALA A 1 348 ? 11.579 -12.886 -27.132 1.00 95.25 348 ALA A O 1
ATOM 2705 N N . TRP A 1 349 ? 11.425 -14.007 -25.205 1.00 95.31 349 TRP A N 1
ATOM 2706 C CA . TRP A 1 349 ? 12.680 -13.527 -24.622 1.00 95.31 349 TRP A CA 1
ATOM 2707 C C . TRP A 1 349 ? 13.904 -13.812 -25.498 1.00 95.31 349 TRP A C 1
ATOM 2709 O O . TRP A 1 349 ? 14.782 -12.955 -25.669 1.00 95.31 349 TRP A O 1
ATOM 2719 N N . SER A 1 350 ? 13.955 -15.003 -26.098 1.00 94.50 350 SER A N 1
ATOM 2720 C CA . SER A 1 350 ? 15.055 -15.394 -26.987 1.00 94.50 350 SER A CA 1
ATOM 2721 C C . SER A 1 350 ? 15.129 -14.529 -28.253 1.00 94.50 350 SER A C 1
ATOM 2723 O O . SER A 1 350 ? 16.224 -14.208 -28.712 1.00 94.50 350 SER A O 1
ATOM 2725 N N . GLN A 1 351 ? 13.981 -14.076 -28.762 1.00 95.69 351 GLN A N 1
ATOM 2726 C CA . GLN A 1 351 ? 13.862 -13.346 -30.030 1.00 95.69 351 GLN A CA 1
ATOM 2727 C C . GLN A 1 351 ? 13.786 -11.826 -29.859 1.00 95.69 351 GLN A C 1
ATOM 2729 O O . GLN A 1 351 ? 13.925 -11.098 -30.842 1.00 95.69 351 GLN A O 1
ATOM 2734 N N . ILE A 1 352 ? 13.540 -11.337 -28.639 1.00 95.69 352 ILE A N 1
ATOM 2735 C CA . ILE A 1 352 ? 13.240 -9.923 -28.439 1.00 95.69 352 ILE A CA 1
ATOM 2736 C C . ILE A 1 352 ? 14.445 -9.027 -28.720 1.00 95.69 352 ILE A C 1
ATOM 2738 O O . ILE A 1 352 ? 15.558 -9.278 -28.239 1.00 95.69 352 ILE A O 1
ATOM 2742 N N . ALA A 1 353 ? 14.180 -7.970 -29.472 1.00 96.25 353 ALA A N 1
ATOM 2743 C CA . ALA A 1 353 ? 15.084 -6.901 -29.845 1.00 96.25 353 ALA A CA 1
ATOM 2744 C C . ALA A 1 353 ? 14.291 -5.585 -29.947 1.00 96.25 353 ALA A C 1
ATOM 2746 O O . ALA A 1 353 ? 13.061 -5.571 -29.859 1.00 96.25 353 ALA A O 1
ATOM 2747 N N . THR A 1 354 ? 14.984 -4.461 -30.116 1.00 96.88 354 THR A N 1
ATOM 2748 C CA . THR A 1 354 ? 14.332 -3.141 -30.193 1.00 96.88 354 THR A CA 1
ATOM 2749 C C . THR A 1 354 ? 13.381 -3.049 -31.391 1.00 96.88 354 THR A C 1
ATOM 2751 O O . THR A 1 354 ? 12.329 -2.424 -31.306 1.00 96.88 354 THR A O 1
ATOM 2754 N N . GLU A 1 355 ? 13.699 -3.724 -32.492 1.00 97.00 355 GLU A N 1
ATOM 2755 C CA . GLU A 1 355 ? 12.970 -3.654 -33.760 1.00 97.00 355 GLU A CA 1
ATOM 2756 C C . GLU A 1 355 ? 11.634 -4.412 -33.719 1.00 97.00 355 GLU A C 1
ATOM 2758 O O . GLU A 1 355 ? 10.702 -4.063 -34.443 1.00 97.00 355 GLU A O 1
ATOM 2763 N N . ASN A 1 356 ? 11.523 -5.440 -32.871 1.00 96.06 356 ASN A N 1
ATOM 2764 C CA . ASN A 1 356 ? 10.343 -6.305 -32.772 1.00 96.06 356 ASN A CA 1
ATOM 2765 C C . ASN A 1 356 ? 9.637 -6.236 -31.403 1.00 96.06 356 ASN A C 1
ATOM 2767 O O . ASN A 1 356 ? 8.669 -6.962 -31.180 1.00 96.06 356 ASN A O 1
ATOM 2771 N N . ILE A 1 357 ? 10.069 -5.344 -30.503 1.00 95.81 357 ILE A N 1
ATOM 2772 C CA . ILE A 1 357 ? 9.565 -5.242 -29.124 1.00 95.81 357 ILE A CA 1
ATOM 2773 C C . ILE A 1 357 ? 8.035 -5.140 -29.051 1.00 95.81 357 ILE A C 1
ATOM 2775 O O . ILE A 1 357 ? 7.414 -5.874 -28.291 1.00 95.81 357 ILE A O 1
ATOM 2779 N N . ASN A 1 358 ? 7.413 -4.313 -29.895 1.00 93.94 358 ASN A N 1
ATOM 2780 C CA . ASN A 1 358 ? 5.958 -4.102 -29.888 1.00 93.94 358 ASN A CA 1
ATOM 2781 C C . ASN A 1 358 ? 5.162 -5.295 -30.451 1.00 93.94 358 ASN A C 1
ATOM 2783 O O . ASN A 1 358 ? 3.943 -5.341 -30.315 1.00 93.94 358 ASN A O 1
ATOM 2787 N N . GLN A 1 359 ? 5.830 -6.251 -31.105 1.00 95.25 359 GLN A N 1
ATOM 2788 C CA . GLN A 1 359 ? 5.204 -7.490 -31.578 1.00 95.25 359 GLN A CA 1
ATOM 2789 C C . GLN A 1 359 ? 5.183 -8.557 -30.480 1.00 95.25 359 GLN A C 1
ATOM 2791 O O . GLN A 1 359 ? 4.275 -9.382 -30.447 1.00 95.25 359 GLN A O 1
ATOM 2796 N N . LEU A 1 360 ? 6.179 -8.545 -29.590 1.00 96.06 360 LEU A N 1
ATOM 2797 C CA . LEU A 1 360 ? 6.409 -9.585 -28.583 1.00 96.06 360 LEU A CA 1
ATOM 2798 C C . LEU A 1 360 ? 6.059 -9.143 -27.155 1.00 96.06 360 LEU A C 1
ATOM 2800 O O . LEU A 1 360 ? 5.955 -9.981 -26.263 1.00 96.06 360 LEU A O 1
ATOM 2804 N N . ALA A 1 361 ? 5.869 -7.846 -26.927 1.00 96.12 361 ALA A N 1
ATOM 2805 C CA . ALA A 1 361 ? 5.548 -7.268 -25.632 1.00 96.12 361 ALA A CA 1
ATOM 2806 C C . ALA A 1 361 ? 4.580 -6.086 -25.782 1.00 96.12 361 ALA A C 1
ATOM 2808 O O . ALA A 1 361 ? 4.607 -5.367 -26.781 1.00 96.12 361 ALA A O 1
ATOM 2809 N N . ASP A 1 362 ? 3.752 -5.854 -24.766 1.00 95.94 362 ASP A N 1
ATOM 2810 C CA . ASP A 1 362 ? 2.839 -4.714 -24.706 1.00 95.94 362 ASP A CA 1
ATOM 2811 C C . ASP A 1 362 ? 3.455 -3.568 -23.890 1.00 95.94 362 ASP A C 1
ATOM 2813 O O . ASP A 1 362 ? 3.153 -3.336 -22.716 1.00 95.94 362 ASP A O 1
ATOM 2817 N N . VAL A 1 363 ? 4.387 -2.855 -24.530 1.00 94.81 363 VAL A N 1
ATOM 2818 C CA . VAL A 1 363 ? 5.097 -1.720 -23.918 1.00 94.81 363 VAL A CA 1
ATOM 2819 C C . VAL A 1 363 ? 4.150 -0.554 -23.639 1.00 94.81 363 VAL A C 1
ATOM 2821 O O . VAL A 1 363 ? 4.344 0.170 -22.662 1.00 94.81 363 VAL A O 1
ATOM 2824 N N . GLN A 1 364 ? 3.125 -0.356 -24.475 1.00 94.81 364 GLN A N 1
ATOM 2825 C CA . GLN A 1 364 ? 2.170 0.730 -24.272 1.00 94.81 364 GLN A CA 1
ATOM 2826 C C . GLN A 1 364 ? 1.311 0.467 -23.037 1.00 94.81 364 GLN A C 1
ATOM 2828 O O . GLN A 1 364 ? 1.217 1.354 -22.192 1.00 94.81 364 GLN A O 1
ATOM 2833 N N . LYS A 1 365 ? 0.787 -0.752 -22.863 1.00 93.56 365 LYS A N 1
ATOM 2834 C CA . LYS A 1 365 ? 0.072 -1.125 -21.637 1.00 93.56 365 LYS A CA 1
ATOM 2835 C C . LYS A 1 365 ? 0.969 -1.001 -20.410 1.00 93.56 365 LYS A C 1
ATOM 2837 O O . LYS A 1 365 ? 0.535 -0.429 -19.420 1.00 93.56 365 LYS A O 1
ATOM 2842 N N . TYR A 1 366 ? 2.236 -1.424 -20.474 1.00 94.50 366 TYR A N 1
ATOM 2843 C CA . TYR A 1 366 ? 3.174 -1.201 -19.364 1.00 94.50 366 TYR A CA 1
ATOM 2844 C C . TYR A 1 366 ? 3.323 0.290 -19.012 1.00 94.50 366 TYR A C 1
ATOM 2846 O O . TYR A 1 366 ? 3.295 0.652 -17.835 1.00 94.50 366 TYR A O 1
ATOM 2854 N N . ARG A 1 367 ? 3.482 1.169 -20.015 1.00 94.25 367 ARG A N 1
ATOM 2855 C CA . ARG A 1 367 ? 3.560 2.625 -19.798 1.00 94.25 367 ARG A CA 1
ATOM 2856 C C . ARG A 1 367 ? 2.276 3.154 -19.177 1.00 94.25 367 ARG A C 1
ATOM 2858 O O . ARG A 1 367 ? 2.360 3.918 -18.225 1.00 94.25 367 ARG A O 1
ATOM 2865 N N . ASP A 1 368 ? 1.121 2.751 -19.691 1.00 93.75 368 ASP A N 1
ATOM 2866 C CA . ASP A 1 368 ? -0.174 3.197 -19.185 1.00 93.75 368 ASP A CA 1
ATOM 2867 C C . ASP A 1 368 ? -0.366 2.747 -17.730 1.00 93.75 368 ASP A C 1
ATOM 2869 O O . ASP A 1 368 ? -0.675 3.578 -16.880 1.00 93.75 368 ASP A O 1
ATOM 2873 N N . GLU A 1 369 ? -0.067 1.487 -17.400 1.00 93.88 369 GLU A N 1
ATOM 2874 C CA . GLU A 1 369 ? -0.078 0.969 -16.024 1.00 93.88 369 GLU A CA 1
ATOM 2875 C C . GLU A 1 369 ? 0.885 1.744 -15.113 1.00 93.88 369 GLU A C 1
ATOM 2877 O O . GLU A 1 369 ? 0.511 2.163 -14.016 1.00 93.88 369 GLU A O 1
ATOM 2882 N N . PHE A 1 370 ? 2.110 2.024 -15.576 1.00 95.00 370 PHE A N 1
ATOM 2883 C CA . PHE A 1 370 ? 3.069 2.838 -14.826 1.00 95.00 370 PHE A CA 1
ATOM 2884 C C . PHE A 1 370 ? 2.539 4.255 -14.577 1.00 95.00 370 PHE A C 1
ATOM 2886 O O . PHE A 1 370 ? 2.624 4.763 -13.461 1.00 95.00 370 PHE A O 1
ATOM 2893 N N . MET A 1 371 ? 1.973 4.899 -15.597 1.00 96.19 371 MET A N 1
ATOM 2894 C CA . MET A 1 371 ? 1.407 6.247 -15.501 1.00 96.19 371 MET A CA 1
ATOM 2895 C C . MET A 1 371 ? 0.208 6.291 -14.558 1.00 96.19 371 MET A C 1
ATOM 2897 O O . MET A 1 371 ? 0.070 7.235 -13.769 1.00 96.19 371 MET A O 1
ATOM 2901 N N . ARG A 1 372 ? -0.616 5.242 -14.576 1.00 95.75 372 ARG A N 1
ATOM 2902 C CA . ARG A 1 372 ? -1.748 5.081 -13.665 1.00 95.75 372 ARG A CA 1
ATOM 2903 C C . ARG A 1 372 ? -1.300 5.029 -12.210 1.00 95.75 372 ARG A C 1
ATOM 2905 O O . ARG A 1 372 ? -1.981 5.622 -11.383 1.00 95.75 372 ARG A O 1
ATOM 2912 N N . LEU A 1 373 ? -0.126 4.491 -11.867 1.00 95.75 373 LEU A N 1
ATOM 2913 C CA . LEU A 1 373 ? 0.388 4.549 -10.482 1.00 95.75 373 LEU A CA 1
ATOM 2914 C C . LEU A 1 373 ? 0.462 5.972 -9.906 1.00 95.75 373 LEU A C 1
ATOM 2916 O O . LEU A 1 373 ? 0.408 6.149 -8.690 1.00 95.75 373 LEU A O 1
ATOM 2920 N N . PHE A 1 374 ? 0.585 6.979 -10.771 1.00 97.31 374 PHE A N 1
ATOM 2921 C CA . PHE A 1 374 ? 0.702 8.389 -10.410 1.00 97.31 374 PHE A CA 1
ATOM 2922 C C . PHE A 1 374 ? -0.551 9.202 -10.773 1.00 97.31 374 PHE A C 1
ATOM 2924 O O . PHE A 1 374 ? -0.514 10.431 -10.766 1.00 97.31 374 PHE A O 1
ATOM 2931 N N . GLY A 1 375 ? -1.666 8.541 -11.096 1.00 96.94 375 GLY A N 1
ATOM 2932 C CA . GLY A 1 375 ? -2.922 9.200 -11.458 1.00 96.94 375 GLY A CA 1
ATOM 2933 C C . GLY A 1 375 ? -2.967 9.743 -12.892 1.00 96.94 375 GLY A C 1
ATOM 2934 O O . GLY A 1 375 ? -3.830 10.556 -13.214 1.00 96.94 375 GLY A O 1
ATOM 2935 N N . PHE A 1 376 ? -2.061 9.322 -13.771 1.00 97.12 376 PHE A N 1
ATOM 2936 C CA . PHE A 1 376 ? -2.073 9.713 -15.183 1.00 97.12 376 PHE A CA 1
ATOM 2937 C C . PHE A 1 376 ? -2.654 8.607 -16.077 1.00 97.12 376 PHE A C 1
ATOM 2939 O O . PHE A 1 376 ? -3.003 7.531 -15.600 1.00 97.12 376 PHE A O 1
ATOM 2946 N N . ALA A 1 377 ? -2.754 8.883 -17.381 1.00 94.00 377 ALA A N 1
ATOM 2947 C CA . ALA A 1 377 ? -3.252 7.954 -18.402 1.00 94.00 377 ALA A CA 1
ATOM 2948 C C . ALA A 1 377 ? -4.712 7.487 -18.207 1.00 94.00 377 ALA A C 1
ATOM 2950 O O . ALA A 1 377 ? -5.118 6.462 -18.755 1.00 94.00 377 ALA A O 1
ATOM 2951 N N . ASN A 1 378 ? -5.535 8.264 -17.492 1.00 92.44 378 ASN A N 1
ATOM 2952 C CA . ASN A 1 378 ? -6.981 8.063 -17.462 1.00 92.44 378 ASN A CA 1
ATOM 2953 C C . ASN A 1 378 ? -7.675 8.985 -18.479 1.00 92.44 378 ASN A C 1
ATOM 2955 O O . ASN A 1 378 ? -7.644 10.207 -18.355 1.00 92.44 378 ASN A O 1
ATOM 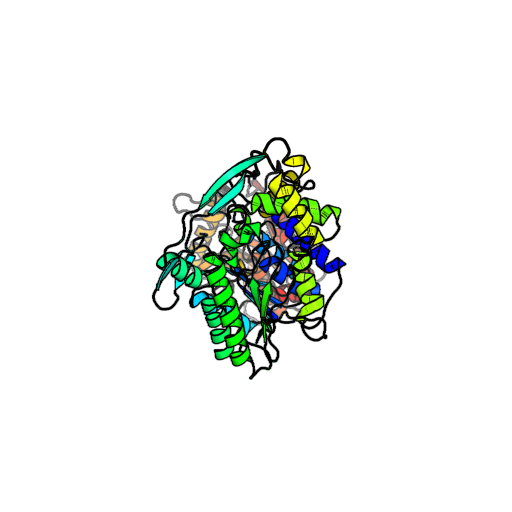2959 N N . ARG A 1 379 ? -8.322 8.397 -19.491 1.00 90.31 379 ARG A N 1
ATOM 2960 C CA . ARG A 1 379 ? -8.953 9.142 -20.596 1.00 90.31 379 ARG A CA 1
ATOM 2961 C C . ARG A 1 379 ? -10.154 9.988 -20.168 1.00 90.31 379 ARG A C 1
ATOM 2963 O O . ARG A 1 379 ? -10.535 10.882 -20.915 1.00 90.31 379 ARG A O 1
ATOM 2970 N N . SER A 1 380 ? -10.758 9.719 -19.009 1.00 88.56 380 SER A N 1
ATOM 2971 C CA . SER A 1 380 ? -11.905 10.489 -18.515 1.00 88.56 380 SER A CA 1
ATOM 2972 C C . SER A 1 380 ? -11.509 11.764 -17.765 1.00 88.56 380 SER A C 1
ATOM 2974 O O . SER A 1 380 ? -12.386 12.439 -17.228 1.00 88.56 380 SER A O 1
ATOM 2976 N N . ILE A 1 381 ? -10.213 12.064 -17.647 1.00 91.62 381 ILE A N 1
ATOM 2977 C CA . ILE A 1 381 ? -9.699 13.194 -16.870 1.00 91.62 381 ILE A CA 1
ATOM 2978 C C . ILE A 1 381 ? -9.126 14.250 -17.812 1.00 91.62 381 ILE A C 1
ATOM 2980 O O . ILE A 1 381 ? -8.269 13.957 -18.645 1.00 91.62 381 ILE A O 1
ATOM 2984 N N . ASP A 1 382 ? -9.565 15.496 -17.635 1.00 91.31 382 ASP A N 1
ATOM 2985 C CA . ASP A 1 382 ? -8.932 16.650 -18.268 1.00 91.31 382 ASP A CA 1
ATOM 2986 C C . ASP A 1 382 ? -7.685 17.068 -17.477 1.00 91.31 382 ASP A C 1
ATOM 2988 O O . ASP A 1 382 ? -7.761 17.792 -16.485 1.00 91.31 382 ASP A O 1
ATOM 2992 N N . TYR A 1 383 ? -6.517 16.607 -17.925 1.00 93.38 383 TYR A N 1
ATOM 2993 C CA . TYR A 1 383 ? -5.226 16.946 -17.315 1.00 93.38 383 TYR A CA 1
ATOM 2994 C C . TYR A 1 383 ? -4.763 18.387 -17.589 1.00 93.38 383 TYR A C 1
ATOM 2996 O O . TYR A 1 383 ? -3.718 18.794 -17.076 1.00 93.38 383 TYR A O 1
ATOM 3004 N N . ASN A 1 384 ? -5.502 19.166 -18.387 1.00 92.25 384 ASN A N 1
ATOM 3005 C CA . ASN A 1 384 ? -5.232 20.592 -18.579 1.00 92.25 384 ASN A CA 1
ATOM 3006 C C . ASN A 1 384 ? -6.002 21.473 -17.585 1.00 92.25 384 ASN A C 1
ATOM 3008 O O . ASN A 1 384 ? -5.724 22.669 -17.500 1.00 92.25 384 ASN A O 1
ATOM 3012 N N . ALA A 1 385 ? -6.937 20.902 -16.822 1.00 85.81 385 ALA A N 1
ATOM 3013 C CA . ALA A 1 385 ? -7.668 21.623 -15.793 1.00 85.81 385 ALA A CA 1
ATOM 3014 C C . ALA A 1 385 ? -6.775 21.928 -14.579 1.00 85.81 385 ALA A C 1
ATOM 3016 O O . ALA A 1 385 ? -5.934 21.126 -14.163 1.00 85.81 385 ALA A O 1
ATOM 3017 N N . GLU A 1 386 ? -6.982 23.097 -13.971 1.00 84.25 386 GLU A N 1
ATOM 3018 C CA . GLU A 1 386 ? -6.362 23.411 -12.688 1.00 84.25 386 GLU A CA 1
ATOM 3019 C C . GLU A 1 386 ? -6.988 22.583 -11.563 1.00 84.25 386 GLU A C 1
ATOM 3021 O O . GLU A 1 386 ? -8.207 22.443 -11.466 1.00 84.25 386 GLU A O 1
ATOM 3026 N N . ILE A 1 387 ? -6.149 22.081 -10.658 1.00 80.25 387 ILE A N 1
ATOM 3027 C CA . ILE A 1 387 ? -6.581 21.314 -9.491 1.00 80.25 387 ILE A CA 1
ATOM 3028 C C . ILE A 1 387 ? -5.853 21.779 -8.230 1.00 80.25 387 ILE A C 1
ATOM 3030 O O . ILE A 1 387 ? -4.757 22.346 -8.280 1.00 80.25 387 ILE A O 1
ATOM 3034 N N . THR A 1 388 ? -6.466 21.575 -7.065 1.00 81.50 388 THR A N 1
ATOM 3035 C CA . THR A 1 388 ? -5.756 21.717 -5.791 1.00 81.50 388 THR A CA 1
ATOM 3036 C C . THR A 1 388 ? -4.890 20.487 -5.532 1.00 81.50 388 THR A C 1
ATOM 3038 O O . THR A 1 388 ? -5.362 19.352 -5.549 1.00 81.50 388 THR A O 1
ATOM 3041 N N . GLN A 1 389 ? -3.608 20.711 -5.268 1.00 79.00 389 GLN A N 1
ATOM 3042 C CA . GLN A 1 389 ? -2.680 19.675 -4.828 1.00 79.00 389 GLN A CA 1
ATOM 3043 C C . GLN A 1 389 ? -2.847 19.330 -3.339 1.00 79.00 389 GLN A C 1
ATOM 3045 O O . GLN A 1 389 ? -2.382 18.279 -2.899 1.00 79.00 389 GLN A O 1
ATOM 3050 N N . PHE A 1 390 ? -3.502 20.198 -2.563 1.00 83.94 390 PHE A N 1
ATOM 3051 C CA . PHE A 1 390 ? -3.688 20.044 -1.122 1.00 83.94 390 PHE A CA 1
ATOM 3052 C C . PHE A 1 390 ? -4.938 19.215 -0.830 1.00 83.94 390 PHE A C 1
ATOM 3054 O O . PHE A 1 390 ? -6.022 19.757 -0.623 1.00 83.94 390 PHE A O 1
ATOM 3061 N N . ILE A 1 391 ? -4.774 17.893 -0.827 1.00 82.06 391 ILE A N 1
ATOM 3062 C CA . ILE A 1 391 ? -5.826 16.944 -0.452 1.00 82.06 391 ILE A CA 1
ATOM 3063 C C . ILE A 1 391 ? -5.493 16.377 0.934 1.00 82.06 391 ILE A C 1
ATOM 3065 O O . ILE A 1 391 ? -4.460 15.720 1.068 1.00 82.06 391 ILE A O 1
ATOM 3069 N N . PRO A 1 392 ? -6.300 16.634 1.976 1.00 82.50 392 PRO A N 1
ATOM 3070 C CA . PRO A 1 392 ? -6.049 16.099 3.311 1.00 82.50 392 PRO A CA 1
ATOM 3071 C C . PRO A 1 392 ? -6.444 14.620 3.425 1.00 82.50 392 PRO A C 1
ATOM 3073 O O . PRO A 1 392 ? -7.417 14.181 2.818 1.00 82.50 392 PRO A O 1
ATOM 3076 N N . ILE A 1 393 ? -5.739 13.865 4.274 1.00 89.06 393 ILE A N 1
ATOM 3077 C CA . ILE A 1 393 ? -6.209 12.557 4.759 1.00 89.06 393 ILE A CA 1
ATOM 3078 C C . ILE A 1 393 ? -7.055 12.819 6.006 1.00 89.06 393 ILE A C 1
ATOM 3080 O O . ILE A 1 393 ? -6.544 13.345 7.002 1.00 89.06 393 ILE A O 1
ATOM 3084 N N . LYS A 1 394 ? -8.349 12.479 5.943 1.00 82.94 394 LYS A N 1
ATOM 3085 C CA . LYS A 1 394 ? -9.352 12.868 6.947 1.00 82.94 394 LYS A CA 1
ATOM 3086 C C . LYS A 1 394 ? -8.911 12.475 8.359 1.00 82.94 394 LYS A C 1
ATOM 3088 O O . LYS A 1 394 ? -8.919 13.334 9.242 1.00 82.94 394 LYS A O 1
ATOM 3093 N N . SER A 1 395 ? -8.442 11.245 8.575 1.00 86.25 395 SER A N 1
ATOM 3094 C CA . SER A 1 395 ? -8.033 10.781 9.909 1.00 86.25 395 SER A CA 1
ATOM 3095 C C . SER A 1 395 ? -6.806 11.504 10.480 1.00 86.25 395 SER A C 1
ATOM 3097 O O . SER A 1 395 ? -6.732 11.697 11.690 1.00 86.25 395 SER A O 1
ATOM 3099 N N . LEU A 1 396 ? -5.857 11.925 9.635 1.00 83.06 396 LEU A N 1
ATOM 3100 C CA . LEU A 1 396 ? -4.622 12.605 10.059 1.00 83.06 396 LEU A CA 1
ATOM 3101 C C . LEU A 1 396 ? -4.865 14.084 10.364 1.00 83.06 396 LEU A C 1
ATOM 3103 O O . LEU A 1 396 ? -4.304 14.647 11.300 1.00 83.06 396 LEU A O 1
ATOM 3107 N N . THR A 1 397 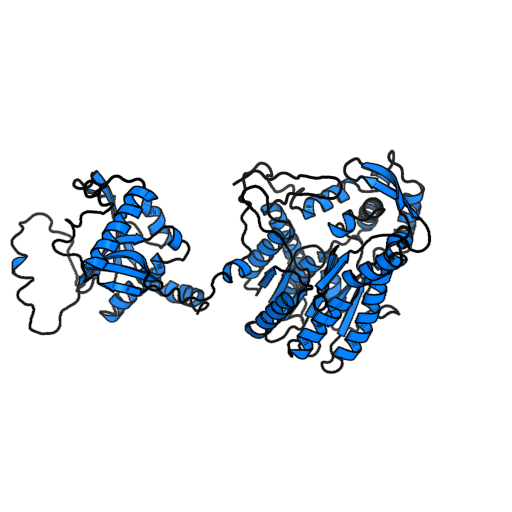? -5.762 14.717 9.614 1.00 62.78 397 THR A N 1
ATOM 3108 C CA . THR A 1 397 ? -6.195 16.088 9.921 1.00 62.78 397 THR A CA 1
ATOM 3109 C C . THR A 1 397 ? -7.122 16.158 11.129 1.00 62.78 397 THR A C 1
ATOM 3111 O O . THR A 1 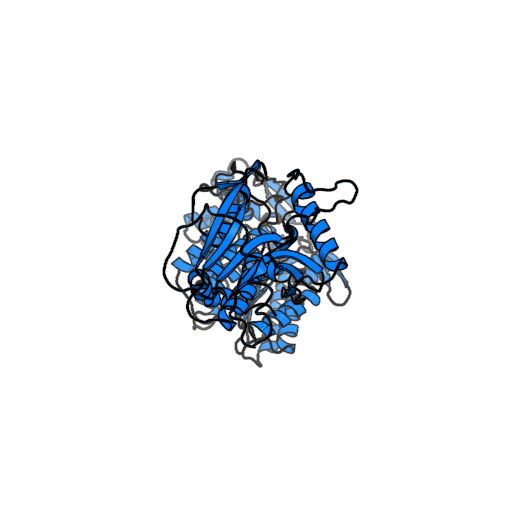397 ? -7.285 17.212 11.733 1.00 62.78 397 THR A O 1
ATOM 3114 N N . GLN A 1 398 ? -7.712 15.028 11.526 1.00 45.62 398 GLN A N 1
ATOM 3115 C CA . GLN A 1 398 ? -8.493 14.948 12.752 1.00 45.62 398 GLN A CA 1
ATOM 3116 C C . GLN A 1 398 ? -7.614 14.841 14.008 1.00 45.62 398 GLN A C 1
ATOM 3118 O O . GLN A 1 398 ? -8.130 15.192 15.070 1.00 45.62 398 GLN A O 1
ATOM 3123 N N . SER A 1 399 ? -6.336 14.431 13.891 1.00 34.56 399 SER A N 1
ATOM 3124 C CA . SER A 1 399 ? -5.376 14.263 15.001 1.00 34.56 399 SER A CA 1
ATOM 3125 C C . SER A 1 399 ? -4.548 15.504 15.363 1.00 34.56 399 SER A C 1
ATOM 3127 O O . SER A 1 399 ? -3.890 15.499 16.398 1.00 34.56 399 SER A O 1
ATOM 3129 N N . GLU A 1 400 ? -4.621 16.595 14.591 1.00 31.09 400 GLU A N 1
ATOM 3130 C CA . GLU A 1 400 ? -4.162 17.915 15.073 1.00 31.09 400 GLU A CA 1
ATOM 3131 C C . GLU A 1 400 ? -5.124 18.532 16.101 1.00 31.09 400 GLU A C 1
ATOM 3133 O O . GLU A 1 400 ? -4.790 19.520 16.749 1.00 31.09 400 GLU A O 1
ATOM 3138 N N . ASN A 1 401 ? -6.267 17.887 16.355 1.00 32.69 401 ASN A N 1
ATOM 3139 C CA . ASN A 1 401 ? -7.023 18.109 17.578 1.00 32.69 401 ASN A CA 1
ATOM 3140 C C . ASN A 1 401 ? -6.422 17.240 18.688 1.00 32.69 401 ASN A C 1
ATOM 3142 O O . ASN A 1 401 ? -7.053 16.291 19.153 1.00 32.69 401 ASN A O 1
ATOM 3146 N N . LYS A 1 402 ? -5.219 17.601 19.157 1.00 32.03 402 LYS A N 1
ATOM 3147 C CA . LYS A 1 402 ? -5.003 17.510 20.602 1.00 32.03 402 LYS A CA 1
ATOM 3148 C C . LYS A 1 402 ? -6.121 18.338 21.210 1.00 32.03 402 LYS A C 1
ATOM 3150 O O . LYS A 1 402 ? -6.266 19.516 20.894 1.00 32.03 402 LYS A O 1
ATOM 3155 N N . THR A 1 403 ? -6.957 17.688 21.989 1.00 34.75 403 THR A N 1
ATOM 3156 C CA . THR A 1 403 ? -8.022 18.301 22.754 1.00 34.75 403 THR A CA 1
ATOM 3157 C C . THR A 1 403 ? -7.414 19.187 23.835 1.00 34.75 403 THR A C 1
ATOM 3159 O O . THR A 1 403 ? -7.356 18.857 25.011 1.00 34.75 403 THR A O 1
ATOM 3162 N N . GLU A 1 404 ? -6.943 20.364 23.431 1.00 38.84 404 GLU A N 1
ATOM 3163 C CA . GLU A 1 404 ? -7.310 21.538 24.202 1.00 38.84 404 GLU A CA 1
ATOM 3164 C C . GLU A 1 404 ? -8.813 21.709 23.990 1.00 38.84 404 GLU A C 1
ATOM 3166 O O . GLU A 1 404 ? -9.295 21.657 22.859 1.00 38.84 404 GLU A O 1
ATOM 3171 N N . ASN A 1 405 ? -9.573 21.818 25.075 1.00 43.72 405 ASN A N 1
ATOM 3172 C CA . ASN A 1 405 ? -11.013 22.031 25.031 1.00 43.72 405 ASN A CA 1
ATOM 3173 C C . ASN A 1 405 ? -11.338 23.292 24.211 1.00 43.72 405 ASN A C 1
ATOM 3175 O O . ASN A 1 405 ? -11.394 24.394 24.745 1.00 43.72 405 ASN A O 1
ATOM 3179 N N . TYR A 1 406 ? -11.607 23.136 22.913 1.00 51.50 406 TYR A N 1
ATOM 3180 C CA . TYR A 1 406 ? -12.140 24.182 22.037 1.00 51.50 406 TYR A CA 1
ATOM 3181 C C . TYR A 1 406 ? -13.634 24.406 22.323 1.00 51.50 406 TYR A C 1
ATOM 3183 O O . TYR A 1 406 ? -14.467 24.364 21.421 1.00 51.50 406 TYR A O 1
ATOM 3191 N N . GLN A 1 407 ? -13.992 24.595 23.591 1.00 54.88 407 GLN A N 1
ATOM 3192 C CA . GLN A 1 407 ? -15.331 24.989 24.016 1.00 54.88 407 GLN A CA 1
ATOM 3193 C C . GLN A 1 407 ? -15.367 26.523 24.022 1.00 54.88 407 GLN A C 1
ATOM 3195 O O . GLN A 1 407 ? -14.752 27.132 24.900 1.00 54.88 407 GLN A O 1
ATOM 3200 N N . PRO A 1 408 ? -16.004 27.177 23.033 1.00 58.50 408 PRO A N 1
ATOM 3201 C CA . PRO A 1 408 ? -16.129 28.623 23.055 1.00 58.50 408 PRO A CA 1
ATOM 3202 C C . PRO A 1 408 ? -17.042 29.049 24.209 1.00 58.50 408 PRO A C 1
ATOM 3204 O O . PRO A 1 408 ? -18.131 28.506 24.375 1.00 58.50 408 PRO A O 1
ATOM 3207 N N . VAL A 1 409 ? -16.620 30.049 24.979 1.00 62.78 409 VAL A N 1
ATOM 3208 C CA . VAL A 1 409 ? -17.431 30.656 26.044 1.00 62.78 409 VAL A CA 1
ATOM 3209 C C . VAL A 1 409 ? -17.835 32.063 25.619 1.00 62.78 409 VAL A C 1
ATOM 3211 O O . VAL A 1 409 ? -17.001 32.837 25.144 1.00 62.78 409 VAL A O 1
ATOM 3214 N N . ILE A 1 410 ? -19.114 32.397 25.806 1.00 65.50 410 ILE A N 1
ATOM 3215 C CA . ILE A 1 410 ? -19.647 33.745 25.594 1.00 65.50 410 ILE A CA 1
ATOM 3216 C C . ILE A 1 410 ? -19.731 34.445 26.946 1.00 65.50 410 ILE A C 1
ATOM 3218 O O . ILE A 1 410 ? -20.374 33.943 27.867 1.00 65.50 410 ILE A O 1
ATOM 3222 N N . LYS A 1 411 ? -19.087 35.606 27.063 1.00 66.88 411 LYS A N 1
ATOM 3223 C CA . LYS A 1 411 ? -19.103 36.429 28.280 1.00 66.88 411 LYS A CA 1
ATOM 3224 C C . LYS A 1 411 ? -19.665 37.812 27.951 1.00 66.88 411 LYS A C 1
ATOM 3226 O O . LYS A 1 411 ? -19.364 38.356 26.886 1.00 66.88 411 LYS A O 1
ATOM 3231 N N . LEU A 1 412 ? -20.487 38.364 28.846 1.00 69.62 412 LEU A N 1
ATOM 3232 C CA . LEU A 1 412 ? -20.870 39.776 28.780 1.00 69.62 412 LEU A CA 1
ATOM 3233 C C . LEU A 1 412 ? -19.616 40.626 29.017 1.00 69.62 412 LEU A C 1
ATOM 3235 O O . LEU A 1 412 ? -18.791 40.288 29.865 1.00 69.62 412 LEU A O 1
ATOM 3239 N N . ILE A 1 413 ? -19.456 41.688 28.233 1.00 71.38 413 ILE A N 1
ATOM 3240 C CA . ILE A 1 413 ? -18.319 42.599 28.350 1.00 71.38 413 ILE A CA 1
ATOM 3241 C C . ILE A 1 413 ? -18.654 43.659 29.396 1.00 71.38 413 ILE A C 1
ATOM 3243 O O . ILE A 1 413 ? -19.516 44.507 29.168 1.00 71.38 413 ILE A O 1
ATOM 3247 N N . GLU A 1 414 ? -17.970 43.605 30.534 1.00 66.00 414 GLU A N 1
ATOM 3248 C CA . GLU A 1 414 ? -18.262 44.455 31.696 1.00 66.00 414 GLU A CA 1
ATOM 3249 C C . GLU A 1 414 ? -17.082 45.359 32.078 1.00 66.00 414 GLU A C 1
ATOM 3251 O O . GLU A 1 414 ? -17.279 46.347 32.784 1.00 66.00 414 GLU A O 1
ATOM 3256 N N . THR A 1 415 ? -15.863 45.069 31.600 1.00 73.00 415 THR A N 1
ATOM 3257 C CA . THR A 1 415 ? -14.649 45.822 31.963 1.00 73.00 415 THR A CA 1
ATOM 3258 C C . THR A 1 415 ? -14.095 46.663 30.808 1.00 73.00 415 THR A C 1
ATOM 3260 O O . THR A 1 415 ? -14.238 46.316 29.635 1.00 73.00 415 THR A O 1
ATOM 3263 N N . GLU A 1 416 ? -13.408 47.765 31.131 1.00 73.94 416 GLU A N 1
ATOM 3264 C CA . GLU A 1 416 ? -12.756 48.635 30.134 1.00 73.94 416 GLU A CA 1
ATOM 3265 C C . GLU A 1 416 ? -11.680 47.896 29.318 1.00 73.94 416 GLU A C 1
ATOM 3267 O O . GLU A 1 416 ? -11.525 48.134 28.121 1.00 73.94 416 GLU A O 1
ATOM 3272 N N . GLU A 1 417 ? -10.959 46.964 29.946 1.00 77.50 417 GLU A N 1
ATOM 3273 C CA . GLU A 1 417 ? -9.950 46.127 29.288 1.00 77.50 417 GLU A CA 1
ATOM 3274 C C . GLU A 1 417 ? -10.581 45.243 28.204 1.00 77.50 417 GLU A C 1
ATOM 3276 O O . GLU A 1 417 ? -10.134 45.242 27.058 1.00 77.50 417 GLU A O 1
ATOM 3281 N N . GLN A 1 418 ? -11.692 44.580 28.524 1.00 75.62 418 GLN A N 1
ATOM 3282 C CA . GLN A 1 418 ? -12.436 43.767 27.566 1.00 75.62 418 GLN A CA 1
ATOM 3283 C C . GLN A 1 418 ? -13.026 44.619 26.429 1.00 75.62 418 GLN A C 1
ATOM 3285 O O . GLN A 1 418 ? -12.991 44.221 25.264 1.00 75.62 418 GLN A O 1
ATOM 3290 N N . GLN A 1 419 ? -13.537 45.817 26.735 1.00 76.94 419 GLN A N 1
ATOM 3291 C CA . GLN A 1 419 ? -14.022 46.755 25.713 1.00 76.94 419 GLN A CA 1
ATOM 3292 C C . GLN A 1 419 ? -12.904 47.189 24.759 1.00 76.94 419 GLN A C 1
ATOM 3294 O O . GLN A 1 419 ? -13.130 47.320 23.551 1.00 76.94 419 GLN A O 1
ATOM 3299 N N . ARG A 1 420 ? -11.689 47.377 25.283 1.00 80.44 420 ARG A N 1
ATOM 3300 C CA . ARG A 1 420 ? -10.505 47.710 24.493 1.00 80.44 420 ARG A CA 1
ATOM 3301 C C . ARG A 1 420 ? -10.098 46.565 23.566 1.00 80.44 420 ARG A C 1
ATOM 3303 O O . ARG A 1 420 ? -9.902 46.808 22.376 1.00 80.44 420 ARG A O 1
ATOM 3310 N N . GLU A 1 421 ? -10.024 45.334 24.067 1.00 80.56 421 GLU A N 1
ATOM 3311 C CA . GLU A 1 421 ? -9.709 44.152 23.245 1.00 80.56 421 GLU A CA 1
ATOM 3312 C C . GLU A 1 421 ? -10.695 43.988 22.079 1.00 80.56 421 GLU A C 1
ATOM 3314 O O . GLU A 1 421 ? -10.312 43.688 20.946 1.00 80.56 421 GLU A O 1
ATOM 3319 N N . ILE A 1 422 ? -11.976 44.253 22.334 1.00 79.62 422 ILE A N 1
ATOM 3320 C CA . ILE A 1 422 ? -13.029 44.230 21.319 1.00 79.62 422 ILE A CA 1
ATOM 3321 C C . ILE A 1 422 ? -12.830 45.342 20.278 1.00 79.62 422 ILE A C 1
ATOM 3323 O O . ILE A 1 422 ? -12.977 45.099 19.075 1.00 79.62 422 ILE A O 1
ATOM 3327 N N . ALA A 1 423 ? -12.479 46.558 20.703 1.00 80.31 423 ALA A N 1
ATOM 3328 C CA . ALA A 1 423 ? -12.202 47.672 19.797 1.00 80.31 423 ALA A CA 1
ATOM 3329 C C . ALA A 1 423 ? -10.999 47.386 18.877 1.00 80.31 423 ALA A C 1
ATOM 3331 O O . ALA A 1 423 ? -11.038 47.726 17.688 1.00 80.31 423 ALA A O 1
ATOM 3332 N N . GLU A 1 424 ? -9.965 46.725 19.399 1.00 83.88 424 GLU A N 1
ATOM 3333 C CA . GLU A 1 424 ? -8.786 46.278 18.645 1.00 83.88 424 GLU A CA 1
ATOM 3334 C C . GLU A 1 424 ? -9.139 45.140 17.671 1.00 83.88 424 GLU A C 1
ATOM 3336 O O . GLU A 1 424 ? -8.779 45.190 16.490 1.00 83.88 424 GLU A O 1
ATOM 3341 N N . LEU A 1 425 ? -9.931 44.156 18.114 1.00 82.81 425 LEU A N 1
ATOM 3342 C CA . LEU A 1 425 ? -10.442 43.075 17.266 1.00 82.81 425 LEU A CA 1
ATOM 3343 C C . LEU A 1 425 ? -11.240 43.620 16.072 1.00 82.81 425 LEU A C 1
ATOM 3345 O O . LEU A 1 425 ? -11.034 43.192 14.933 1.00 82.81 425 LEU A O 1
ATOM 3349 N N . ARG A 1 426 ? -12.144 44.574 16.318 1.00 81.25 426 ARG A N 1
ATOM 3350 C CA . ARG A 1 426 ? -12.945 45.221 15.268 1.00 81.25 426 ARG A CA 1
ATOM 3351 C C . ARG A 1 426 ? -12.052 45.928 14.261 1.00 81.25 426 ARG A C 1
ATOM 3353 O O . ARG A 1 426 ? -12.226 45.722 13.062 1.00 81.25 426 ARG A O 1
ATOM 3360 N N . TYR A 1 427 ? -11.087 46.717 14.728 1.00 83.25 427 TYR A N 1
ATOM 3361 C CA . TYR A 1 427 ? -10.138 47.392 13.846 1.00 83.25 427 TYR A CA 1
ATOM 3362 C C . TYR A 1 427 ? -9.377 46.387 12.971 1.00 83.25 427 TYR A C 1
ATOM 3364 O O . TYR A 1 427 ? -9.341 46.539 11.750 1.00 83.25 427 TYR A O 1
ATOM 3372 N N . LYS A 1 428 ? -8.851 45.309 13.567 1.00 80.94 428 LYS A N 1
ATOM 3373 C CA . LYS A 1 428 ? -8.142 44.245 12.844 1.00 80.94 428 LYS A CA 1
ATOM 3374 C C . LYS A 1 428 ? -9.017 43.606 11.763 1.00 80.94 428 LYS A C 1
ATOM 3376 O O . LYS A 1 428 ? -8.590 43.480 10.615 1.00 80.94 428 LYS A O 1
ATOM 3381 N N . VAL A 1 429 ? -10.254 43.229 12.088 1.00 72.75 429 VAL A N 1
ATOM 3382 C CA . VAL A 1 429 ? -11.144 42.596 11.102 1.00 72.75 429 VAL A CA 1
ATOM 3383 C C . VAL A 1 429 ? -11.545 43.570 9.993 1.00 72.75 429 VAL A C 1
ATOM 3385 O O . VAL A 1 429 ? -11.417 43.225 8.821 1.00 72.75 429 VAL A O 1
ATOM 3388 N N . TYR A 1 430 ? -11.980 44.789 10.310 1.00 75.19 430 TYR A N 1
ATOM 3389 C CA . TYR A 1 430 ? -12.424 45.730 9.277 1.00 75.19 430 TYR A CA 1
ATOM 3390 C C . TYR A 1 430 ? -11.270 46.245 8.415 1.00 75.19 430 TYR A C 1
ATOM 3392 O O . TYR A 1 430 ? -11.337 46.148 7.189 1.00 75.19 430 TYR A O 1
ATOM 3400 N N . GLN A 1 431 ? -10.199 46.745 9.029 1.00 79.38 431 GLN A N 1
ATOM 3401 C CA . GLN A 1 431 ? -9.119 47.398 8.295 1.00 79.38 431 GLN A CA 1
ATOM 3402 C C . GLN A 1 431 ? -8.110 46.409 7.719 1.00 79.38 431 GLN A C 1
ATOM 3404 O O . GLN A 1 431 ? -7.708 46.527 6.561 1.00 79.38 431 GLN A O 1
ATOM 3409 N N . GLU A 1 432 ? -7.647 45.448 8.517 1.00 75.69 432 GLU A N 1
ATOM 3410 C CA . GLU A 1 432 ? -6.525 44.601 8.105 1.00 75.69 432 GLU A CA 1
ATOM 3411 C C . GLU A 1 432 ? -6.986 43.417 7.263 1.00 75.69 432 GLU A C 1
ATOM 3413 O O . GLU A 1 432 ? -6.300 43.058 6.304 1.00 75.69 432 GLU A O 1
ATOM 3418 N N . ILE A 1 433 ? -8.150 42.850 7.579 1.00 68.94 433 ILE A N 1
ATOM 3419 C CA . ILE A 1 433 ? -8.677 41.661 6.904 1.00 68.94 433 ILE A CA 1
ATOM 3420 C C . ILE A 1 433 ? -9.618 42.052 5.765 1.00 68.94 433 ILE A C 1
ATOM 3422 O O . ILE A 1 433 ? -9.347 41.721 4.613 1.00 68.94 433 ILE A O 1
ATOM 3426 N N . LEU A 1 434 ? -10.704 42.769 6.066 1.00 63.03 434 LEU A N 1
ATOM 3427 C CA . LEU A 1 434 ? -11.731 43.110 5.074 1.00 63.03 434 LEU A CA 1
ATOM 3428 C C . LEU A 1 434 ? -11.333 44.286 4.174 1.00 63.03 434 LEU A C 1
ATOM 3430 O O . LEU A 1 434 ? -11.974 44.504 3.149 1.00 63.03 434 LEU A O 1
ATOM 3434 N N . LYS A 1 435 ? -10.275 45.026 4.533 1.00 74.69 435 LYS A N 1
ATOM 3435 C CA . LYS A 1 435 ? -9.803 46.225 3.818 1.00 74.69 435 LYS A CA 1
ATOM 3436 C C . LYS A 1 435 ? -10.889 47.305 3.673 1.00 74.69 435 LYS A C 1
ATOM 3438 O O . LYS A 1 435 ? -10.919 48.033 2.683 1.00 74.69 435 LYS A O 1
ATOM 3443 N N . ILE A 1 436 ? -11.776 47.413 4.662 1.00 70.62 436 ILE A N 1
ATOM 3444 C CA . ILE A 1 436 ? -12.864 48.395 4.719 1.00 70.62 436 ILE A CA 1
ATOM 3445 C C . ILE A 1 436 ? -12.432 49.553 5.612 1.00 70.62 436 ILE A C 1
ATOM 3447 O O . ILE A 1 436 ? -12.213 49.353 6.803 1.00 70.62 436 ILE A O 1
ATOM 3451 N N . ASN A 1 437 ? -12.389 50.769 5.061 1.00 71.25 437 ASN A N 1
ATOM 3452 C CA . ASN A 1 437 ? -12.158 51.977 5.846 1.00 71.25 437 ASN A CA 1
ATOM 3453 C C . ASN A 1 437 ? -13.487 52.524 6.405 1.00 71.25 437 ASN A C 1
ATOM 3455 O O . ASN A 1 437 ? -14.390 52.861 5.642 1.00 71.25 437 ASN A O 1
ATOM 3459 N N . HIS A 1 438 ? -13.614 52.603 7.729 1.00 69.19 438 HIS A N 1
ATOM 3460 C CA . HIS A 1 438 ? -14.837 52.952 8.447 1.00 69.19 438 HIS A CA 1
ATOM 3461 C C . HIS A 1 438 ? -14.636 54.273 9.201 1.00 69.19 438 HIS A C 1
ATOM 3463 O O . HIS A 1 438 ? -13.628 54.413 9.893 1.00 69.19 438 HIS A O 1
ATOM 3469 N N . PRO A 1 439 ? -15.604 55.209 9.177 1.00 67.94 439 PRO A N 1
ATOM 3470 C CA . PRO A 1 439 ? -15.466 56.552 9.765 1.00 67.94 439 PRO A CA 1
ATOM 3471 C C . PRO A 1 439 ? -15.200 56.599 11.281 1.00 67.94 439 PRO A C 1
ATOM 3473 O O . PRO A 1 439 ? -14.854 57.648 11.812 1.00 67.94 439 PRO A O 1
ATOM 3476 N N . TYR A 1 440 ? -15.347 55.474 11.982 1.00 72.62 440 TYR A N 1
ATOM 3477 C CA . TYR A 1 440 ? -15.116 55.365 13.427 1.00 72.62 440 TYR A CA 1
ATOM 3478 C C . TYR A 1 440 ? -13.778 54.705 13.767 1.00 72.62 440 TYR A C 1
ATOM 3480 O O . TYR A 1 440 ? -13.493 54.483 14.939 1.00 72.62 440 TYR A O 1
ATOM 3488 N N . MET A 1 441 ? -12.939 54.383 12.784 1.00 78.88 441 MET A N 1
ATOM 3489 C CA . MET A 1 441 ? -11.611 53.848 13.061 1.00 78.88 441 MET A CA 1
ATOM 3490 C C . MET A 1 441 ? -10.635 54.952 13.447 1.00 78.88 441 MET A C 1
ATOM 3492 O O . MET A 1 441 ? -10.541 55.987 12.792 1.00 78.88 441 MET A O 1
ATOM 3496 N N . ASN A 1 442 ? -9.879 54.705 14.510 1.00 83.00 442 ASN A N 1
ATOM 3497 C CA . ASN A 1 442 ? -8.710 55.484 14.861 1.00 83.00 442 ASN A CA 1
ATOM 3498 C C . ASN A 1 442 ? -7.462 54.703 14.431 1.00 83.00 442 ASN A C 1
ATOM 3500 O O . ASN A 1 442 ? -7.101 53.700 15.045 1.00 83.00 442 ASN A O 1
ATOM 3504 N N . HIS A 1 443 ? -6.815 55.156 13.357 1.00 86.25 443 HIS A N 1
ATOM 3505 C CA . HIS A 1 443 ? -5.611 54.515 12.826 1.00 86.25 443 HIS A CA 1
ATOM 3506 C C . HIS A 1 443 ? -4.363 54.749 13.689 1.00 86.25 443 HIS A C 1
ATOM 3508 O O . HIS A 1 443 ? -3.434 53.947 13.616 1.00 86.25 443 HIS A O 1
ATOM 3514 N N . GLU A 1 444 ? -4.344 55.794 14.522 1.00 84.12 444 GLU A N 1
ATOM 3515 C CA . GLU A 1 444 ? -3.236 56.060 15.448 1.00 84.12 444 GLU A CA 1
ATOM 3516 C C . GLU A 1 444 ? -3.244 55.055 16.601 1.00 84.12 444 GLU A C 1
ATOM 3518 O O . GLU A 1 444 ? -2.216 54.458 16.913 1.00 84.12 444 GLU A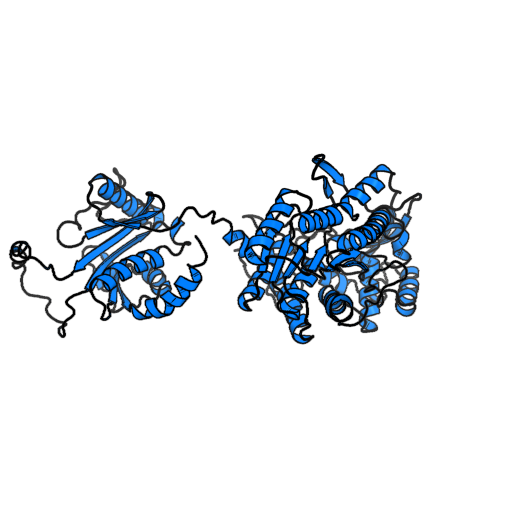 O 1
ATOM 3523 N N . THR A 1 445 ? -4.416 54.809 17.195 1.00 83.06 445 THR A N 1
ATOM 3524 C CA . THR A 1 445 ? -4.566 53.853 18.306 1.00 83.06 445 THR A CA 1
ATOM 3525 C C . THR A 1 445 ? -4.882 52.428 17.852 1.00 83.06 445 THR A C 1
ATOM 3527 O O . THR A 1 445 ? -4.916 51.526 18.684 1.00 83.06 445 THR A O 1
ATOM 3530 N N . LYS A 1 446 ? -5.102 52.209 16.547 1.00 86.69 446 LYS A N 1
ATOM 3531 C CA . LYS A 1 446 ? -5.544 50.934 15.946 1.00 86.69 446 LYS A CA 1
ATOM 3532 C C . LYS A 1 446 ? -6.799 50.356 16.607 1.00 86.69 446 LYS A C 1
ATOM 3534 O O . LYS A 1 446 ? -6.914 49.151 16.818 1.00 86.69 446 LYS A O 1
ATOM 3539 N N . GLN A 1 447 ? -7.746 51.228 16.933 1.00 82.38 447 GLN A N 1
ATOM 3540 C CA . GLN A 1 447 ? -8.981 50.870 17.625 1.00 82.38 447 GLN A CA 1
ATOM 3541 C C . GLN A 1 447 ? -10.197 51.433 16.902 1.00 82.38 447 GLN A C 1
ATOM 3543 O O . GLN A 1 447 ? -10.139 52.464 16.228 1.00 82.38 447 GLN A O 1
ATOM 3548 N N . PHE A 1 448 ? -11.324 50.750 17.054 1.00 77.81 448 PHE A N 1
ATOM 3549 C CA . PHE A 1 448 ? -12.623 51.225 16.597 1.00 77.81 448 PHE A CA 1
ATOM 3550 C C . PHE A 1 448 ? -13.297 52.053 17.705 1.00 77.81 448 PHE A C 1
ATOM 3552 O O . PHE A 1 448 ? -13.345 51.611 18.848 1.00 77.81 448 PHE A O 1
ATOM 3559 N N . LYS A 1 449 ? -13.819 53.247 17.397 1.00 68.00 449 LYS A N 1
ATOM 3560 C CA . LYS A 1 449 ? -14.540 54.096 18.362 1.00 68.00 449 LYS A CA 1
ATOM 3561 C C . LYS A 1 449 ? -15.925 53.511 18.671 1.00 68.00 449 LYS A C 1
ATOM 3563 O O . LYS A 1 449 ? -16.672 53.156 17.760 1.00 68.00 449 LYS A O 1
ATOM 3568 N N . ASN A 1 450 ? -16.265 53.454 19.958 1.00 61.09 450 ASN A N 1
ATOM 3569 C CA . ASN A 1 450 ? -17.446 52.781 20.515 1.00 61.09 450 ASN A CA 1
ATOM 3570 C C . ASN A 1 450 ? -18.738 53.633 20.536 1.00 61.09 450 ASN A C 1
ATOM 3572 O O . ASN A 1 450 ? -19.682 53.286 21.231 1.00 61.09 450 ASN A O 1
ATOM 3576 N N . ASP A 1 451 ? -18.852 54.713 19.750 1.00 53.59 451 ASP A N 1
ATOM 3577 C CA . ASP A 1 451 ? -20.003 55.652 19.809 1.00 53.59 451 ASP A CA 1
ATOM 3578 C C . ASP A 1 451 ? -21.386 55.043 19.457 1.00 53.59 451 ASP A C 1
ATOM 3580 O O . ASP A 1 451 ? -22.415 55.708 19.549 1.00 53.59 451 ASP A O 1
ATOM 3584 N N . GLU A 1 452 ? -21.447 53.773 19.052 1.00 51.56 452 GLU A N 1
ATOM 3585 C CA . GLU A 1 452 ? -22.701 53.021 18.889 1.00 51.56 452 GLU A CA 1
ATOM 3586 C C . GLU A 1 452 ? -23.187 52.323 20.165 1.00 51.56 452 GLU A C 1
ATOM 3588 O O . GLU A 1 452 ? -24.339 51.899 20.210 1.00 51.56 452 GLU A O 1
ATOM 3593 N N . ASP A 1 453 ? -22.341 52.193 21.189 1.00 51.34 453 ASP A N 1
ATOM 3594 C CA . ASP A 1 453 ? -22.637 51.428 22.409 1.00 51.34 453 ASP A CA 1
ATOM 3595 C C . ASP A 1 453 ? -23.515 52.200 23.404 1.00 51.34 453 ASP A C 1
ATOM 3597 O O . ASP A 1 453 ? -23.820 51.710 24.488 1.00 51.34 453 ASP A O 1
ATOM 3601 N N . ALA A 1 454 ? -23.939 53.413 23.050 1.00 48.31 454 ALA A N 1
ATOM 3602 C CA . ALA A 1 454 ? -24.465 54.336 24.033 1.00 48.31 454 ALA A CA 1
ATOM 3603 C C . ALA A 1 454 ? -25.861 54.008 24.563 1.00 48.31 454 ALA A C 1
ATOM 3605 O O . ALA A 1 454 ? -26.189 54.617 25.568 1.00 48.31 454 ALA A O 1
ATOM 3606 N N . ASN A 1 455 ? -26.694 53.134 23.964 1.00 49.00 455 ASN A N 1
ATOM 3607 C CA . ASN A 1 455 ? -28.087 53.101 24.443 1.00 49.00 455 ASN A CA 1
ATOM 3608 C C . ASN A 1 455 ? -28.900 51.794 24.512 1.00 49.00 455 ASN A C 1
ATOM 3610 O O . ASN A 1 455 ? -29.739 51.744 25.401 1.00 49.00 455 ASN A O 1
ATOM 3614 N N . LEU A 1 456 ? -28.729 50.725 23.720 1.00 48.41 456 LEU A N 1
ATOM 3615 C CA . LEU A 1 456 ? -29.691 49.588 23.819 1.00 48.41 456 LEU A CA 1
ATOM 3616 C C . LEU A 1 456 ? -29.146 48.175 23.501 1.00 48.41 456 LEU A C 1
ATOM 3618 O O . LEU A 1 456 ? -29.911 47.210 23.535 1.00 48.41 456 LEU A O 1
ATOM 3622 N N . LEU A 1 457 ? -27.851 48.016 23.206 1.00 55.59 457 LEU A N 1
ATOM 3623 C CA . LEU A 1 457 ? -27.249 46.739 22.788 1.00 55.59 457 LEU A CA 1
ATOM 3624 C C . LEU A 1 457 ? -26.136 46.320 23.755 1.00 55.59 457 LEU A C 1
ATOM 3626 O O . LEU A 1 457 ? -25.214 47.091 24.010 1.00 55.59 457 LEU A O 1
ATOM 3630 N N . HIS A 1 458 ? -26.191 45.086 24.256 1.00 63.53 458 HIS A N 1
ATOM 3631 C CA . HIS A 1 458 ? -25.093 44.495 25.016 1.00 63.53 458 HIS A CA 1
ATOM 3632 C C . HIS A 1 458 ? -24.027 43.944 24.059 1.00 63.53 458 HIS A C 1
ATOM 3634 O O . HIS A 1 458 ? -24.342 43.363 23.013 1.00 63.53 458 HIS A O 1
ATOM 3640 N N . THR A 1 459 ? -22.756 44.105 24.432 1.00 69.50 459 THR A N 1
ATOM 3641 C CA . THR A 1 459 ? -21.623 43.512 23.714 1.00 69.50 459 THR A CA 1
ATOM 3642 C C . THR A 1 459 ? -21.135 42.280 24.466 1.00 69.50 459 THR A C 1
ATOM 3644 O O . THR A 1 459 ? -20.912 42.323 25.674 1.00 69.50 459 THR A O 1
ATOM 3647 N N . PHE A 1 460 ? -20.952 41.185 23.738 1.00 72.69 460 PHE A N 1
ATOM 3648 C CA . PHE A 1 460 ? -20.448 39.919 24.249 1.00 72.69 460 PHE A CA 1
ATOM 3649 C C . PHE A 1 460 ? -19.152 39.544 23.534 1.00 72.69 460 PHE A C 1
ATOM 3651 O O . PHE A 1 460 ? -19.039 39.696 22.314 1.00 72.69 460 PHE A O 1
ATOM 3658 N N . GLY A 1 461 ? -18.187 39.021 24.284 1.00 73.44 461 GLY A N 1
ATOM 3659 C CA . GLY A 1 461 ? -16.957 38.452 23.739 1.00 73.44 461 GLY A CA 1
ATOM 3660 C C . GLY A 1 461 ? -17.065 36.938 23.623 1.00 73.44 461 GLY A C 1
ATOM 3661 O O . GLY A 1 461 ? -17.586 36.273 24.520 1.00 73.44 461 GLY A O 1
ATOM 3662 N N . ALA A 1 462 ? -16.567 36.401 22.515 1.00 74.38 462 ALA A N 1
ATOM 3663 C CA . ALA A 1 462 ? -16.394 34.974 22.295 1.00 74.38 462 ALA A CA 1
ATOM 3664 C C . ALA A 1 462 ? -14.941 34.592 22.577 1.00 74.38 462 ALA A C 1
ATOM 3666 O O . ALA A 1 462 ? -14.031 35.131 21.941 1.00 74.38 462 ALA A O 1
ATOM 3667 N N . TYR A 1 463 ? -14.736 33.642 23.488 1.00 74.44 463 TYR A N 1
ATOM 3668 C CA . TYR A 1 463 ? -13.412 33.248 23.960 1.00 74.44 463 TYR A CA 1
ATOM 3669 C C . TYR A 1 463 ? -13.160 31.755 23.767 1.00 74.44 463 TYR A C 1
ATOM 3671 O O . TYR A 1 463 ? -14.052 30.945 24.002 1.00 74.44 463 TYR A O 1
ATOM 3679 N N . ILE A 1 464 ? -11.932 31.385 23.404 1.00 70.50 464 ILE A N 1
ATOM 3680 C CA . ILE A 1 464 ? -11.415 30.010 23.507 1.00 70.50 464 ILE A CA 1
ATOM 3681 C C . ILE A 1 464 ? -10.141 30.072 24.341 1.00 70.50 464 ILE A C 1
ATOM 3683 O O . ILE A 1 464 ? -9.251 30.852 24.011 1.00 70.50 464 ILE A O 1
ATOM 3687 N N . ASN A 1 465 ? -10.046 29.268 25.405 1.00 73.94 465 ASN A N 1
ATOM 3688 C CA . ASN A 1 465 ? -8.904 29.273 26.331 1.00 73.94 465 ASN A CA 1
ATOM 3689 C C . ASN A 1 465 ? -8.534 30.701 26.794 1.00 73.94 465 ASN A C 1
ATOM 3691 O O . ASN A 1 465 ? -7.376 31.099 26.725 1.00 73.94 465 ASN A O 1
ATOM 3695 N N . GLU A 1 466 ? -9.543 31.493 27.186 1.00 77.88 466 GLU A N 1
ATOM 3696 C CA . GLU A 1 466 ? -9.434 32.914 27.584 1.00 77.88 466 GLU A CA 1
ATOM 3697 C C . GLU A 1 466 ? -8.952 33.890 26.492 1.00 77.88 466 GLU A C 1
ATOM 3699 O O . GLU A 1 466 ? -8.864 35.092 26.723 1.00 77.88 466 GLU A O 1
ATOM 3704 N N . LYS A 1 467 ? -8.721 33.428 25.260 1.00 79.12 467 LYS A N 1
ATOM 3705 C CA . LYS A 1 467 ? -8.379 34.291 24.126 1.00 79.12 467 LYS A CA 1
ATOM 3706 C C . LYS A 1 467 ? -9.635 34.780 23.415 1.00 79.12 467 LYS A C 1
ATOM 3708 O O . LYS A 1 467 ? -10.425 33.959 22.951 1.00 79.12 467 LYS A O 1
ATOM 3713 N N . LEU A 1 468 ? -9.782 36.097 23.259 1.00 79.19 468 LEU A N 1
ATOM 3714 C CA . LEU A 1 468 ? -10.853 36.698 22.464 1.00 79.19 468 LEU A CA 1
ATOM 3715 C C . LEU A 1 468 ? -10.697 36.313 20.984 1.00 79.19 468 LEU A C 1
ATOM 3717 O O . LEU A 1 468 ? -9.692 36.624 20.338 1.00 79.19 468 LEU A O 1
ATOM 3721 N N . ILE A 1 469 ? -11.699 35.632 20.437 1.00 77.75 469 ILE A N 1
ATOM 3722 C CA . ILE A 1 469 ? -11.725 35.182 19.038 1.00 77.75 469 ILE A CA 1
ATOM 3723 C C . ILE A 1 469 ? -12.843 35.826 18.219 1.00 77.75 469 ILE A C 1
ATOM 3725 O O . ILE A 1 469 ? -12.837 35.735 16.987 1.00 77.75 469 ILE A O 1
ATOM 3729 N N . GLY A 1 470 ? -13.797 36.475 18.887 1.00 76.25 470 GLY A N 1
ATOM 3730 C CA . GLY A 1 470 ? -14.936 37.105 18.242 1.00 76.25 470 GLY A CA 1
ATOM 3731 C C . GLY A 1 470 ? -15.748 38.006 19.166 1.00 76.25 470 GLY A C 1
ATOM 3732 O O . GLY A 1 470 ? -15.584 37.979 20.380 1.00 76.25 470 GLY A O 1
ATOM 3733 N N . MET A 1 471 ? -16.650 38.782 18.576 1.00 77.06 471 MET A N 1
ATOM 3734 C CA . MET A 1 471 ? -17.614 39.640 19.260 1.00 77.06 471 MET A CA 1
ATOM 3735 C C . MET A 1 471 ? -19.018 39.357 18.733 1.00 77.06 471 MET A C 1
ATOM 3737 O O . MET A 1 471 ? -19.209 39.158 17.529 1.00 77.06 471 MET A O 1
ATOM 3741 N N . ILE A 1 472 ? -19.996 39.429 19.630 1.00 70.44 472 ILE A N 1
ATOM 3742 C CA . ILE A 1 472 ? -21.422 39.378 19.319 1.00 70.44 472 ILE A CA 1
ATOM 3743 C C . ILE A 1 472 ? -22.097 40.602 19.932 1.00 70.44 472 ILE A C 1
ATOM 3745 O O . ILE A 1 472 ? -21.840 40.942 21.085 1.00 70.44 472 ILE A O 1
ATOM 3749 N N . ARG A 1 473 ? -22.960 41.269 19.169 1.00 68.81 473 ARG A N 1
ATOM 3750 C CA . ARG A 1 473 ? -23.791 42.374 19.656 1.00 68.81 473 ARG A CA 1
ATOM 3751 C C . ARG A 1 473 ? -25.248 41.970 19.636 1.00 68.81 473 ARG A C 1
ATOM 3753 O O . ARG A 1 473 ? -25.739 41.559 18.587 1.00 68.81 473 ARG A O 1
ATOM 3760 N N . GLY A 1 474 ? -25.936 42.125 20.760 1.00 59.88 474 GLY A N 1
ATOM 3761 C CA . GLY A 1 474 ? -27.365 41.854 20.814 1.00 59.88 474 GLY A CA 1
ATOM 3762 C C . GLY A 1 474 ? -28.078 42.450 22.019 1.00 59.88 474 GLY A C 1
ATOM 3763 O O . GLY A 1 474 ? -27.463 42.796 23.028 1.00 59.88 474 GLY A O 1
ATOM 3764 N N . THR A 1 475 ? -29.394 42.570 21.900 1.00 53.50 475 THR A N 1
ATOM 3765 C CA . THR A 1 475 ? -30.291 42.963 22.986 1.00 53.50 475 THR A CA 1
ATOM 3766 C C . THR A 1 475 ? -30.945 41.701 23.535 1.00 53.50 475 THR A C 1
ATOM 3768 O O . THR A 1 475 ? -31.571 40.939 22.797 1.00 53.50 475 THR A O 1
ATOM 3771 N N . LEU A 1 476 ? -30.789 41.461 24.838 1.00 48.41 476 LEU A N 1
ATOM 3772 C CA . LEU A 1 476 ? -31.487 40.385 25.536 1.00 48.41 476 LEU A CA 1
ATOM 3773 C C . LEU A 1 476 ? -32.807 40.942 26.074 1.00 48.41 476 LEU A C 1
ATOM 3775 O O . LEU A 1 476 ? -32.811 41.654 27.075 1.00 48.41 476 LEU A O 1
ATOM 3779 N N . TYR A 1 477 ? -33.932 40.620 25.436 1.00 47.38 477 TYR A N 1
ATOM 3780 C CA . TYR A 1 477 ? -35.239 40.831 26.057 1.00 47.38 477 TYR A CA 1
ATOM 3781 C C . TYR A 1 477 ? -35.638 39.579 26.835 1.00 47.38 477 TYR A C 1
ATOM 3783 O O . TYR A 1 477 ? -35.685 38.484 26.279 1.00 47.38 477 TYR A O 1
ATOM 3791 N N . HIS A 1 478 ? -35.970 39.737 28.115 1.00 44.03 478 HIS A N 1
ATOM 3792 C CA . HIS A 1 478 ? -36.813 38.776 28.817 1.00 44.03 478 HIS A CA 1
ATOM 3793 C C . HIS A 1 478 ? -37.547 39.453 29.974 1.00 44.03 478 HIS A C 1
ATOM 3795 O O . HIS A 1 478 ? -37.034 40.390 30.589 1.00 44.03 478 HIS A O 1
ATOM 3801 N N . LYS A 1 479 ? -38.756 38.979 30.284 1.00 36.00 479 LYS A N 1
ATOM 3802 C CA . LYS A 1 479 ? -39.575 39.503 31.383 1.00 36.00 479 LYS A CA 1
ATOM 3803 C C . LYS A 1 479 ? -38.831 39.393 32.722 1.00 36.00 479 LYS A C 1
ATOM 3805 O O . LYS A 1 479 ? -38.698 38.313 33.290 1.00 36.00 479 LYS A O 1
ATOM 3810 N N . ILE A 1 480 ? -38.376 40.545 33.207 1.00 39.38 480 ILE A N 1
ATOM 3811 C CA . ILE A 1 480 ? -37.799 40.789 34.530 1.00 39.38 480 ILE A CA 1
ATOM 3812 C C . ILE A 1 480 ? -38.862 40.445 35.583 1.00 39.38 480 ILE A C 1
ATOM 3814 O O . ILE A 1 480 ? -39.837 41.177 35.760 1.00 39.38 480 ILE A O 1
ATOM 3818 N N . SER A 1 481 ? -38.708 39.324 36.286 1.00 32.81 481 SER A N 1
ATOM 3819 C CA . SER A 1 481 ? -39.524 39.014 37.460 1.00 32.81 481 SER A CA 1
ATOM 3820 C C . SER A 1 481 ? -38.859 39.580 38.718 1.00 32.81 481 SER A C 1
ATOM 3822 O O . SER A 1 481 ? -37.870 39.024 39.185 1.00 32.81 481 SER A O 1
ATOM 3824 N N . GLY A 1 482 ? -39.416 40.662 39.277 1.00 34.25 482 GLY A N 1
ATOM 3825 C CA . GLY A 1 482 ? -39.080 41.141 40.627 1.00 34.25 482 GLY A CA 1
ATOM 3826 C C . GLY A 1 482 ? -38.929 42.661 40.764 1.00 34.25 482 GLY A C 1
ATOM 3827 O O . GLY A 1 482 ? -37.827 43.175 40.690 1.00 34.25 482 GLY A O 1
ATOM 3828 N N . GLN A 1 483 ? -40.054 43.359 40.956 1.00 36.12 483 GLN A N 1
ATOM 3829 C CA . GLN A 1 483 ? -40.300 44.652 41.641 1.00 36.12 483 GLN A CA 1
ATOM 3830 C C . GLN A 1 483 ? -39.278 45.826 41.725 1.00 36.12 483 GLN A C 1
ATOM 3832 O O . GLN A 1 483 ? -39.606 46.792 42.411 1.00 36.12 483 GLN A O 1
ATOM 3837 N N . GLN A 1 484 ? -38.129 45.865 41.038 1.00 38.16 484 GLN A N 1
ATOM 3838 C CA . GLN A 1 484 ? -37.154 46.967 41.218 1.00 38.16 484 GLN A CA 1
ATOM 3839 C C . GLN A 1 484 ? -36.637 47.718 39.979 1.00 38.16 484 GLN A C 1
ATOM 3841 O O . GLN A 1 484 ? -35.755 48.556 40.128 1.00 38.16 484 GLN A O 1
ATOM 3846 N N . THR A 1 485 ? -37.199 47.558 38.781 1.00 38.16 485 THR A N 1
ATOM 3847 C CA . THR A 1 485 ? -36.705 48.317 37.603 1.00 38.16 485 THR A CA 1
ATOM 3848 C C . THR A 1 485 ? -37.804 48.948 36.754 1.00 38.16 485 THR A C 1
ATOM 3850 O O . THR A 1 485 ? -37.731 49.020 35.531 1.00 38.16 485 THR A O 1
ATOM 3853 N N . THR A 1 486 ? -38.816 49.504 37.417 1.00 30.55 486 THR A N 1
ATOM 3854 C CA . THR A 1 486 ? -39.840 50.377 36.817 1.00 30.55 486 THR A CA 1
ATOM 3855 C C . THR A 1 486 ? -39.338 51.782 36.435 1.00 30.55 486 THR A C 1
ATOM 3857 O O . THR A 1 486 ? -40.143 52.588 35.979 1.00 30.55 486 THR A O 1
ATOM 3860 N N . SER A 1 487 ? -38.041 52.100 36.565 1.00 36.62 487 SER A N 1
ATOM 3861 C CA . SER A 1 487 ? -37.500 53.434 36.234 1.00 36.62 487 SER A CA 1
ATOM 3862 C C . SER A 1 487 ? -36.796 53.548 34.873 1.00 36.62 487 SER A C 1
ATOM 3864 O O . SER A 1 487 ? -36.849 54.616 34.276 1.00 36.62 487 SER A O 1
ATOM 3866 N N . LEU A 1 488 ? -36.197 52.486 34.319 1.00 36.06 488 LEU A N 1
ATOM 3867 C CA . LEU A 1 488 ? -35.332 52.618 33.127 1.00 36.06 488 LEU A CA 1
ATOM 3868 C C . LEU A 1 488 ? -36.080 52.671 31.782 1.00 36.06 488 LEU A C 1
ATOM 3870 O O . LEU A 1 488 ? -35.640 53.339 30.853 1.00 36.06 488 LEU A O 1
ATOM 3874 N N . LEU A 1 489 ? -37.239 52.017 31.668 1.00 33.34 489 LEU A N 1
ATOM 3875 C CA . LEU A 1 489 ? -38.040 52.006 30.430 1.00 33.34 489 LEU A CA 1
ATOM 3876 C C . LEU A 1 489 ? -38.965 53.228 30.285 1.00 33.34 489 LEU A C 1
ATOM 3878 O O . LEU A 1 489 ? -39.463 53.500 29.192 1.00 33.34 489 LEU A O 1
ATOM 3882 N N . ALA A 1 490 ? -39.211 53.962 31.373 1.00 30.42 490 ALA A N 1
ATOM 3883 C CA . ALA A 1 490 ? -40.147 55.085 31.389 1.00 30.42 490 ALA A CA 1
ATOM 3884 C C . ALA A 1 490 ? -39.533 56.396 30.859 1.00 30.42 490 ALA A C 1
ATOM 3886 O O . ALA A 1 490 ? -40.268 57.223 30.323 1.00 30.42 490 ALA A O 1
ATOM 3887 N N . GLU A 1 491 ? -38.207 56.561 30.913 1.00 33.88 491 GLU A N 1
ATOM 3888 C CA . GLU A 1 491 ? -37.515 57.722 30.322 1.00 33.88 491 GLU A CA 1
ATOM 3889 C C . GLU A 1 491 ? -37.296 57.597 28.803 1.00 33.88 491 GLU A C 1
ATOM 3891 O O . GLU A 1 491 ? -37.168 58.605 28.110 1.00 33.88 491 GLU A O 1
ATOM 3896 N N . TYR A 1 492 ? -37.368 56.385 28.242 1.00 38.19 492 TYR A N 1
ATOM 3897 C CA . TYR A 1 492 ? -37.167 56.140 26.805 1.00 38.19 492 TYR A CA 1
ATOM 3898 C C . TYR A 1 492 ? -38.318 56.619 25.899 1.00 38.19 492 TYR A C 1
ATOM 3900 O O . TYR A 1 492 ? -38.211 56.587 24.671 1.00 38.19 492 TYR A O 1
ATOM 3908 N N . ARG A 1 493 ? -39.426 57.106 26.472 1.00 31.62 493 ARG A N 1
ATOM 3909 C CA . ARG A 1 493 ? -40.580 57.648 25.734 1.00 31.62 493 ARG A CA 1
ATOM 3910 C C . ARG A 1 493 ? -40.492 59.161 25.506 1.00 31.62 493 ARG A C 1
ATOM 3912 O O . ARG A 1 493 ? -41.389 59.902 25.904 1.00 31.62 493 ARG A O 1
ATOM 3919 N N . SER A 1 494 ? -39.471 59.625 24.792 1.00 32.66 494 SER A N 1
ATOM 3920 C CA . SER A 1 494 ? -39.508 60.979 24.210 1.00 32.66 494 SER A CA 1
ATOM 3921 C C . SER A 1 494 ? -38.921 61.109 22.801 1.00 32.66 494 SER A C 1
ATOM 3923 O O . SER A 1 494 ? -38.580 62.212 22.382 1.00 32.66 494 SER A O 1
ATOM 3925 N N . LEU A 1 495 ? -38.895 60.029 22.008 1.00 30.98 495 LEU A N 1
ATOM 3926 C CA . LEU A 1 495 ? -38.631 60.133 20.567 1.00 30.98 495 LEU A CA 1
ATOM 3927 C C . LEU A 1 495 ? -39.864 59.780 19.731 1.00 30.98 495 LEU A C 1
ATOM 3929 O O . LEU A 1 495 ? -40.531 58.765 19.924 1.00 30.98 495 LEU A O 1
ATOM 3933 N N . GLY A 1 496 ? -40.196 60.750 18.880 1.00 28.91 496 GLY A N 1
ATOM 3934 C CA . GLY A 1 496 ? -41.456 60.929 18.187 1.00 28.91 496 GLY A CA 1
ATOM 3935 C C . GLY A 1 496 ? -41.724 59.968 17.035 1.00 28.91 496 GLY A C 1
ATOM 3936 O O . GLY A 1 496 ? -40.879 59.216 16.563 1.00 28.91 496 GLY A O 1
ATOM 3937 N N . ARG A 1 497 ? -42.989 60.048 16.629 1.00 28.16 497 ARG A N 1
ATOM 3938 C CA . ARG A 1 497 ? -43.687 59.280 15.605 1.00 28.16 497 ARG A CA 1
ATOM 3939 C C . ARG A 1 497 ? -42.982 59.413 14.257 1.00 28.16 497 ARG A C 1
ATOM 3941 O O . ARG A 1 497 ? -42.930 60.511 13.727 1.00 28.16 497 ARG A O 1
ATOM 3948 N N . ASP A 1 498 ? -42.435 58.309 13.763 1.00 25.94 498 ASP A N 1
ATOM 3949 C CA . ASP A 1 498 ? -42.616 57.803 12.396 1.00 25.94 498 ASP A CA 1
ATOM 3950 C C . ASP A 1 498 ? -41.684 56.604 12.199 1.00 25.94 498 ASP A C 1
ATOM 3952 O O . ASP A 1 498 ? -40.557 56.744 11.749 1.00 25.94 498 ASP A O 1
ATOM 3956 N N . ILE A 1 499 ? -42.155 55.437 12.647 1.00 27.06 499 ILE A N 1
ATOM 3957 C CA . ILE A 1 499 ? -42.040 54.098 12.038 1.00 27.06 499 ILE A CA 1
ATOM 3958 C C . ILE A 1 499 ? -42.866 53.193 12.966 1.00 27.06 499 ILE A C 1
ATOM 3960 O O . ILE A 1 499 ? -42.392 52.592 13.925 1.00 27.06 499 ILE A O 1
ATOM 3964 N N . LEU A 1 500 ? -44.176 53.182 12.723 1.00 28.92 500 LEU A N 1
ATOM 3965 C CA . LEU A 1 500 ? -45.102 52.176 13.227 1.00 28.92 500 LEU A CA 1
ATOM 3966 C C . LEU A 1 500 ? -45.640 51.442 12.005 1.00 28.92 500 LEU A C 1
ATOM 3968 O O . LEU A 1 500 ? -46.412 52.006 11.237 1.00 28.92 500 LEU A O 1
ATOM 3972 N N . SER A 1 501 ? -45.220 50.195 11.822 1.00 26.66 501 SER A N 1
ATOM 3973 C CA . SER A 1 501 ? -46.110 49.041 11.638 1.00 26.66 501 SER A CA 1
ATOM 3974 C C . SER A 1 501 ? -45.338 47.871 11.028 1.00 26.66 501 SER A C 1
ATOM 3976 O O . SER A 1 501 ? -45.003 47.874 9.854 1.00 26.66 501 SER A O 1
ATOM 3978 N N . TYR A 1 502 ? -45.097 46.841 11.834 1.00 26.12 502 TYR A N 1
ATOM 3979 C CA . TYR A 1 502 ? -45.730 45.548 11.591 1.00 26.12 502 TYR A CA 1
ATOM 3980 C C . TYR A 1 502 ? -46.078 44.946 12.957 1.00 26.12 502 TYR A C 1
ATOM 3982 O O . TYR A 1 502 ? -45.228 44.743 13.815 1.00 26.12 502 TYR A O 1
ATOM 3990 N N . ASN A 1 503 ? -47.380 44.789 13.168 1.00 28.92 503 ASN A N 1
ATOM 3991 C CA . ASN A 1 503 ? -48.072 44.341 14.372 1.00 28.92 503 ASN A CA 1
ATOM 3992 C C . ASN A 1 503 ? -48.852 43.099 13.890 1.00 28.92 503 ASN A C 1
ATOM 3994 O O . ASN A 1 503 ? -49.467 43.156 12.829 1.00 28.92 503 ASN A O 1
ATOM 3998 N N . THR A 1 504 ? -48.851 41.931 14.520 1.00 31.31 504 THR A N 1
ATOM 3999 C CA . THR A 1 504 ? -49.538 41.661 15.785 1.00 31.31 504 THR A CA 1
ATOM 4000 C C . THR A 1 504 ? -49.376 40.171 16.107 1.00 31.31 504 THR A C 1
ATOM 4002 O O . THR A 1 504 ? -49.562 39.343 15.221 1.00 31.31 504 THR A O 1
ATOM 4005 N N . ALA A 1 505 ? -49.088 39.882 17.380 1.00 28.58 505 ALA A N 1
ATOM 4006 C CA . ALA A 1 505 ? -49.367 38.661 18.157 1.00 28.58 505 ALA A CA 1
ATOM 4007 C C . ALA A 1 505 ? -48.134 38.240 18.976 1.00 28.58 505 ALA A C 1
ATOM 4009 O O . ALA A 1 505 ? -47.298 37.468 18.527 1.00 28.58 505 ALA A O 1
ATOM 4010 N N . SER A 1 506 ? -48.038 38.810 20.182 1.00 39.88 506 SER A N 1
ATOM 4011 C CA . SER A 1 506 ? -47.306 38.299 21.352 1.00 39.88 506 SER A CA 1
ATOM 4012 C C . SER A 1 506 ? -46.058 37.441 21.093 1.00 39.88 506 SER A C 1
ATOM 4014 O O . SER A 1 506 ? -46.150 36.216 21.069 1.00 39.88 506 SER A O 1
ATOM 4016 N N . LEU A 1 507 ? -44.874 38.049 21.062 1.00 37.22 507 LEU A N 1
ATOM 4017 C CA . LEU A 1 507 ? -43.641 37.326 21.380 1.00 37.22 507 LEU A CA 1
ATOM 4018 C C . LEU A 1 507 ? -42.830 38.168 22.360 1.00 37.22 507 LEU A C 1
ATOM 4020 O O . LEU A 1 507 ? -41.969 38.954 21.987 1.00 37.22 507 LEU A O 1
ATOM 4024 N N . ASP A 1 508 ? -43.158 37.987 23.639 1.00 42.78 508 ASP A N 1
ATOM 4025 C CA . ASP A 1 508 ? -42.504 38.617 24.790 1.00 42.78 508 ASP A CA 1
ATOM 4026 C C . ASP A 1 508 ? -41.031 38.188 24.955 1.00 42.78 508 ASP A C 1
ATOM 4028 O O . ASP A 1 508 ? -40.388 38.671 25.874 1.00 42.78 508 ASP A O 1
ATOM 4032 N N . ASN A 1 509 ? -40.470 37.327 24.090 1.00 43.66 509 ASN A N 1
ATOM 4033 C CA . ASN A 1 509 ? -39.105 36.803 24.213 1.00 43.66 509 ASN A CA 1
ATOM 4034 C C . ASN A 1 509 ? -38.430 36.630 22.843 1.00 43.66 509 ASN A C 1
ATOM 4036 O O . ASN A 1 509 ? -38.528 35.576 22.212 1.00 43.66 509 ASN A O 1
ATOM 4040 N N . SER A 1 510 ? -37.726 37.663 22.389 1.00 42.44 510 SER A N 1
ATOM 4041 C CA . SER A 1 510 ? -36.852 37.586 21.216 1.00 42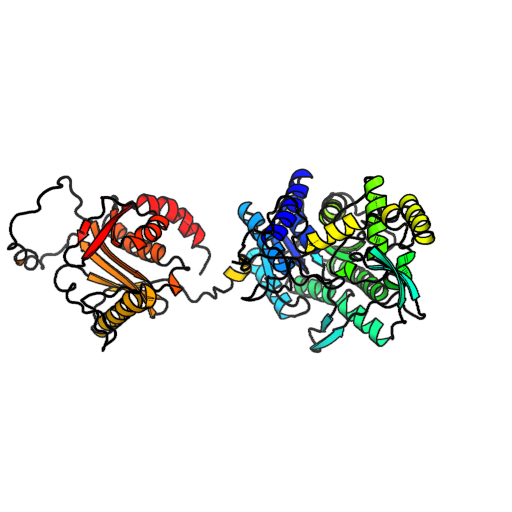.44 510 SER A CA 1
ATOM 4042 C C . SER A 1 510 ? -35.511 38.245 21.530 1.00 42.44 510 SER A C 1
ATOM 4044 O O . SER A 1 510 ? -35.459 39.248 22.236 1.00 42.44 510 SER A O 1
ATOM 4046 N N . ALA A 1 511 ? -34.419 37.651 21.052 1.00 46.25 511 ALA A N 1
ATOM 4047 C CA . ALA A 1 511 ? -33.099 38.265 21.096 1.00 46.25 511 ALA A CA 1
ATOM 4048 C C . ALA A 1 511 ? -32.806 38.853 19.714 1.00 46.25 511 ALA A C 1
ATOM 4050 O O . ALA A 1 511 ? -32.809 38.130 18.714 1.00 46.25 511 ALA A O 1
ATOM 4051 N N . GLU A 1 512 ? -32.564 40.158 19.652 1.00 50.16 512 GLU A N 1
ATOM 4052 C CA . GLU A 1 512 ? -32.105 40.809 18.428 1.00 50.16 512 GLU A CA 1
ATOM 4053 C C . GLU A 1 512 ? -30.577 40.828 18.442 1.00 50.16 512 GLU A C 1
ATOM 4055 O O . GLU A 1 512 ? -29.976 41.418 19.341 1.00 50.16 512 GLU A O 1
ATOM 4060 N N . ILE A 1 513 ? -29.938 40.164 17.474 1.00 55.53 513 ILE A N 1
ATOM 4061 C CA . ILE A 1 513 ? -28.485 40.220 17.290 1.00 55.53 513 ILE A CA 1
ATOM 4062 C C . ILE A 1 513 ? -28.215 41.180 16.135 1.00 55.53 513 ILE A C 1
ATOM 4064 O O . ILE A 1 513 ? -28.631 40.958 15.004 1.00 55.53 513 ILE A O 1
ATOM 4068 N N . SER A 1 514 ? -27.500 42.264 16.395 1.00 53.47 514 SER A N 1
ATOM 4069 C CA . SER A 1 514 ? -27.221 43.287 15.381 1.00 53.47 514 SER A CA 1
ATOM 4070 C C . SER A 1 514 ? -25.848 43.123 14.728 1.00 53.47 514 SER A C 1
ATOM 4072 O O . SER A 1 514 ? -25.553 43.778 13.732 1.00 53.47 514 SER A O 1
ATOM 4074 N N . GLY A 1 515 ? -24.982 42.236 15.234 1.00 63.16 515 GLY A N 1
ATOM 4075 C CA . GLY A 1 515 ? -23.702 41.989 14.576 1.00 63.16 515 GLY A CA 1
ATOM 4076 C C . GLY A 1 515 ? -22.866 40.867 15.172 1.00 63.16 515 GLY A C 1
ATOM 4077 O O . GLY A 1 515 ? -22.910 40.589 16.369 1.00 63.16 515 GLY A O 1
ATOM 4078 N N . PHE A 1 516 ? -22.057 40.252 14.311 1.00 66.94 516 PHE A N 1
ATOM 4079 C CA . PHE A 1 516 ? -21.154 39.162 14.657 1.00 66.94 516 PHE A CA 1
ATOM 4080 C C . PHE A 1 516 ? -19.826 39.314 13.912 1.00 66.94 516 PHE A C 1
ATOM 4082 O O . PHE A 1 516 ? -19.803 39.552 12.701 1.00 66.94 516 PHE A O 1
ATOM 4089 N N . ILE A 1 517 ? -18.714 39.191 14.637 1.00 71.00 517 ILE A N 1
ATOM 4090 C CA . ILE A 1 517 ? -17.355 39.332 14.103 1.00 71.00 517 ILE A CA 1
ATOM 4091 C C . ILE A 1 517 ? -16.492 38.209 14.674 1.00 71.00 517 ILE A C 1
ATOM 4093 O O . ILE A 1 517 ? -16.430 38.061 15.887 1.00 71.00 517 ILE A O 1
ATOM 4097 N N . VAL A 1 518 ? -15.798 37.445 13.825 1.00 70.94 518 VAL A N 1
ATOM 4098 C CA . VAL A 1 518 ? -14.850 36.391 14.237 1.00 70.94 518 VAL A CA 1
ATOM 4099 C C . VAL A 1 518 ? -13.576 36.472 13.407 1.00 70.94 518 VAL A C 1
ATOM 4101 O O . VAL A 1 518 ? -13.618 36.740 12.203 1.00 70.94 518 VAL A O 1
ATOM 4104 N N . LEU A 1 519 ? -12.447 36.204 14.055 1.00 68.56 519 LEU A N 1
ATOM 4105 C CA . LEU A 1 519 ? -11.132 36.129 13.428 1.00 68.56 519 LEU A CA 1
ATOM 4106 C C . LEU A 1 519 ? -11.061 35.012 12.352 1.00 68.56 519 LEU A C 1
ATOM 4108 O O . LEU A 1 519 ? -11.459 33.878 12.634 1.00 68.56 519 LEU A O 1
ATOM 4112 N N . PRO A 1 520 ? -10.540 35.284 11.135 1.00 65.50 520 PRO A N 1
ATOM 4113 C CA . PRO A 1 520 ? -10.503 34.334 10.016 1.00 65.50 520 PRO A CA 1
ATOM 4114 C C . PRO A 1 520 ? -9.866 32.987 10.337 1.00 65.50 520 PRO A C 1
ATOM 4116 O O . PRO A 1 520 ? -10.368 31.944 9.916 1.00 65.50 520 PRO A O 1
ATOM 4119 N N . GLU A 1 521 ? -8.796 32.988 11.127 1.00 64.50 521 GLU A N 1
ATOM 4120 C CA . GLU A 1 521 ? -8.094 31.773 11.530 1.00 64.50 521 GLU A CA 1
ATOM 4121 C C . GLU A 1 521 ? -8.985 30.794 12.315 1.00 64.50 521 GLU A C 1
ATOM 4123 O O . GLU A 1 521 ? -8.692 29.596 12.317 1.00 64.50 521 GLU A O 1
ATOM 4128 N N . TYR A 1 522 ? -10.095 31.270 12.902 1.00 67.88 522 TYR A N 1
ATOM 4129 C CA . TYR A 1 522 ? -11.068 30.441 13.615 1.00 67.88 522 TYR A CA 1
ATOM 4130 C C . TYR A 1 522 ? -12.338 30.110 12.821 1.00 67.88 522 TYR A C 1
ATOM 4132 O O . TYR A 1 522 ? -13.127 29.267 13.249 1.00 67.88 522 TYR A O 1
ATOM 4140 N N . GLN A 1 523 ? -12.541 30.704 11.642 1.00 62.88 523 GLN A N 1
ATOM 4141 C CA . GLN A 1 523 ? -13.739 30.459 10.825 1.00 62.88 523 GLN A CA 1
ATOM 4142 C C . GLN A 1 523 ? -13.819 29.005 10.335 1.00 62.88 523 GLN A C 1
ATOM 4144 O O . GLN A 1 523 ? -14.903 28.425 10.280 1.00 62.88 523 GLN A O 1
ATOM 4149 N N . LYS A 1 524 ? -12.666 28.374 10.066 1.00 54.31 524 LYS A N 1
ATOM 4150 C CA . LYS A 1 524 ? -12.576 26.962 9.653 1.00 54.31 524 LYS A CA 1
ATOM 4151 C C . LYS A 1 524 ? -12.974 25.956 10.744 1.00 54.31 524 LYS A C 1
ATOM 4153 O O . LYS A 1 524 ? -13.190 24.793 10.425 1.00 54.31 524 LYS A O 1
ATOM 4158 N N . TYR A 1 525 ? -13.084 26.385 12.006 1.00 55.97 525 TYR A N 1
ATOM 4159 C CA . TYR A 1 525 ? -13.454 25.519 13.135 1.00 55.97 525 TYR A CA 1
ATOM 4160 C C . TYR A 1 525 ? -14.957 25.542 13.458 1.00 55.97 525 TYR A C 1
ATOM 4162 O O . TYR A 1 525 ? -15.364 25.033 14.496 1.00 55.97 525 TYR A O 1
ATOM 4170 N N . GLY A 1 526 ? -15.800 26.141 12.606 1.00 54.78 526 GLY A N 1
ATOM 4171 C CA . GLY A 1 526 ? -17.253 26.146 12.823 1.00 54.78 526 GLY A CA 1
ATOM 4172 C C . GLY A 1 526 ? -17.696 26.965 14.042 1.00 54.78 526 GLY A C 1
ATOM 4173 O O . GLY A 1 526 ? -18.735 26.684 14.634 1.00 54.78 526 GLY A O 1
ATOM 4174 N N . VAL A 1 527 ? -16.924 27.990 14.418 1.00 56.56 527 VAL A N 1
ATOM 4175 C CA . VAL A 1 527 ? -17.152 28.793 15.632 1.00 56.56 527 VAL A CA 1
ATOM 4176 C C . VAL A 1 527 ? -18.484 29.549 15.600 1.00 56.56 527 VAL A C 1
ATOM 4178 O O . VAL A 1 527 ? -19.136 29.671 16.630 1.00 56.56 527 VAL A O 1
ATOM 4181 N N . ALA A 1 528 ? -18.934 30.010 14.429 1.00 59.25 528 ALA A N 1
ATOM 4182 C CA . ALA A 1 528 ? -20.226 30.687 14.301 1.00 59.25 528 ALA A CA 1
ATOM 4183 C C . ALA A 1 528 ? -21.419 29.784 14.696 1.00 59.25 528 ALA A C 1
ATOM 4185 O O . ALA A 1 528 ? -22.182 30.192 15.569 1.00 59.25 528 ALA A O 1
ATOM 4186 N N . PRO A 1 529 ? -21.562 28.549 14.170 1.00 53.16 529 PRO A N 1
ATOM 4187 C CA . PRO A 1 529 ? -22.543 27.574 14.658 1.00 53.16 529 PRO A CA 1
ATOM 4188 C C . PRO A 1 529 ? -22.515 27.319 16.167 1.00 53.16 529 PRO A C 1
ATOM 4190 O O . PRO A 1 529 ? -23.572 27.226 16.784 1.00 53.16 529 PRO A O 1
ATOM 4193 N N . LEU A 1 530 ? -21.324 27.209 16.765 1.00 57.12 530 LEU A N 1
ATOM 4194 C CA . LEU A 1 530 ? -21.172 26.934 18.198 1.00 57.12 530 LEU A CA 1
ATOM 4195 C C . LEU A 1 530 ? -21.644 28.115 19.054 1.00 57.12 530 LEU A C 1
ATOM 4197 O O . LEU A 1 530 ? -22.416 27.933 19.991 1.00 57.12 530 LEU A O 1
ATOM 4201 N N . LEU A 1 531 ? -21.236 29.331 18.684 1.00 61.81 531 LEU A N 1
ATOM 4202 C CA . LEU A 1 531 ? -21.645 30.559 19.367 1.00 61.81 531 LEU A CA 1
ATOM 4203 C C . LEU A 1 531 ? -23.152 30.801 19.249 1.00 61.81 531 LEU A C 1
ATOM 4205 O O . LEU A 1 531 ? -23.802 31.186 20.217 1.00 61.81 531 LEU A O 1
ATOM 4209 N N . MET A 1 532 ? -23.718 30.508 18.079 1.00 58.91 532 MET A N 1
ATOM 4210 C CA . MET A 1 532 ? -25.163 30.519 17.878 1.00 58.91 532 MET A CA 1
ATOM 4211 C C . MET A 1 532 ? -25.857 29.483 18.764 1.00 58.91 532 MET A C 1
ATOM 4213 O O . MET A 1 532 ? -26.857 29.813 19.392 1.00 58.91 532 MET A O 1
ATOM 4217 N N . GLY A 1 533 ? -25.310 28.267 18.873 1.00 57.97 533 GLY A N 1
ATOM 4218 C CA . GLY A 1 533 ? -25.812 27.209 19.755 1.00 57.97 533 GLY A CA 1
ATOM 4219 C C . GLY A 1 533 ? -25.932 27.639 21.218 1.00 57.97 533 GLY A C 1
ATOM 4220 O O . GLY A 1 533 ? -26.958 27.379 21.844 1.00 57.97 533 GLY A O 1
ATOM 4221 N N . GLU A 1 534 ? -24.935 28.345 21.750 1.00 59.59 534 GLU A N 1
ATOM 4222 C CA . GLU A 1 534 ? -24.965 28.862 23.125 1.00 59.59 534 GLU A CA 1
ATOM 4223 C C . GLU A 1 534 ? -26.002 29.978 23.320 1.00 59.59 534 GLU A C 1
ATOM 4225 O O . GLU A 1 534 ? -26.745 29.974 24.305 1.00 59.59 534 GLU A O 1
ATOM 4230 N N . ILE A 1 535 ? -26.137 30.891 22.352 1.00 57.12 535 ILE A N 1
ATOM 4231 C CA . ILE A 1 535 ? -27.184 31.928 22.381 1.00 57.12 535 ILE A CA 1
ATOM 4232 C C . ILE A 1 535 ? -28.577 31.298 22.327 1.00 57.12 535 ILE A C 1
ATOM 4234 O O . ILE A 1 535 ? -29.472 31.697 23.072 1.00 57.12 535 ILE A O 1
ATOM 4238 N N . ILE A 1 536 ? -28.751 30.272 21.495 1.00 54.88 536 ILE A N 1
ATOM 4239 C CA . ILE A 1 536 ? -29.991 29.500 21.402 1.00 54.88 536 ILE A CA 1
ATOM 4240 C C . ILE A 1 536 ? -30.279 28.794 22.726 1.00 54.88 536 ILE A C 1
ATOM 4242 O O . ILE A 1 536 ? -31.404 28.855 23.203 1.00 54.88 536 ILE A O 1
ATOM 4246 N N . GLN A 1 537 ? -29.292 28.158 23.363 1.00 54.16 537 GLN A N 1
ATOM 4247 C CA . GLN A 1 537 ? -29.486 27.522 24.671 1.00 54.16 537 GLN A CA 1
ATOM 4248 C C . GLN A 1 537 ? -29.870 28.523 25.766 1.00 54.16 537 GLN A C 1
ATOM 4250 O O . GLN A 1 537 ? -30.649 28.187 26.662 1.00 54.16 537 GLN A O 1
ATOM 4255 N N . LEU A 1 538 ? -29.323 29.739 25.729 1.00 54.09 538 LEU A N 1
ATOM 4256 C CA . LEU A 1 538 ? -29.743 30.825 26.614 1.00 54.09 538 LEU A CA 1
ATOM 4257 C C . LEU A 1 538 ? -31.193 31.236 26.321 1.00 54.09 538 LEU A C 1
ATOM 4259 O O . LEU A 1 538 ? -31.992 31.298 27.249 1.00 54.09 538 LEU A O 1
ATOM 4263 N N . GLY A 1 539 ? -31.563 31.417 25.051 1.00 52.75 539 GLY A N 1
ATOM 4264 C CA . GLY A 1 539 ? -32.935 31.732 24.633 1.00 52.75 539 GLY A CA 1
ATOM 4265 C C . GLY A 1 539 ? -33.959 30.646 24.993 1.00 52.75 539 GLY A C 1
ATOM 4266 O O . GLY A 1 539 ? -35.009 30.960 25.554 1.00 52.75 539 GLY A O 1
ATOM 4267 N N . ILE A 1 540 ? -33.643 29.368 24.746 1.00 51.00 540 ILE A N 1
ATOM 4268 C CA . ILE A 1 540 ? -34.486 28.199 25.065 1.00 51.00 540 ILE A CA 1
ATOM 4269 C C . ILE A 1 540 ? -34.727 28.091 26.571 1.00 51.00 540 ILE A C 1
ATOM 4271 O O . ILE A 1 540 ? -35.856 27.840 26.993 1.00 51.00 540 ILE A O 1
ATOM 4275 N N . ARG A 1 541 ? -33.683 28.289 27.393 1.00 51.47 541 ARG A N 1
ATOM 4276 C CA . ARG A 1 541 ? -33.809 28.268 28.862 1.00 51.47 541 ARG A CA 1
ATOM 4277 C C . ARG A 1 541 ? -34.794 29.312 29.378 1.00 51.47 541 ARG A C 1
ATOM 4279 O O . ARG A 1 541 ? -35.347 29.126 30.459 1.00 51.47 541 ARG A O 1
ATOM 4286 N N . LEU A 1 542 ? -35.002 30.387 28.626 1.00 50.50 542 LEU A N 1
ATOM 4287 C CA . LEU A 1 542 ? -35.840 31.494 29.042 1.00 50.50 542 LEU A CA 1
ATOM 4288 C C . LEU A 1 542 ? -37.291 31.376 28.508 1.00 50.50 542 LEU A C 1
ATOM 4290 O O . LEU A 1 542 ? -38.209 31.736 29.245 1.00 50.50 542 LEU A O 1
ATOM 4294 N N . ASN A 1 543 ? -37.560 30.787 27.325 1.00 48.06 543 ASN A N 1
ATOM 4295 C CA . ASN A 1 543 ? -38.916 30.347 26.915 1.00 48.06 543 ASN A CA 1
ATOM 4296 C C . ASN A 1 543 ? -38.903 29.260 25.811 1.00 48.06 543 ASN A C 1
ATOM 4298 O O . ASN A 1 543 ? -38.281 29.475 24.769 1.00 48.06 543 ASN A O 1
ATOM 4302 N N . PRO A 1 544 ? -39.638 28.141 25.983 1.00 50.25 544 PRO A N 1
ATOM 4303 C CA . PRO A 1 544 ? -39.613 26.993 25.070 1.00 50.25 544 PRO A CA 1
ATOM 4304 C C . PRO A 1 544 ? -40.418 27.120 23.759 1.00 50.25 544 PRO A C 1
ATOM 4306 O O . PRO A 1 5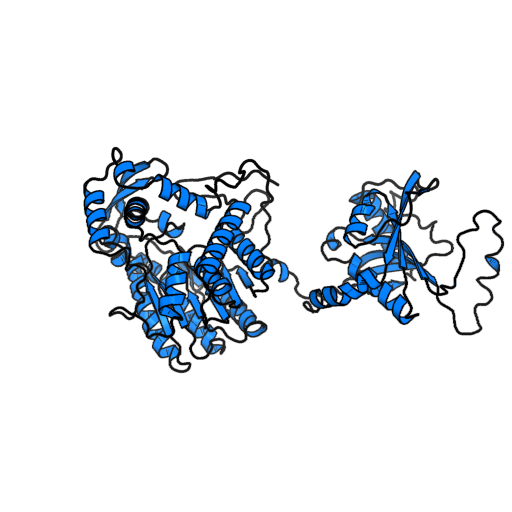44 ? -40.298 26.236 22.914 1.00 50.25 544 PRO A O 1
ATOM 4309 N N . ASN A 1 545 ? -41.226 28.164 23.539 1.00 50.50 545 ASN A N 1
ATOM 4310 C CA . ASN A 1 545 ? -42.113 28.229 22.365 1.00 50.50 545 ASN A CA 1
ATOM 4311 C C . ASN A 1 545 ? -41.536 29.096 21.226 1.00 50.50 545 ASN A C 1
ATOM 4313 O O . ASN A 1 545 ? -41.919 30.253 21.095 1.00 50.50 545 ASN A O 1
ATOM 4317 N N . LEU A 1 546 ? -40.635 28.490 20.436 1.00 51.12 546 LEU A N 1
ATOM 4318 C CA . LEU A 1 546 ? -40.080 28.887 19.121 1.00 51.12 546 LEU A CA 1
ATOM 4319 C C . LEU A 1 546 ? -39.627 30.352 18.914 1.00 51.12 546 LEU A C 1
ATOM 4321 O O . LEU A 1 546 ? -40.420 31.289 18.935 1.00 51.12 546 LEU A O 1
ATOM 4325 N N . GLN A 1 547 ? -38.343 30.536 18.580 1.00 57.31 547 GLN A N 1
ATOM 4326 C CA . GLN A 1 547 ? -37.722 31.852 18.367 1.00 57.31 547 GLN A CA 1
ATOM 4327 C C . GLN A 1 547 ? -37.015 31.930 17.001 1.00 57.31 547 GLN A C 1
ATOM 4329 O O . GLN A 1 547 ? -36.633 30.918 16.409 1.00 57.31 547 GLN A O 1
ATOM 4334 N N . PHE A 1 548 ? -36.817 33.157 16.522 1.00 55.69 548 PHE A N 1
ATOM 4335 C CA . PHE A 1 548 ? -36.012 33.479 15.346 1.00 55.69 548 PHE A CA 1
ATOM 4336 C C . PHE A 1 548 ? -34.764 34.224 15.797 1.00 55.69 548 PHE A C 1
ATOM 4338 O O . PHE A 1 548 ? -34.858 35.111 16.646 1.00 55.69 548 PHE A O 1
ATOM 4345 N N . VAL A 1 549 ? -33.615 33.908 15.201 1.00 59.19 549 VAL A N 1
ATOM 4346 C CA . VAL A 1 549 ? -32.409 34.716 15.390 1.00 59.19 549 VAL A CA 1
ATOM 4347 C C . VAL A 1 549 ? -32.218 35.606 14.179 1.00 59.19 549 VAL A C 1
ATOM 4349 O O . VAL A 1 549 ? -32.069 35.108 13.064 1.00 59.19 549 VAL A O 1
ATOM 4352 N N . PHE A 1 550 ? -32.223 36.916 14.402 1.00 58.91 550 PHE A N 1
ATOM 4353 C CA . PHE A 1 550 ? -31.953 37.907 13.368 1.00 58.91 550 PHE A CA 1
ATOM 4354 C C . PHE A 1 550 ? -30.503 38.354 13.448 1.00 58.91 550 PHE A C 1
ATOM 4356 O O . PHE A 1 550 ? -29.976 38.485 14.545 1.00 58.91 550 PHE A O 1
ATOM 4363 N N . ILE A 1 551 ? -29.874 38.580 12.297 1.00 59.72 551 ILE A N 1
ATOM 4364 C CA . ILE A 1 551 ? -28.554 39.189 12.194 1.00 59.72 551 ILE A CA 1
ATOM 4365 C C . ILE A 1 551 ? -28.542 40.260 11.108 1.00 59.72 551 ILE A C 1
ATOM 4367 O O . ILE A 1 551 ? -28.855 39.991 9.946 1.00 59.72 551 ILE A O 1
ATOM 4371 N N . GLU A 1 552 ? -28.148 41.475 11.480 1.00 60.47 552 GLU A N 1
ATOM 4372 C CA . GLU A 1 552 ? -27.794 42.512 10.515 1.00 60.47 552 GLU A CA 1
ATOM 4373 C C . GLU A 1 552 ? -26.380 42.244 9.974 1.00 60.47 552 GLU A C 1
ATOM 4375 O O . GLU A 1 552 ? -25.419 42.064 10.724 1.00 60.47 552 GLU A O 1
ATOM 4380 N N . THR A 1 553 ? -26.225 42.202 8.653 1.00 60.16 553 THR A N 1
ATOM 4381 C CA . THR A 1 553 ? -24.952 41.870 8.009 1.00 60.16 553 THR A CA 1
ATOM 4382 C C . THR A 1 553 ? -24.678 42.700 6.761 1.00 60.16 553 THR A C 1
ATOM 4384 O O . THR A 1 553 ? -25.579 43.265 6.144 1.00 60.16 553 THR A O 1
ATOM 4387 N N . TYR A 1 554 ? -23.405 42.784 6.377 1.00 63.06 554 TYR A N 1
ATOM 4388 C CA . TYR A 1 554 ? -22.976 43.436 5.142 1.00 63.06 554 TYR A CA 1
ATOM 4389 C C . TYR A 1 554 ? -23.165 42.511 3.935 1.00 63.06 554 TYR A C 1
ATOM 4391 O O . TYR A 1 554 ? -23.024 41.292 4.045 1.00 63.06 554 TYR A O 1
ATOM 4399 N N . ALA A 1 555 ? -23.381 43.104 2.758 1.00 67.50 555 ALA A N 1
ATOM 4400 C CA . ALA A 1 555 ? -23.621 42.393 1.497 1.00 67.50 555 ALA A CA 1
ATOM 4401 C C . ALA A 1 555 ? -22.645 41.235 1.214 1.00 67.50 555 ALA A C 1
ATOM 4403 O O . ALA A 1 555 ? -23.052 40.133 0.855 1.00 67.50 555 ALA A O 1
ATOM 4404 N N . HIS A 1 556 ? -21.345 41.456 1.417 1.00 64.44 556 HIS A N 1
ATOM 4405 C CA . HIS A 1 556 ? -20.318 40.456 1.115 1.00 64.44 556 HIS A CA 1
ATOM 4406 C C . HIS A 1 556 ? -20.305 39.268 2.095 1.00 64.44 556 HIS A C 1
ATOM 4408 O O . HIS A 1 556 ? -19.773 38.212 1.759 1.00 64.44 556 HIS A O 1
ATOM 4414 N N . LEU A 1 557 ? -20.914 39.404 3.277 1.00 57.09 557 LEU A N 1
ATOM 4415 C CA . LEU A 1 557 ? -21.027 38.332 4.271 1.00 57.09 557 LEU A CA 1
ATOM 4416 C C . LEU A 1 557 ? -22.327 37.529 4.129 1.00 57.09 557 LEU A C 1
ATOM 4418 O O . LEU A 1 557 ? -22.476 36.499 4.783 1.00 57.09 557 LEU A O 1
ATOM 4422 N N . VAL A 1 558 ? -23.254 37.937 3.257 1.00 65.25 558 VAL A N 1
ATOM 4423 C CA . VAL A 1 558 ? -24.535 37.237 3.049 1.00 65.25 558 VAL A CA 1
ATOM 4424 C C . VAL A 1 558 ? -24.316 35.761 2.706 1.00 65.25 558 VAL A C 1
ATOM 4426 O O . VAL A 1 558 ? -24.920 34.900 3.339 1.00 65.25 558 VAL A O 1
ATOM 4429 N N . LYS A 1 559 ? -23.391 35.444 1.787 1.00 63.62 559 LYS A N 1
ATOM 4430 C CA . LYS A 1 559 ? -23.074 34.049 1.417 1.00 63.62 559 LYS A CA 1
ATOM 4431 C C . LYS A 1 559 ? -22.503 33.233 2.582 1.00 63.62 559 LYS A C 1
ATOM 4433 O O . LYS A 1 559 ? -22.788 32.045 2.688 1.00 63.62 559 LYS A O 1
ATOM 4438 N N . TYR A 1 560 ? -21.727 33.869 3.461 1.00 59.81 560 TYR A N 1
ATOM 4439 C CA . TYR A 1 560 ? -21.193 33.236 4.668 1.00 59.81 560 TYR A CA 1
ATOM 4440 C C . TYR A 1 560 ? -22.322 32.880 5.646 1.00 59.81 560 TYR A C 1
ATOM 4442 O O . TYR A 1 560 ? -22.373 31.758 6.132 1.00 59.81 560 TYR A O 1
ATOM 4450 N N . TYR A 1 561 ? -23.287 33.774 5.875 1.00 62.97 561 TYR A N 1
ATOM 4451 C CA . TYR A 1 561 ? -24.438 33.471 6.737 1.00 62.97 561 TYR A CA 1
ATOM 4452 C C . TYR A 1 561 ? -25.418 32.473 6.099 1.00 62.97 561 TYR A C 1
ATOM 4454 O O . TYR A 1 561 ? -25.963 31.620 6.797 1.00 62.97 561 TYR A O 1
ATOM 4462 N N . GLN A 1 562 ? -25.574 32.493 4.772 1.00 66.56 562 GLN A N 1
ATOM 4463 C CA . GLN A 1 562 ? -26.347 31.484 4.034 1.00 66.56 562 GLN A CA 1
ATOM 4464 C C . GLN A 1 562 ? -25.739 30.080 4.129 1.00 66.56 562 GLN A C 1
ATOM 4466 O O . GLN A 1 562 ? -26.486 29.104 4.192 1.00 66.56 562 GLN A O 1
ATOM 4471 N N . PHE A 1 563 ? -24.406 29.959 4.194 1.00 60.16 563 PHE A N 1
ATOM 4472 C CA . PHE A 1 563 ? -23.737 28.683 4.479 1.00 60.16 563 PHE A CA 1
ATOM 4473 C C . PHE A 1 563 ? -24.183 28.093 5.830 1.00 60.16 563 PHE A C 1
ATOM 4475 O O . PHE A 1 563 ? -24.300 26.878 5.963 1.00 60.16 563 PHE A O 1
ATOM 4482 N N . PHE A 1 564 ? -24.531 28.947 6.797 1.00 57.03 564 PHE A N 1
ATOM 4483 C CA . PHE A 1 564 ? -25.105 28.562 8.091 1.00 57.03 564 PHE A CA 1
ATOM 4484 C C . PHE A 1 564 ? -26.640 28.637 8.126 1.00 57.03 564 PHE A C 1
ATOM 4486 O O . PHE A 1 564 ? -27.230 28.763 9.194 1.00 57.03 564 PHE A O 1
ATOM 4493 N N . HIS A 1 565 ? -27.283 28.546 6.958 1.00 65.75 565 HIS A N 1
ATOM 4494 C CA . HIS A 1 565 ? -28.735 28.475 6.764 1.00 65.75 565 HIS A CA 1
ATOM 4495 C C . HIS A 1 565 ? -29.544 29.717 7.151 1.00 65.75 565 HIS A C 1
ATOM 4497 O O . HIS A 1 565 ? -30.775 29.677 7.110 1.00 65.75 565 HIS A O 1
ATOM 4503 N N . PHE A 1 566 ? -28.892 30.843 7.434 1.00 68.00 566 PHE A N 1
ATOM 4504 C CA . PHE A 1 566 ? -29.617 32.099 7.547 1.00 68.00 566 PHE A CA 1
ATOM 4505 C C . PHE A 1 566 ? -30.215 32.494 6.192 1.00 68.00 566 PHE A C 1
ATOM 4507 O O . PHE A 1 566 ? -29.575 32.368 5.142 1.00 68.00 566 PHE A O 1
ATOM 4514 N N . ARG A 1 567 ? -31.435 33.027 6.211 1.00 73.94 567 ARG A N 1
ATOM 4515 C CA . ARG A 1 567 ? -32.165 33.482 5.024 1.00 73.94 567 ARG A CA 1
ATOM 4516 C C . ARG A 1 567 ? -32.372 34.993 5.106 1.00 73.94 567 ARG A C 1
ATOM 4518 O O . ARG A 1 567 ? -32.737 35.481 6.171 1.00 73.94 567 ARG A O 1
ATOM 4525 N N . PRO A 1 568 ? -32.149 35.758 4.027 1.00 72.19 568 PRO A N 1
ATOM 4526 C CA . PRO A 1 568 ? -32.488 37.177 4.029 1.00 72.19 568 PRO A CA 1
ATOM 4527 C C . PRO A 1 568 ? -34.005 37.332 4.195 1.00 72.19 568 PRO A C 1
ATOM 4529 O O . PRO A 1 568 ? -34.763 36.687 3.470 1.00 72.19 568 PRO A O 1
ATOM 4532 N N . ILE A 1 569 ? -34.454 38.167 5.135 1.00 60.34 569 ILE A N 1
ATOM 4533 C CA . ILE A 1 569 ? -35.897 38.398 5.360 1.00 60.34 569 ILE A CA 1
ATOM 4534 C C . ILE A 1 569 ? -36.454 39.572 4.565 1.00 60.34 569 ILE A C 1
ATOM 4536 O O . ILE A 1 569 ? -37.666 39.708 4.424 1.00 60.34 569 ILE A O 1
ATOM 4540 N N . MET A 1 570 ? -35.576 40.432 4.056 1.00 67.25 570 MET A N 1
ATOM 4541 C CA . MET A 1 570 ? -35.957 41.616 3.301 1.00 67.25 570 MET A CA 1
ATOM 4542 C C . MET A 1 570 ? -34.889 41.991 2.276 1.00 67.25 570 MET A C 1
ATOM 4544 O O . MET A 1 570 ? -33.763 41.488 2.312 1.00 67.25 570 MET A O 1
ATOM 4548 N N . GLN A 1 571 ? -35.256 42.884 1.356 1.00 70.38 571 GLN A N 1
ATOM 4549 C CA . GLN A 1 571 ? -34.298 43.508 0.448 1.00 70.38 571 GLN A CA 1
ATOM 4550 C C . GLN A 1 571 ? -33.261 44.332 1.229 1.00 70.38 571 GLN A C 1
ATOM 4552 O O . GLN A 1 571 ? -33.585 44.827 2.313 1.00 70.38 571 GLN A O 1
ATOM 4557 N N . PRO A 1 572 ? -32.028 44.482 0.706 1.00 70.06 572 PRO A N 1
ATOM 4558 C CA . PRO A 1 572 ? -31.002 45.274 1.367 1.00 70.06 572 PRO A CA 1
ATOM 4559 C C . PRO A 1 572 ? -31.498 46.687 1.665 1.00 70.06 572 PRO A C 1
ATOM 4561 O O . PRO A 1 572 ? -32.048 47.367 0.798 1.00 70.06 572 PRO A O 1
ATOM 4564 N N . VAL A 1 573 ? -31.275 47.139 2.895 1.00 63.78 573 VAL A N 1
ATOM 4565 C CA . VAL A 1 573 ? -31.561 48.511 3.309 1.00 63.78 573 VAL A CA 1
ATOM 4566 C C . VAL A 1 573 ? -30.265 49.301 3.218 1.00 63.78 573 VAL A C 1
ATOM 4568 O O . VAL A 1 573 ? -29.266 48.966 3.857 1.00 63.78 573 VAL A O 1
ATOM 4571 N N . PHE A 1 574 ? -30.265 50.363 2.414 1.00 62.31 574 PHE A N 1
ATOM 4572 C CA . PHE A 1 574 ? -29.121 51.264 2.339 1.00 62.31 574 PHE A CA 1
ATOM 4573 C C . PHE A 1 574 ? -29.044 52.113 3.611 1.00 62.31 574 PHE A C 1
ATOM 4575 O O . PHE A 1 574 ? -29.902 52.967 3.860 1.00 62.31 574 PHE A O 1
ATOM 4582 N N . ASN A 1 575 ? -28.010 51.895 4.422 1.00 51.78 575 ASN A N 1
ATOM 4583 C CA . ASN A 1 575 ? -27.826 52.643 5.654 1.00 51.78 575 ASN A CA 1
ATOM 4584 C C . ASN A 1 575 ? -27.058 53.943 5.374 1.00 51.78 575 ASN A C 1
ATOM 4586 O O . ASN A 1 575 ? -25.838 53.945 5.194 1.00 51.78 575 ASN A O 1
ATOM 4590 N N . LYS A 1 576 ? -27.780 55.070 5.386 1.00 48.84 576 LYS A N 1
ATOM 4591 C CA . LYS A 1 576 ? -27.225 56.410 5.121 1.00 48.84 576 LYS A CA 1
ATOM 4592 C C . LYS A 1 576 ? -26.107 56.818 6.086 1.00 48.84 576 LYS A C 1
ATOM 4594 O O . LYS A 1 576 ? -25.267 57.622 5.701 1.00 48.84 576 LYS A O 1
ATOM 4599 N N . LYS A 1 577 ? -26.072 56.270 7.307 1.00 44.53 577 LYS A N 1
ATOM 4600 C CA . LYS A 1 577 ? -25.035 56.574 8.307 1.00 44.53 577 LYS A CA 1
ATOM 4601 C C . LYS A 1 577 ? -23.686 55.931 7.962 1.00 44.53 577 LYS A C 1
ATOM 4603 O O . LYS A 1 577 ? -22.649 56.518 8.246 1.00 44.53 577 LYS A O 1
ATOM 4608 N N . TYR A 1 578 ? -23.699 54.758 7.328 1.00 49.53 578 TYR A N 1
ATOM 4609 C CA . TYR A 1 578 ? -22.490 53.972 7.027 1.00 49.53 578 TYR A CA 1
ATOM 4610 C C . TYR A 1 578 ? -22.180 53.861 5.531 1.00 49.53 578 TYR A C 1
ATOM 4612 O O . TYR A 1 578 ? -21.224 53.185 5.159 1.00 49.53 578 TYR A O 1
ATOM 4620 N N . GLY A 1 579 ? -22.997 54.475 4.670 1.00 57.62 579 GLY A N 1
ATOM 4621 C CA . GLY A 1 579 ? -22.789 54.507 3.220 1.00 57.62 579 GLY A CA 1
ATOM 4622 C C . GLY A 1 579 ? -22.788 53.131 2.546 1.00 57.62 579 GLY A C 1
ATOM 4623 O O . GLY A 1 579 ? -22.177 52.976 1.493 1.00 57.62 579 GLY A O 1
ATOM 4624 N N . CYS A 1 580 ? -23.422 52.124 3.149 1.00 61.44 580 CYS A N 1
ATOM 4625 C CA . CYS A 1 580 ? -23.406 50.747 2.659 1.00 61.44 580 CYS A CA 1
ATOM 4626 C C . CYS A 1 580 ? -24.763 50.055 2.825 1.00 61.44 580 CYS A C 1
ATOM 4628 O O . CYS A 1 580 ? -25.599 50.450 3.640 1.00 61.44 580 CYS A O 1
ATOM 4630 N N . GLU A 1 581 ? -24.968 49.003 2.034 1.00 63.91 581 GLU A N 1
ATOM 4631 C CA . GLU A 1 581 ? -26.144 48.139 2.116 1.00 63.91 581 GLU A CA 1
ATOM 4632 C C . GLU A 1 581 ? -26.030 47.138 3.267 1.00 63.91 581 GLU A C 1
ATOM 4634 O O . GLU A 1 581 ? -24.994 46.486 3.461 1.00 63.91 581 GLU A O 1
ATOM 4639 N N . LYS A 1 582 ? -27.132 46.997 4.002 1.00 60.81 582 LYS A N 1
ATOM 4640 C CA . LYS A 1 582 ? -27.290 46.065 5.114 1.00 60.81 582 LYS A CA 1
ATOM 4641 C C . LYS A 1 582 ? -28.410 45.081 4.821 1.00 60.81 582 LYS A C 1
ATOM 4643 O O . LYS A 1 582 ? -29.457 45.453 4.298 1.00 60.81 582 LYS A O 1
ATOM 4648 N N . PHE A 1 583 ? -28.181 43.827 5.174 1.00 66.69 583 PHE A N 1
ATOM 4649 C CA . PHE A 1 583 ? -29.146 42.744 5.064 1.00 66.69 583 PHE A CA 1
ATOM 4650 C C . PHE A 1 583 ? -29.553 42.321 6.462 1.00 66.69 583 PHE A C 1
ATOM 4652 O O . PHE A 1 583 ? -28.688 42.137 7.313 1.00 66.69 583 PHE A O 1
ATOM 4659 N N . ILE A 1 584 ? -30.847 42.109 6.677 1.00 61.59 584 ILE A N 1
ATOM 4660 C CA . ILE A 1 584 ? -31.312 41.374 7.848 1.00 61.59 584 ILE A CA 1
ATOM 4661 C C . ILE A 1 584 ? -31.489 39.924 7.418 1.00 61.59 584 ILE A C 1
ATOM 4663 O O . ILE A 1 584 ? -32.239 39.625 6.483 1.00 61.59 584 ILE A O 1
ATOM 4667 N N . MET A 1 585 ? -30.772 39.029 8.081 1.00 65.00 585 MET A N 1
ATOM 4668 C CA . MET A 1 585 ? -30.877 37.594 7.871 1.00 65.00 585 MET A CA 1
ATOM 4669 C C . MET A 1 585 ? -31.570 36.970 9.079 1.00 65.00 585 MET A C 1
ATOM 4671 O O . MET A 1 585 ? -31.262 37.348 10.203 1.00 65.00 585 MET A O 1
ATOM 4675 N N . CYS A 1 586 ? -32.476 36.016 8.879 1.00 65.69 586 CYS A N 1
ATOM 4676 C CA . CYS A 1 586 ? -33.075 35.241 9.961 1.00 65.69 586 CYS A CA 1
ATOM 4677 C C . CYS A 1 586 ? -32.666 33.772 9.898 1.00 65.69 586 CYS A C 1
ATOM 4679 O O . CYS A 1 586 ? -32.401 33.228 8.825 1.00 65.69 586 CYS A O 1
ATOM 4681 N N . LEU A 1 587 ? -32.662 33.124 11.054 1.00 62.72 587 LEU A N 1
ATOM 4682 C CA . LEU A 1 587 ? -32.529 31.684 11.194 1.00 62.72 587 LEU A CA 1
ATOM 4683 C C . LEU A 1 587 ? -33.644 31.177 12.111 1.00 62.72 587 LEU A C 1
ATOM 4685 O O . LEU A 1 587 ? -33.832 31.698 13.212 1.00 62.72 587 LEU A O 1
ATOM 4689 N N . HIS A 1 588 ? -34.396 30.185 11.637 1.00 64.75 588 HIS A N 1
ATOM 4690 C CA . HIS A 1 588 ? -35.443 29.535 12.417 1.00 64.75 588 HIS A CA 1
ATOM 4691 C C . HIS A 1 588 ? -34.802 28.521 13.370 1.00 64.75 588 HIS A C 1
ATOM 4693 O O . HIS A 1 588 ? -33.977 27.720 12.933 1.00 64.75 588 HIS A O 1
ATOM 4699 N N . ILE A 1 589 ? -35.158 28.527 14.659 1.00 58.03 589 ILE A N 1
ATOM 4700 C CA . ILE A 1 589 ? -34.518 27.624 15.632 1.00 58.03 589 ILE A CA 1
ATOM 4701 C C . ILE A 1 589 ? -34.739 26.142 15.291 1.00 58.03 589 ILE A C 1
ATOM 4703 O O . ILE A 1 589 ? -33.830 25.344 15.499 1.00 58.03 589 ILE A O 1
ATOM 4707 N N . ASP A 1 590 ? -35.862 25.760 14.683 1.00 59.56 590 ASP A N 1
ATOM 4708 C CA . ASP A 1 590 ? -36.059 24.358 14.270 1.00 59.56 590 ASP A CA 1
ATOM 4709 C C . ASP A 1 590 ? -35.071 23.900 13.179 1.00 59.56 590 ASP A C 1
ATOM 4711 O O . ASP A 1 590 ? -34.623 22.753 13.222 1.00 59.56 590 ASP A O 1
ATOM 4715 N N . ASP A 1 591 ? -34.609 24.805 12.297 1.00 57.53 591 ASP A N 1
ATOM 4716 C CA . ASP A 1 591 ? -33.544 24.505 11.319 1.00 57.53 591 ASP A CA 1
ATOM 4717 C C . ASP A 1 591 ? -32.216 24.148 12.039 1.00 57.53 591 ASP A C 1
ATOM 4719 O O . ASP A 1 591 ? -31.358 23.453 11.482 1.00 57.53 591 ASP A O 1
ATOM 4723 N N . LEU A 1 592 ? -32.050 24.595 13.294 1.00 55.00 592 LEU A N 1
ATOM 4724 C CA . LEU A 1 592 ? -30.944 24.227 14.182 1.00 55.00 592 LEU A CA 1
ATOM 4725 C C . LEU A 1 592 ? -31.245 23.019 15.068 1.00 55.00 592 LEU A C 1
ATOM 4727 O O . LEU A 1 592 ? -30.294 22.326 15.395 1.00 55.00 592 LEU A O 1
ATOM 4731 N N . ILE A 1 593 ? -32.486 22.750 15.494 1.00 50.56 593 ILE A N 1
ATOM 4732 C CA . ILE A 1 593 ? -32.823 21.615 16.383 1.00 50.56 593 ILE A CA 1
ATOM 4733 C C . ILE A 1 593 ? -32.750 20.281 15.633 1.00 50.56 593 ILE A C 1
ATOM 4735 O O . ILE A 1 593 ? -32.105 19.347 16.125 1.00 50.56 593 ILE A O 1
ATOM 4739 N N . ASP A 1 594 ? -33.302 20.209 14.419 1.00 50.69 594 ASP A N 1
ATOM 4740 C CA . ASP A 1 594 ? -33.220 19.010 13.567 1.00 50.69 594 ASP A CA 1
ATOM 4741 C C . ASP A 1 594 ? -31.767 18.635 13.270 1.00 50.69 594 ASP A C 1
ATOM 4743 O O . ASP A 1 594 ? -31.386 17.461 13.205 1.00 50.69 594 ASP A O 1
ATOM 4747 N N . LYS A 1 595 ? -30.908 19.653 13.178 1.00 51.44 595 LYS A N 1
ATOM 4748 C CA . LYS A 1 595 ? -29.471 19.465 13.049 1.00 51.44 595 LYS A CA 1
ATOM 4749 C C . LYS A 1 595 ? -28.718 19.524 14.359 1.00 51.44 595 LYS A C 1
ATOM 4751 O O . LYS A 1 595 ? -27.586 19.101 14.342 1.00 51.44 595 LYS A O 1
ATOM 4756 N N . SER A 1 596 ? -29.276 19.914 15.494 1.00 44.41 596 SER A N 1
ATOM 4757 C CA . SER A 1 596 ? -28.625 19.793 16.801 1.00 44.41 596 SER A CA 1
ATOM 4758 C C . SER A 1 596 ? -28.457 18.318 17.117 1.00 44.41 596 SER A C 1
ATOM 4760 O O . SER A 1 596 ? -27.396 17.922 17.563 1.00 44.41 596 SER A O 1
ATOM 4762 N N . HIS A 1 597 ? -29.398 17.452 16.736 1.00 39.78 597 HIS A N 1
ATOM 4763 C CA . HIS A 1 597 ? -29.176 16.006 16.816 1.00 39.78 597 HIS A CA 1
ATOM 4764 C C . HIS A 1 597 ? -28.111 15.497 15.829 1.00 39.78 597 HIS A C 1
ATOM 4766 O O . HIS A 1 597 ? -27.370 14.578 16.172 1.00 39.78 597 HIS A O 1
ATOM 4772 N N . ALA A 1 598 ? -27.971 16.099 14.642 1.00 37.84 598 ALA A N 1
ATOM 4773 C CA . ALA A 1 598 ? -26.958 15.724 13.644 1.00 37.84 598 ALA A CA 1
ATOM 4774 C C . ALA A 1 598 ? -25.555 16.299 13.944 1.00 37.84 598 ALA A C 1
ATOM 4776 O O . ALA A 1 598 ? -24.549 15.617 13.777 1.00 37.84 598 ALA A O 1
ATOM 4777 N N . ILE A 1 599 ? -25.502 17.525 14.458 1.00 38.00 599 ILE A N 1
ATOM 4778 C CA . ILE A 1 599 ? -24.339 18.325 14.837 1.00 38.00 599 ILE A CA 1
ATOM 4779 C C . ILE A 1 599 ? -23.881 17.920 16.235 1.00 38.00 599 ILE A C 1
ATOM 4781 O O . ILE A 1 599 ? -22.690 17.771 16.417 1.00 38.00 599 ILE A O 1
ATOM 4785 N N . GLN A 1 600 ? -24.759 17.603 17.196 1.00 35.03 600 GLN A N 1
ATOM 4786 C CA . GLN A 1 600 ? -24.373 16.905 18.433 1.00 35.03 600 GLN A CA 1
ATOM 4787 C C . GLN A 1 600 ? -23.923 15.474 18.144 1.00 35.03 600 GLN A C 1
ATOM 4789 O O . GLN A 1 600 ? -23.073 14.987 18.872 1.00 35.03 600 GLN A O 1
ATOM 4794 N N . LYS A 1 601 ? -24.392 14.788 17.089 1.00 35.44 601 LYS A N 1
ATOM 4795 C CA . LYS A 1 601 ? -23.739 13.538 16.643 1.00 35.44 601 LYS A CA 1
ATOM 4796 C C . LYS A 1 601 ? -22.368 13.793 16.013 1.00 35.44 601 LYS A C 1
ATOM 4798 O O . LYS A 1 601 ? -21.474 12.976 16.199 1.00 35.44 601 LYS A O 1
ATOM 4803 N N . GLN A 1 602 ? -22.189 14.918 15.318 1.00 35.19 602 GLN A N 1
ATOM 4804 C CA . GLN A 1 602 ? -20.899 15.340 14.753 1.00 35.19 602 GLN A CA 1
ATOM 4805 C C . GLN A 1 602 ? -19.954 16.010 15.775 1.00 35.19 602 GLN A C 1
ATOM 4807 O O . GLN A 1 602 ? -18.757 16.061 15.521 1.00 35.19 602 GLN A O 1
ATOM 4812 N N . LEU A 1 603 ? -20.448 16.462 16.935 1.00 33.09 603 LEU A N 1
ATOM 4813 C CA . LEU A 1 603 ? -19.694 17.112 18.020 1.00 33.09 603 LEU A CA 1
ATOM 4814 C C . LEU A 1 603 ? -19.591 16.249 19.291 1.00 33.09 603 LEU A C 1
ATOM 4816 O O . LEU A 1 603 ? -18.728 16.511 20.119 1.00 33.09 603 LEU A O 1
ATOM 4820 N N . LYS A 1 604 ? -20.374 15.166 19.444 1.00 30.03 604 LYS A N 1
ATOM 4821 C CA . LYS A 1 604 ? -20.139 14.120 20.470 1.00 30.03 604 LYS A CA 1
ATOM 4822 C C . LYS A 1 604 ? -18.993 13.166 20.116 1.00 30.03 604 LYS A C 1
ATOM 4824 O O . LYS A 1 604 ? -18.751 12.206 20.838 1.00 30.03 604 LYS A O 1
ATOM 4829 N N . PHE A 1 605 ? -18.239 13.469 19.064 1.00 33.84 605 PHE A N 1
ATOM 4830 C CA . PHE A 1 605 ? -16.862 13.020 18.905 1.00 33.84 605 PHE A CA 1
ATOM 4831 C C . PHE A 1 605 ? -15.954 14.244 18.813 1.00 33.84 605 PHE A C 1
ATOM 4833 O O . PHE A 1 605 ? -15.654 14.701 17.712 1.00 33.84 605 PHE A O 1
ATOM 4840 N N . LYS A 1 606 ? -15.568 14.769 19.983 1.00 30.52 606 LYS A N 1
ATOM 4841 C CA . LYS A 1 606 ? -14.259 15.371 20.310 1.00 30.52 606 LYS A CA 1
ATOM 4842 C C . LYS A 1 606 ? -14.347 16.086 21.671 1.00 30.52 606 LYS A C 1
ATOM 4844 O O . LYS A 1 606 ? -14.616 17.282 21.726 1.00 30.52 606 LYS A O 1
ATOM 4849 N N . LEU A 1 607 ? -14.144 15.315 22.744 1.00 24.02 607 LEU A N 1
ATOM 4850 C CA . LEU A 1 607 ? -13.581 15.781 24.019 1.00 24.02 607 LEU A CA 1
ATOM 4851 C C . LEU A 1 607 ? -12.140 15.295 24.100 1.00 24.02 607 LEU A C 1
ATOM 4853 O O . LEU A 1 607 ? -11.884 14.189 23.565 1.00 24.02 607 LEU A O 1
#